Protein AF-D8QF28-F1 (afdb_monomer_lite)

Foldseek 3Di:
DDPVVVVVVVVVVVVVVPPPDDDDDDDDDDDDDDDDDDDDDDDDDDDDDDDDPPPPPPLVVVLVVCVVVLVVVVVVLVVVLVVLLVVVVVVVVVVLVQQLQAAPQPRDGADPPDHWDADLFQQAGTHNDPVSVVVCCVPPVVPCSQFVVDHHSAPQAWQDADPQFRGGPFDFFWKDDDQQKIKTKGFPPASPLDLWAAFLQAALLGDPDDFPLQHFPLLCQVLLNDPPRPSNDDDDLQSLLSGARFKGKMKMKMGRQHPPLWKKKWWQQPKWFKFWCVLVVFHDPVQSVVWDWDQDPPRTIITTFTQDLGSVRFGRKAWQDKPHRGDDAWDQDPVRSDIDGDDQDDDPPSLQQLDGRRRIGMHTRSIMTMMMGITRRGSNPLRTGNLSRVLRTFWMKIKMFIFPQGPPDVCSSVRNSVSVVVQVVVVVPDPDHRPRIDIDTITGPNVVSCVLCVCCVPVNDQSSSCNSVHPSSVVSLVCCLVCVVVSVVVVLVSDDPVRSVVLVVVLVVVVVVVCVVPPDDDDDDDDDDPDDDPPPDDDDPPHSRPPRVSRVVVVSVVVVVVVVVVCVVPVPDDDDDDDDDDDDDDDDDDDDDDDDDDDDDDDDDD

Secondary structure (DSSP, 8-state):
--HHHHHHHHHHHHHHHHTSS-------------------------------------HHHHHHHHHHHHHHHHHHHHHHHHHHHHHHHHHHHHHHHHHTTB-TTT-PBPPTTPPPEE-TTT---EESSHHHHHHHIIIIIHHHHHTT-S----SS---PBPSSSSSBSS-EEEEEEETTEEEEEEE---SS--SBPEETTS-TT--SSPPPTT--HHHHHHTT-STT-TTPPPTTHHHHHHHSEEEEEEEEEEEE--SS-EEEEEEGGG-EEEEEGGGGGGS-HHHHTT-EEEE-GGG-EEEEEPSPB-TTS-BSEEEEEETTEEPPPPEE-TTT--EEPPPPPPSTTGGGEEETTTTEEEE-TT-EEEEEEEEE---SSSS-BHHHHHTTEEEEEEEEEEEEEETTSTTHHHHHHHHHHHHHHHHTTSSS--TTEEEEEEEB-HHHHHHHHHHHHHH-HHHHHHHHHTHHHHHHHHHHHHHHHHHHHHHHHHS-HHHHHHHHHHHHHHHHHHHHTT--S--------S--S---S---SSGGGTHHHHHHHHHHHHHHHHHHHHHHHHTT--------------PPPP-PPPP----PPPP---

Structure (mmCIF, N/CA/C/O backbone):
data_AF-D8QF28-F1
#
_entry.id   AF-D8QF28-F1
#
loop_
_atom_site.group_PDB
_atom_site.id
_atom_site.type_symbol
_atom_site.label_atom_id
_atom_site.label_alt_id
_atom_site.label_comp_id
_atom_site.label_asym_id
_atom_site.label_entity_id
_atom_site.label_seq_id
_atom_site.pdbx_PDB_ins_code
_atom_site.Cartn_x
_atom_site.Cartn_y
_atom_site.Cartn_z
_atom_site.occupancy
_atom_site.B_iso_or_equiv
_atom_site.auth_seq_id
_atom_site.auth_comp_id
_atom_site.auth_asym_id
_atom_site.auth_atom_id
_atom_site.pdbx_PDB_model_num
ATOM 1 N N . MET A 1 1 ? 35.143 -23.846 16.495 1.00 52.50 1 MET A N 1
ATOM 2 C CA . MET A 1 1 ? 36.058 -22.943 15.762 1.00 52.50 1 MET A CA 1
ATOM 3 C C . MET A 1 1 ? 37.302 -22.762 16.609 1.00 52.50 1 MET A C 1
ATOM 5 O O . MET A 1 1 ? 37.164 -22.623 17.815 1.00 52.50 1 MET A O 1
ATOM 9 N N . ASN A 1 2 ? 38.485 -22.898 16.010 1.00 60.50 2 ASN A N 1
ATOM 10 C CA . ASN A 1 2 ? 39.747 -23.038 16.736 1.00 60.50 2 ASN A CA 1
ATOM 11 C C . ASN A 1 2 ? 40.262 -21.653 17.175 1.00 60.50 2 ASN A C 1
ATOM 13 O O . ASN A 1 2 ? 40.592 -20.828 16.327 1.00 60.50 2 ASN A O 1
ATOM 17 N N . GLU A 1 3 ? 40.338 -21.416 18.487 1.00 59.88 3 GLU A N 1
ATOM 18 C CA . GLU A 1 3 ? 40.829 -20.178 19.123 1.00 59.88 3 GLU A CA 1
ATOM 19 C C . GLU A 1 3 ? 42.201 -19.672 18.608 1.00 59.88 3 GLU A C 1
ATOM 21 O O . GLU A 1 3 ? 42.386 -18.455 18.527 1.00 59.88 3 GLU A O 1
ATOM 26 N N . PRO A 1 4 ? 43.148 -20.536 18.174 1.00 74.81 4 PRO A N 1
ATOM 27 C CA . PRO A 1 4 ? 44.423 -20.073 17.624 1.00 74.81 4 PRO A CA 1
ATOM 28 C C . PRO A 1 4 ? 44.281 -19.236 16.344 1.00 74.81 4 PRO A C 1
ATOM 30 O O . PRO A 1 4 ? 45.022 -18.275 16.166 1.00 74.81 4 PRO A O 1
ATOM 33 N N . LEU A 1 5 ? 43.299 -19.554 15.491 1.00 59.50 5 LEU A N 1
ATOM 34 C CA . LEU A 1 5 ? 43.084 -18.865 14.213 1.00 59.50 5 LEU A CA 1
ATOM 35 C C . LEU A 1 5 ? 42.552 -17.439 14.421 1.00 59.50 5 LEU A C 1
ATOM 37 O O . LEU A 1 5 ? 42.902 -16.524 13.681 1.00 59.50 5 LEU A O 1
ATOM 41 N N . LEU A 1 6 ? 41.731 -17.239 15.458 1.00 62.97 6 LEU A N 1
ATOM 42 C CA . LEU A 1 6 ? 41.187 -15.922 15.790 1.00 62.97 6 LEU A CA 1
ATOM 43 C C . LEU A 1 6 ? 42.301 -14.970 16.251 1.00 62.97 6 LEU A C 1
ATOM 45 O O . LEU A 1 6 ? 42.374 -13.834 15.792 1.00 62.97 6 LEU A O 1
ATOM 49 N N . ARG A 1 7 ? 43.225 -15.467 17.084 1.00 68.69 7 ARG A N 1
ATOM 50 C CA . ARG A 1 7 ? 44.361 -14.674 17.582 1.00 68.69 7 ARG A CA 1
ATOM 51 C C . ARG A 1 7 ? 45.387 -14.346 16.498 1.00 68.69 7 ARG A C 1
ATOM 53 O O . ARG A 1 7 ? 46.096 -13.348 16.610 1.00 68.69 7 ARG A O 1
ATOM 60 N N . GLU A 1 8 ? 45.500 -15.186 15.473 1.00 71.38 8 GLU A N 1
ATOM 61 C CA . GLU A 1 8 ? 46.384 -14.940 14.332 1.00 71.38 8 GLU A CA 1
ATOM 62 C C . GLU A 1 8 ? 45.822 -13.838 13.420 1.00 71.38 8 GLU A C 1
ATOM 64 O O . GLU A 1 8 ? 46.559 -12.939 13.011 1.00 71.38 8 GLU A O 1
ATOM 69 N N . LEU A 1 9 ? 44.502 -13.826 13.208 1.00 65.94 9 LEU A N 1
ATOM 70 C CA . LEU A 1 9 ? 43.810 -12.765 12.469 1.00 65.94 9 LEU A CA 1
ATOM 71 C C . LEU A 1 9 ? 43.848 -11.419 13.205 1.00 65.94 9 LEU A C 1
ATOM 73 O O . LEU A 1 9 ? 44.114 -10.391 12.582 1.00 65.94 9 LEU A O 1
ATOM 77 N N . GLU A 1 10 ? 43.658 -11.415 14.526 1.00 71.62 10 GLU A N 1
ATOM 78 C CA . GLU A 1 10 ? 43.774 -10.200 15.348 1.00 71.62 10 GLU A CA 1
ATOM 79 C C . GLU A 1 10 ? 45.193 -9.610 15.309 1.00 71.62 10 GLU A C 1
ATOM 81 O O . GLU A 1 10 ? 45.362 -8.391 15.242 1.00 71.62 10 GLU A O 1
ATOM 86 N N . ARG A 1 11 ? 46.225 -10.465 15.280 1.00 67.44 11 ARG A N 1
ATOM 87 C CA . ARG A 1 11 ? 47.624 -10.024 15.187 1.00 67.44 11 ARG A CA 1
ATOM 88 C C . ARG A 1 11 ? 47.952 -9.432 13.816 1.00 67.44 11 ARG A C 1
ATOM 90 O O . ARG A 1 11 ? 48.578 -8.376 13.756 1.00 67.44 11 ARG A O 1
ATOM 97 N N . GLY A 1 12 ? 47.475 -10.054 12.736 1.00 74.62 12 GLY A N 1
ATOM 98 C CA . GLY A 1 12 ? 47.652 -9.531 11.378 1.00 74.62 12 GLY A CA 1
ATOM 99 C C . GLY A 1 12 ? 46.966 -8.177 11.168 1.00 74.62 12 GLY A C 1
ATOM 100 O O . GLY A 1 12 ? 47.504 -7.302 10.490 1.00 74.62 12 GLY A O 1
ATOM 101 N N . PHE A 1 13 ? 45.813 -7.962 11.806 1.00 62.91 13 PHE A N 1
ATOM 102 C CA . PHE A 1 13 ? 45.095 -6.690 11.727 1.00 62.91 13 PHE A CA 1
ATOM 103 C C . PHE A 1 13 ? 45.802 -5.565 12.502 1.00 62.91 13 PHE A C 1
ATOM 105 O O . PHE A 1 13 ? 45.846 -4.424 12.042 1.00 62.91 13 PHE A O 1
ATOM 112 N N . ALA A 1 14 ? 46.420 -5.882 13.644 1.00 59.66 14 ALA A N 1
ATOM 113 C CA . ALA A 1 14 ? 47.187 -4.918 14.434 1.00 59.66 14 ALA A CA 1
ATOM 114 C C . ALA A 1 14 ? 48.493 -4.474 13.742 1.00 59.66 14 ALA A C 1
ATOM 116 O O . ALA A 1 14 ? 48.856 -3.299 13.809 1.00 59.66 14 ALA A O 1
ATOM 117 N N . GLU A 1 15 ? 49.179 -5.374 13.030 1.00 54.25 15 GLU A N 1
ATOM 118 C CA . GLU A 1 15 ? 50.399 -5.037 12.275 1.00 54.25 15 GLU A CA 1
ATOM 119 C C . GLU A 1 15 ? 50.124 -4.147 11.053 1.00 54.25 15 GLU A C 1
ATOM 121 O O . GLU A 1 15 ? 50.949 -3.298 10.702 1.00 54.25 15 GLU A O 1
ATOM 126 N N . LEU A 1 16 ? 48.946 -4.285 10.440 1.00 49.62 16 LEU A N 1
ATOM 127 C CA . LEU A 1 16 ? 48.499 -3.440 9.329 1.00 49.62 16 LEU A CA 1
ATOM 128 C C . LEU A 1 16 ? 48.240 -1.991 9.756 1.00 49.62 16 LEU A C 1
ATOM 130 O O . LEU A 1 16 ? 48.528 -1.071 8.997 1.00 49.62 16 LEU A O 1
ATOM 134 N N . LEU A 1 17 ? 47.753 -1.775 10.980 1.00 47.66 17 LEU A N 1
ATOM 135 C CA . LEU A 1 17 ? 47.470 -0.432 11.492 1.00 47.66 17 LEU A CA 1
ATOM 136 C C . LEU A 1 17 ? 48.745 0.328 11.890 1.00 47.66 17 LEU A C 1
ATOM 138 O O . LEU A 1 17 ? 48.811 1.547 11.727 1.00 47.66 17 LEU A O 1
ATOM 142 N N . LEU A 1 18 ? 49.776 -0.379 12.362 1.00 47.22 18 LEU A N 1
ATOM 143 C CA . LEU A 1 18 ? 50.983 0.234 12.928 1.00 47.22 18 LEU A CA 1
ATOM 144 C C . LEU A 1 18 ? 52.083 0.552 11.900 1.00 47.22 18 LEU A C 1
ATOM 146 O O . LEU A 1 18 ? 52.975 1.347 12.195 1.00 47.22 18 LEU A O 1
ATOM 150 N N . ASN A 1 19 ? 52.014 -0.006 10.688 1.00 41.72 19 ASN A N 1
ATOM 151 C CA . ASN A 1 19 ? 53.020 0.220 9.640 1.00 41.72 19 ASN A CA 1
ATOM 152 C C . ASN A 1 19 ? 52.696 1.380 8.677 1.00 41.72 19 ASN A C 1
ATOM 154 O O . ASN A 1 19 ? 53.509 1.710 7.816 1.00 41.72 19 ASN A O 1
ATOM 158 N N . SER A 1 20 ? 51.559 2.060 8.850 1.00 38.56 20 SER A N 1
ATOM 159 C CA . SER A 1 20 ? 51.092 3.136 7.956 1.00 38.56 20 SER A CA 1
ATOM 160 C C . SER A 1 20 ? 51.798 4.491 8.138 1.00 38.56 20 SER A C 1
ATOM 162 O O . SER A 1 20 ? 51.439 5.460 7.473 1.00 38.56 20 SER A O 1
ATOM 164 N N . SER A 1 21 ? 52.769 4.615 9.049 1.00 37.16 21 SER A N 1
ATOM 165 C CA . SER A 1 21 ? 53.266 5.927 9.502 1.00 37.16 21 SER A CA 1
ATOM 166 C C . SER A 1 21 ? 54.790 6.043 9.547 1.00 37.16 21 SER A C 1
ATOM 168 O O . SER A 1 21 ? 55.325 6.460 10.569 1.00 37.16 21 SER A O 1
ATOM 170 N N . ARG A 1 22 ? 55.522 5.703 8.474 1.00 34.47 22 ARG A N 1
ATOM 171 C CA . ARG A 1 22 ? 56.961 6.048 8.359 1.00 34.47 22 ARG A CA 1
ATOM 172 C C . ARG A 1 22 ? 57.476 6.190 6.920 1.00 34.47 22 ARG A C 1
ATOM 174 O O . ARG A 1 22 ? 58.110 5.267 6.436 1.00 34.47 22 ARG A O 1
ATOM 181 N N . VAL A 1 23 ? 57.309 7.360 6.298 1.00 32.75 23 VAL A N 1
ATOM 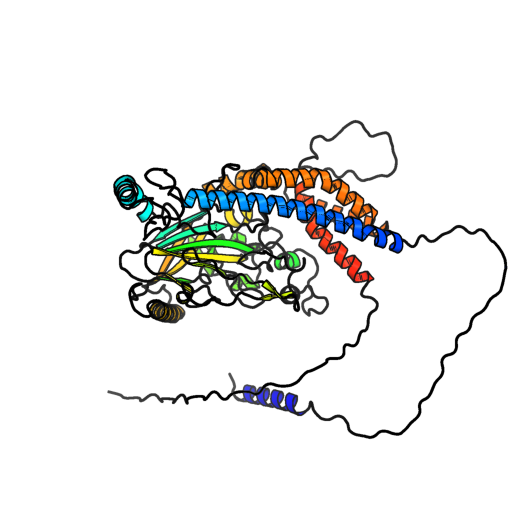182 C CA . VAL A 1 23 ? 58.153 7.940 5.214 1.00 32.75 23 VAL A CA 1
ATOM 183 C C . VAL A 1 23 ? 57.784 9.442 5.170 1.00 32.75 23 VAL A C 1
ATOM 185 O O . VAL A 1 23 ? 56.598 9.729 5.147 1.00 32.75 23 VAL A O 1
ATOM 188 N N . ALA A 1 24 ? 58.616 10.487 5.186 1.00 32.53 24 ALA A N 1
ATOM 189 C CA . ALA A 1 24 ? 60.056 10.716 5.256 1.00 32.53 24 ALA A CA 1
ATOM 190 C C . ALA A 1 24 ? 60.288 12.151 5.801 1.00 32.53 24 ALA A C 1
ATOM 192 O O . ALA A 1 24 ? 59.459 13.031 5.593 1.00 32.53 24 ALA A O 1
ATOM 193 N N . ASN A 1 25 ? 61.437 12.394 6.438 1.00 31.58 25 ASN A N 1
ATOM 194 C CA . ASN A 1 25 ? 61.978 13.728 6.726 1.00 31.58 25 ASN A CA 1
ATOM 195 C C . ASN A 1 25 ? 63.354 13.842 6.053 1.00 31.58 25 ASN A C 1
ATOM 197 O O . ASN A 1 25 ? 64.214 13.013 6.343 1.00 31.58 25 ASN A O 1
ATOM 201 N N . ALA A 1 26 ? 63.570 14.859 5.213 1.00 30.78 26 ALA A N 1
ATOM 202 C CA . ALA A 1 26 ? 64.879 15.440 4.866 1.00 30.78 26 ALA A CA 1
ATOM 203 C C . ALA A 1 26 ? 64.685 16.727 4.022 1.00 30.78 26 ALA A C 1
ATOM 205 O O . ALA A 1 26 ? 63.639 16.871 3.390 1.00 30.78 26 ALA A O 1
ATOM 206 N N . PRO A 1 27 ? 65.632 17.687 4.046 1.00 34.50 27 PRO A N 1
ATOM 207 C CA . PRO A 1 27 ? 65.306 19.110 4.083 1.00 34.50 27 PRO A CA 1
ATOM 208 C C . PRO A 1 27 ? 65.531 19.890 2.778 1.00 34.50 27 PRO A C 1
ATOM 210 O O . PRO A 1 27 ? 66.223 19.462 1.860 1.00 34.50 27 PRO A O 1
ATOM 213 N N . GLN A 1 28 ? 64.930 21.082 2.772 1.00 31.39 28 GLN A N 1
ATOM 214 C CA . GLN A 1 28 ? 64.909 22.103 1.727 1.00 31.39 28 GLN A CA 1
ATOM 215 C C . GLN A 1 28 ? 66.271 22.763 1.462 1.00 31.39 28 GLN A C 1
ATOM 217 O O . GLN A 1 28 ? 67.012 23.089 2.391 1.00 31.39 28 GLN A O 1
ATOM 222 N N . THR A 1 29 ? 66.498 23.123 0.197 1.00 28.27 29 THR A N 1
ATOM 223 C CA . THR A 1 29 ? 67.422 24.189 -0.217 1.00 28.27 29 THR A CA 1
ATOM 224 C C . THR A 1 29 ? 66.747 25.127 -1.220 1.00 28.27 29 THR A C 1
ATOM 226 O O . THR A 1 29 ? 66.421 24.723 -2.328 1.00 28.27 29 THR A O 1
ATOM 229 N N . ALA A 1 30 ? 66.573 26.373 -0.773 1.00 30.34 30 ALA A N 1
ATOM 230 C CA . ALA A 1 30 ? 66.884 27.636 -1.450 1.00 30.34 30 ALA A CA 1
ATOM 231 C C . ALA A 1 30 ? 66.365 27.940 -2.882 1.00 30.34 30 ALA A C 1
ATOM 233 O O . ALA A 1 30 ? 66.920 27.487 -3.873 1.00 30.34 30 ALA A O 1
ATOM 234 N N . ALA A 1 31 ? 65.462 28.933 -2.908 1.00 32.06 31 ALA A N 1
ATOM 235 C CA . ALA A 1 31 ? 65.647 30.257 -3.527 1.00 32.06 31 ALA A CA 1
ATOM 236 C C . ALA A 1 31 ? 65.266 30.515 -5.007 1.00 32.06 31 ALA A C 1
ATOM 238 O O . ALA A 1 31 ? 65.734 29.855 -5.928 1.00 32.06 31 ALA A O 1
ATOM 239 N N . ASN A 1 32 ? 64.556 31.649 -5.147 1.00 31.53 32 ASN A N 1
ATOM 240 C CA . ASN A 1 32 ? 64.500 32.625 -6.250 1.00 31.53 32 ASN A CA 1
ATOM 241 C C . ASN A 1 32 ? 63.292 32.600 -7.212 1.00 31.53 32 ASN A C 1
ATOM 243 O O . ASN A 1 32 ? 63.256 31.882 -8.205 1.00 31.53 32 ASN A O 1
ATOM 247 N N . ASP A 1 33 ? 62.359 33.512 -6.913 1.00 30.08 33 ASP A N 1
ATOM 248 C CA . ASP A 1 33 ? 61.699 34.460 -7.840 1.00 30.08 33 ASP A CA 1
ATOM 249 C C . ASP A 1 33 ? 62.771 35.362 -8.533 1.00 30.08 33 ASP A C 1
ATOM 251 O O . ASP A 1 33 ? 63.889 35.410 -8.001 1.00 30.08 33 ASP A O 1
ATOM 255 N N . PRO A 1 34 ? 62.516 36.151 -9.612 1.00 50.53 34 PRO A N 1
ATOM 256 C CA . PRO A 1 34 ? 61.208 36.589 -10.109 1.00 50.53 34 PRO A CA 1
ATOM 257 C C . PRO A 1 34 ? 61.013 36.664 -11.646 1.00 50.53 34 PRO A C 1
ATOM 259 O O . PRO A 1 34 ? 61.946 36.541 -12.433 1.00 50.53 34 PRO A O 1
ATOM 262 N N . ASP A 1 35 ? 59.760 36.962 -12.012 1.00 32.12 35 ASP A N 1
ATOM 263 C CA . ASP A 1 35 ? 59.292 37.762 -13.159 1.00 32.12 35 ASP A CA 1
ATOM 264 C C . ASP A 1 35 ? 59.661 37.347 -14.601 1.00 32.12 35 ASP A C 1
ATOM 266 O O . ASP A 1 35 ? 60.815 37.231 -14.997 1.00 32.12 35 ASP A O 1
ATOM 270 N N . THR A 1 36 ? 58.665 37.332 -15.497 1.00 32.66 36 THR A N 1
ATOM 271 C CA . THR A 1 36 ? 58.359 38.480 -16.389 1.00 32.66 36 THR A CA 1
ATOM 272 C C . THR A 1 36 ? 57.406 38.042 -17.513 1.00 32.66 36 THR A C 1
ATOM 274 O O . THR A 1 36 ? 57.669 37.113 -18.273 1.00 32.66 36 THR A O 1
ATOM 277 N N . ARG A 1 37 ? 56.294 38.773 -17.659 1.00 38.56 37 ARG A N 1
ATOM 278 C CA . ARG A 1 37 ? 55.381 38.733 -18.813 1.00 38.56 37 ARG A CA 1
ATOM 279 C C . ARG A 1 37 ? 56.064 39.272 -20.069 1.00 38.56 37 ARG A C 1
ATOM 281 O O . ARG A 1 37 ? 56.615 40.366 -20.028 1.00 38.56 37 ARG A O 1
ATOM 288 N N . THR A 1 38 ? 55.871 38.627 -21.215 1.00 32.53 38 THR A N 1
ATOM 289 C CA . THR A 1 38 ? 55.998 39.293 -22.521 1.00 32.53 38 THR A CA 1
ATOM 290 C C . THR A 1 38 ? 54.930 38.801 -23.498 1.00 32.53 38 THR A C 1
ATOM 292 O O . THR A 1 38 ? 54.749 37.608 -23.717 1.00 32.53 38 THR A O 1
ATOM 295 N N . PHE A 1 39 ? 54.204 39.770 -24.064 1.00 41.00 39 PHE A N 1
ATOM 296 C CA . PHE A 1 39 ? 53.464 39.659 -25.323 1.00 41.00 39 PHE A CA 1
ATOM 297 C C . PHE A 1 39 ? 54.446 39.455 -26.489 1.00 41.00 39 PHE A C 1
ATOM 299 O O . PHE A 1 39 ? 55.610 39.847 -26.380 1.00 41.00 39 PHE A O 1
ATOM 306 N N . PRO A 1 40 ? 53.954 39.001 -27.654 1.00 45.09 40 PRO A N 1
ATOM 307 C CA . PRO A 1 40 ? 53.978 39.953 -28.761 1.00 45.09 40 PRO A CA 1
ATOM 308 C C . PRO A 1 40 ? 52.753 39.924 -29.683 1.00 45.09 40 PRO A C 1
ATOM 310 O O . PRO A 1 40 ? 52.132 38.901 -29.960 1.00 45.09 40 PRO A O 1
ATOM 313 N N . SER A 1 41 ? 52.484 41.121 -30.193 1.00 35.09 41 SER A N 1
ATOM 314 C CA . SER A 1 41 ? 51.801 41.427 -31.446 1.00 35.09 41 SER A CA 1
ATOM 315 C C . SER A 1 41 ? 52.851 41.448 -32.568 1.00 35.09 41 SER A C 1
ATOM 317 O O . SER A 1 41 ? 53.931 41.996 -32.350 1.00 35.09 41 SER A O 1
ATOM 319 N N . ASN A 1 42 ? 52.578 40.882 -33.749 1.00 33.28 42 ASN A N 1
ATOM 320 C CA . ASN A 1 42 ? 52.148 41.632 -34.945 1.00 33.28 42 ASN A CA 1
ATOM 321 C C . ASN A 1 42 ? 52.446 40.897 -36.275 1.00 33.28 42 ASN A C 1
ATOM 323 O O . ASN A 1 42 ? 53.533 40.374 -36.487 1.00 33.28 42 ASN A O 1
ATOM 327 N N . CYS A 1 43 ? 51.441 40.964 -37.152 1.00 31.97 43 CYS A N 1
ATOM 328 C CA . CYS A 1 43 ? 51.395 41.070 -38.616 1.00 31.97 43 CYS A CA 1
ATOM 329 C C . CYS A 1 43 ? 52.398 40.423 -39.604 1.00 31.97 43 CYS A C 1
ATOM 331 O O . CYS A 1 43 ? 53.606 40.632 -39.565 1.00 31.97 43 CYS A O 1
ATOM 333 N N . ASN A 1 44 ? 51.737 39.929 -40.665 1.00 32.28 44 ASN A N 1
ATOM 334 C CA . ASN A 1 44 ? 52.059 39.904 -42.100 1.00 32.28 44 ASN A CA 1
ATOM 335 C C . ASN A 1 44 ? 52.644 38.613 -42.673 1.00 32.28 44 ASN A C 1
ATOM 337 O O . ASN A 1 44 ? 53.836 38.358 -42.557 1.00 32.28 44 ASN A O 1
ATOM 341 N N . GLN A 1 45 ? 51.813 37.915 -43.457 1.00 33.31 45 GLN A N 1
ATOM 342 C CA . GLN A 1 45 ? 52.151 37.557 -44.836 1.00 33.31 45 GLN A CA 1
ATOM 343 C C . GLN A 1 45 ? 50.892 37.184 -45.634 1.00 33.31 45 GLN A C 1
ATOM 345 O O . GLN A 1 45 ? 50.107 36.320 -45.247 1.00 33.31 45 GLN A O 1
ATOM 350 N N . GLU A 1 46 ? 50.713 37.891 -46.747 1.00 36.72 46 GLU A N 1
ATOM 351 C CA . GLU A 1 46 ? 49.861 37.531 -47.876 1.00 36.72 46 GLU A CA 1
ATOM 352 C C . GLU A 1 46 ? 50.388 36.247 -48.534 1.00 36.72 46 GLU A C 1
ATOM 354 O O . GLU A 1 46 ? 51.602 36.109 -48.687 1.00 36.72 46 GLU A O 1
ATOM 359 N N . SER A 1 47 ? 49.503 35.359 -49.003 1.00 36.44 47 SER A N 1
ATOM 360 C CA . SER A 1 47 ? 49.468 34.915 -50.411 1.00 36.44 47 SER A CA 1
ATOM 361 C C . SER A 1 47 ? 48.553 33.709 -50.647 1.00 36.44 47 SER A C 1
ATOM 363 O O . SER A 1 47 ? 48.512 32.750 -49.883 1.00 36.44 47 SER A O 1
ATOM 365 N N . THR A 1 48 ? 47.949 33.741 -51.838 1.00 32.22 48 THR A N 1
ATOM 366 C CA . THR A 1 48 ? 47.462 32.618 -52.659 1.00 32.22 48 THR A CA 1
ATOM 367 C C . THR A 1 48 ? 46.194 31.876 -52.236 1.00 32.22 48 THR A C 1
ATOM 369 O O . THR A 1 48 ? 46.195 30.807 -51.638 1.00 32.22 48 THR A O 1
ATOM 372 N N . THR A 1 49 ? 45.092 32.422 -52.745 1.00 44.53 49 THR A N 1
ATOM 373 C CA . THR A 1 49 ? 43.888 31.714 -53.182 1.00 44.53 49 THR A CA 1
ATOM 374 C C . THR A 1 49 ? 44.202 30.468 -54.017 1.00 44.53 49 THR A C 1
ATOM 376 O O . THR A 1 49 ? 44.669 30.577 -55.151 1.00 44.53 49 THR A O 1
ATOM 379 N N . THR A 1 50 ? 43.844 29.300 -53.491 1.00 36.31 50 THR A N 1
ATOM 380 C CA . THR A 1 50 ? 43.485 28.108 -54.271 1.00 36.31 50 THR A CA 1
ATOM 381 C C . THR A 1 50 ? 42.167 27.571 -53.713 1.00 36.31 50 THR A C 1
ATOM 383 O O . THR A 1 50 ? 42.013 27.361 -52.513 1.00 36.31 50 THR A O 1
ATOM 386 N N . LEU A 1 51 ? 41.173 27.479 -54.595 1.00 48.59 51 LEU A N 1
ATOM 387 C CA . LEU A 1 51 ? 39.848 26.929 -54.334 1.00 48.59 51 LEU A CA 1
ATOM 388 C C . LEU A 1 51 ? 39.962 25.404 -54.237 1.00 48.59 51 LEU A C 1
ATOM 390 O O . LEU A 1 51 ? 39.966 24.742 -55.267 1.00 48.59 51 LEU A O 1
ATOM 394 N N . ASP A 1 52 ? 40.001 24.874 -53.016 1.00 38.91 52 ASP A N 1
ATOM 395 C CA . ASP A 1 52 ? 39.653 23.481 -52.721 1.00 38.91 52 ASP A CA 1
ATOM 396 C C . ASP A 1 52 ? 38.548 23.471 -51.660 1.00 38.91 52 ASP A C 1
ATOM 398 O O . ASP A 1 52 ? 38.763 23.628 -50.456 1.00 38.91 52 ASP A O 1
ATOM 402 N N . ALA A 1 53 ? 37.312 23.352 -52.139 1.00 50.12 53 ALA A N 1
ATOM 403 C CA . ALA A 1 53 ? 36.112 23.299 -51.321 1.00 50.12 53 ALA A CA 1
ATOM 404 C C . ALA A 1 53 ? 35.819 21.853 -50.891 1.00 50.12 53 ALA A C 1
ATOM 406 O O . ALA A 1 53 ? 34.906 21.208 -51.395 1.00 50.12 53 ALA A O 1
ATOM 407 N N . THR A 1 54 ? 36.556 21.369 -49.897 1.00 51.06 54 THR A N 1
ATOM 408 C CA . THR A 1 54 ? 36.071 20.322 -48.983 1.00 51.06 54 THR A CA 1
ATOM 409 C C . THR A 1 54 ? 36.088 20.888 -47.576 1.00 51.06 54 THR A C 1
ATOM 411 O O . THR A 1 54 ? 36.971 20.604 -46.771 1.00 51.06 54 THR A O 1
ATOM 414 N N . ALA A 1 55 ? 35.099 21.737 -47.286 1.00 47.22 55 ALA A N 1
ATOM 415 C CA . ALA A 1 55 ? 34.791 22.124 -45.921 1.00 47.22 55 ALA A CA 1
ATOM 416 C C . ALA A 1 55 ? 34.358 20.855 -45.174 1.00 47.22 55 ALA A C 1
ATOM 418 O O . ALA A 1 55 ? 33.243 20.364 -45.356 1.00 47.22 55 ALA A O 1
ATOM 419 N N . GLN A 1 56 ? 35.261 20.291 -44.370 1.00 51.09 56 GLN A N 1
ATOM 420 C CA . GLN A 1 56 ? 34.913 19.294 -43.366 1.00 51.09 56 GLN A CA 1
ATOM 421 C C . GLN A 1 56 ? 33.942 19.961 -42.390 1.00 51.09 56 GLN A C 1
ATOM 423 O O . GLN A 1 56 ? 34.342 20.665 -41.464 1.00 51.09 56 GLN A O 1
ATOM 428 N N . ILE A 1 57 ? 32.644 19.793 -42.645 1.00 50.00 57 ILE A N 1
ATOM 429 C CA . ILE A 1 57 ? 31.586 20.173 -41.716 1.00 50.00 57 ILE A CA 1
ATOM 430 C C . ILE A 1 57 ? 31.837 19.348 -40.464 1.00 50.00 57 ILE A C 1
ATOM 432 O O . ILE A 1 57 ? 31.653 18.135 -40.491 1.00 50.00 57 ILE A O 1
ATOM 436 N N . ASN A 1 58 ? 32.305 19.996 -39.398 1.00 53.56 58 ASN A N 1
ATOM 437 C CA . ASN A 1 58 ? 32.561 19.348 -38.122 1.00 53.56 58 ASN A CA 1
ATOM 438 C C . ASN A 1 58 ? 31.197 18.940 -37.529 1.00 53.56 58 ASN A C 1
ATOM 440 O O . ASN A 1 58 ? 30.467 19.813 -37.042 1.00 53.56 58 ASN A O 1
ATOM 444 N N . PRO A 1 59 ? 30.782 17.659 -37.613 1.00 55.50 59 PRO A N 1
ATOM 445 C CA . PRO A 1 59 ? 29.395 17.263 -37.347 1.00 55.50 59 PRO A CA 1
ATOM 446 C C . PRO A 1 59 ? 29.001 17.509 -35.885 1.00 55.50 59 PRO A C 1
ATOM 448 O O . PRO A 1 59 ? 27.836 17.741 -35.574 1.00 55.50 59 PRO A O 1
ATOM 451 N N . THR A 1 60 ? 29.989 17.528 -34.992 1.00 56.00 60 THR A N 1
ATOM 452 C CA . THR A 1 60 ? 29.860 17.789 -33.554 1.00 56.00 60 THR A CA 1
ATOM 453 C C . THR A 1 60 ? 29.361 19.196 -33.227 1.00 56.00 60 THR A C 1
ATOM 455 O O . THR A 1 60 ? 28.644 19.360 -32.241 1.00 56.00 60 THR A O 1
ATOM 458 N N . ALA A 1 61 ? 29.658 20.208 -34.051 1.00 59.50 61 ALA A N 1
ATOM 459 C CA . ALA A 1 61 ? 29.186 21.574 -33.806 1.00 59.50 61 ALA A CA 1
ATOM 460 C C . ALA A 1 61 ? 27.662 21.699 -34.001 1.00 59.50 61 ALA A C 1
ATOM 462 O O . ALA A 1 61 ? 26.982 22.322 -33.188 1.00 59.50 61 ALA A O 1
ATOM 463 N N . CYS A 1 62 ? 27.107 21.028 -35.018 1.00 55.62 62 CYS A N 1
ATOM 464 C CA . CYS A 1 62 ? 25.672 21.072 -35.320 1.00 55.62 62 CYS A CA 1
ATOM 465 C C . CYS A 1 62 ? 24.822 20.331 -34.268 1.00 55.62 62 CYS A C 1
ATOM 467 O O . CYS A 1 62 ? 23.737 20.790 -33.905 1.00 55.62 62 CYS A O 1
ATOM 469 N N . VAL A 1 63 ? 25.328 19.215 -33.727 1.00 59.38 63 VAL A N 1
ATOM 470 C CA . VAL A 1 63 ? 24.650 18.465 -32.653 1.00 59.38 63 VAL A CA 1
ATOM 471 C C . VAL A 1 63 ? 24.586 19.290 -31.365 1.00 59.38 63 VAL A C 1
ATOM 473 O O . VAL A 1 63 ? 23.541 19.343 -30.711 1.00 59.38 63 VAL A O 1
ATOM 476 N N . ARG A 1 64 ? 25.668 20.006 -31.033 1.00 69.50 64 ARG A N 1
ATOM 477 C CA . ARG A 1 64 ? 25.761 20.817 -29.811 1.00 69.50 64 ARG A CA 1
ATOM 478 C C . ARG A 1 64 ? 24.758 21.976 -29.782 1.00 69.50 64 ARG A C 1
ATOM 480 O O . ARG A 1 64 ? 24.228 22.281 -28.719 1.00 69.50 64 ARG A O 1
ATOM 487 N N . GLU A 1 65 ? 24.444 22.573 -30.932 1.00 73.69 65 GLU A N 1
ATOM 488 C CA . GLU A 1 65 ? 23.458 23.664 -31.027 1.00 73.69 65 GLU A CA 1
ATOM 489 C C . GLU A 1 65 ? 21.998 23.193 -30.906 1.00 73.69 65 GLU A C 1
ATOM 491 O O . GLU A 1 65 ? 21.132 23.966 -30.491 1.00 73.69 65 GLU A O 1
ATOM 496 N N . ARG A 1 66 ? 21.698 21.928 -31.236 1.00 69.00 66 ARG A N 1
ATOM 497 C CA . ARG A 1 66 ? 20.318 21.401 -31.247 1.00 69.00 66 ARG A CA 1
ATOM 498 C C . ARG A 1 66 ? 19.902 20.680 -29.966 1.00 69.00 66 ARG A C 1
ATOM 500 O O . ARG A 1 66 ? 18.708 20.654 -29.664 1.00 69.00 66 ARG A O 1
ATOM 507 N N . LEU A 1 67 ? 20.847 20.153 -29.184 1.00 73.00 67 LEU A N 1
ATOM 508 C CA . LEU A 1 67 ? 20.563 19.505 -27.893 1.00 73.00 67 LEU A CA 1
ATOM 509 C C . LEU A 1 67 ? 19.707 20.368 -26.938 1.00 73.00 67 LEU A C 1
ATOM 511 O O . LEU A 1 67 ? 18.741 19.834 -26.386 1.00 73.00 67 LEU A O 1
ATOM 515 N N . PRO A 1 68 ? 19.939 21.692 -26.794 1.00 81.88 68 PRO A N 1
ATOM 516 C CA . PRO A 1 68 ? 19.090 22.542 -25.956 1.00 81.88 68 PRO A CA 1
ATOM 517 C C . PRO A 1 68 ? 17.636 22.629 -26.437 1.00 81.88 68 PRO A C 1
ATOM 519 O O . PRO A 1 68 ? 16.723 22.761 -25.627 1.00 81.88 68 PRO A O 1
ATOM 522 N N . GLN A 1 69 ? 17.390 22.547 -27.750 1.00 76.94 69 GLN A N 1
ATOM 523 C CA . GLN A 1 69 ? 16.032 22.608 -28.303 1.00 76.94 69 GLN A CA 1
ATOM 524 C C . GLN A 1 69 ? 15.248 21.326 -28.004 1.00 76.94 69 GLN A C 1
ATOM 526 O O . GLN A 1 69 ? 14.077 21.401 -27.632 1.00 76.94 69 GLN A O 1
ATOM 531 N N . ILE A 1 70 ? 15.901 20.163 -28.123 1.00 72.38 70 ILE A N 1
ATOM 532 C CA . ILE A 1 70 ? 15.308 18.868 -27.762 1.00 72.38 70 ILE A CA 1
ATOM 533 C C . ILE A 1 70 ? 15.031 18.819 -26.257 1.00 72.38 70 ILE A C 1
ATOM 535 O O . ILE A 1 70 ? 13.916 18.478 -25.866 1.00 72.38 70 ILE A O 1
ATOM 539 N N . ALA A 1 71 ? 15.990 19.237 -25.424 1.00 75.12 71 ALA A N 1
ATOM 540 C CA . ALA A 1 71 ? 15.817 19.300 -23.973 1.00 75.12 71 ALA A CA 1
ATOM 541 C C . ALA A 1 71 ? 14.636 20.205 -23.573 1.00 75.12 71 ALA A C 1
ATOM 543 O O . ALA A 1 71 ? 13.717 19.748 -22.899 1.00 75.12 71 ALA A O 1
ATOM 544 N N . ASN A 1 72 ? 14.579 21.438 -24.097 1.00 77.94 72 ASN A N 1
ATOM 545 C CA . ASN A 1 72 ? 13.470 22.367 -23.843 1.00 77.94 72 ASN A CA 1
ATOM 546 C C . ASN A 1 72 ? 12.106 21.792 -24.253 1.00 77.94 72 ASN A C 1
ATOM 548 O O . ASN A 1 72 ? 11.092 22.062 -23.608 1.00 77.94 72 ASN A O 1
ATOM 552 N N . TYR A 1 73 ? 12.048 21.028 -25.346 1.00 74.06 73 TYR A N 1
ATOM 553 C CA . TYR A 1 73 ? 10.810 20.393 -25.782 1.00 74.06 73 TYR A CA 1
ATOM 554 C C . TYR A 1 73 ? 10.395 19.254 -24.844 1.00 74.06 73 TYR A C 1
ATOM 556 O O . TYR A 1 73 ? 9.238 19.226 -24.422 1.00 74.06 73 TYR A O 1
ATOM 564 N N . ILE A 1 74 ? 11.324 18.366 -24.469 1.00 73.69 74 ILE A N 1
ATOM 565 C CA . ILE A 1 74 ? 11.087 17.285 -23.496 1.00 73.69 74 ILE A CA 1
ATOM 566 C C . ILE A 1 74 ? 10.583 17.870 -22.171 1.00 73.69 74 ILE A C 1
ATOM 568 O O . ILE A 1 74 ? 9.561 17.414 -21.654 1.00 73.69 74 ILE A O 1
ATOM 572 N N . ASP A 1 75 ? 11.199 18.950 -21.691 1.00 76.62 75 ASP A N 1
ATOM 573 C CA . ASP A 1 75 ? 10.769 19.656 -20.482 1.00 76.62 75 ASP A CA 1
ATOM 574 C C . ASP A 1 75 ? 9.343 20.212 -20.612 1.00 76.62 75 ASP A C 1
ATOM 576 O O . ASP A 1 75 ? 8.541 20.129 -19.680 1.00 76.62 75 ASP A O 1
ATOM 580 N N . GLN A 1 76 ? 8.958 20.727 -21.785 1.00 80.44 76 GLN A N 1
ATOM 581 C CA . GLN A 1 76 ? 7.575 21.148 -22.040 1.00 80.44 76 GLN A CA 1
ATOM 582 C C . GLN A 1 76 ? 6.591 19.968 -22.078 1.00 80.44 76 GLN A C 1
ATOM 584 O O . GLN A 1 76 ? 5.435 20.115 -21.652 1.00 80.44 76 GLN A O 1
ATOM 589 N N . LEU A 1 77 ? 6.995 18.809 -22.613 1.00 72.50 77 LEU A N 1
ATOM 590 C CA . LEU A 1 77 ? 6.170 17.598 -22.603 1.00 72.50 77 LEU A CA 1
ATOM 591 C C . LEU A 1 77 ? 5.902 17.150 -21.167 1.00 72.50 77 LEU A C 1
ATOM 593 O O . LEU A 1 77 ? 4.732 16.974 -20.797 1.00 72.50 77 LEU A O 1
ATOM 597 N N . ASP A 1 78 ? 6.974 17.035 -20.391 1.00 75.38 78 ASP A N 1
ATOM 598 C CA . ASP A 1 78 ? 6.982 16.614 -18.998 1.00 75.38 78 ASP A CA 1
ATOM 599 C C . ASP A 1 78 ? 6.197 17.593 -18.116 1.00 75.38 78 ASP A C 1
ATOM 601 O O . ASP A 1 78 ? 5.289 17.187 -17.388 1.00 75.38 78 ASP A O 1
ATOM 605 N N . HIS A 1 79 ? 6.409 18.904 -18.269 1.00 79.75 79 HIS A N 1
ATOM 606 C CA . HIS A 1 79 ? 5.676 19.912 -17.504 1.00 79.75 79 HIS A CA 1
ATOM 607 C C . HIS A 1 79 ? 4.156 19.835 -17.731 1.00 79.75 79 HIS A C 1
ATOM 609 O O . HIS A 1 79 ? 3.373 19.928 -16.778 1.00 79.75 79 HIS A O 1
ATOM 615 N N . ARG A 1 80 ? 3.713 19.606 -18.976 1.00 78.62 80 ARG A N 1
ATOM 616 C CA . ARG A 1 80 ? 2.284 19.415 -19.289 1.00 78.62 80 ARG A CA 1
ATOM 617 C C . ARG A 1 80 ? 1.728 18.119 -18.697 1.00 78.62 80 ARG A C 1
ATOM 619 O O . ARG A 1 80 ? 0.619 18.143 -18.165 1.00 78.62 80 ARG A O 1
ATOM 626 N N . GLY A 1 81 ? 2.480 17.018 -18.762 1.00 76.25 81 GLY A N 1
ATOM 627 C CA . GLY A 1 81 ? 2.106 15.751 -18.122 1.00 76.25 81 GLY A CA 1
ATOM 628 C C . GLY A 1 81 ? 1.947 15.912 -16.608 1.00 76.25 81 GLY A C 1
ATOM 629 O O . GLY A 1 81 ? 0.894 15.595 -16.053 1.00 76.25 81 GLY A O 1
ATOM 630 N N . LYS A 1 82 ? 2.938 16.539 -15.961 1.00 80.50 82 LYS A N 1
ATOM 631 C CA . LYS A 1 82 ? 2.922 16.891 -14.534 1.00 80.50 82 LYS A CA 1
ATOM 632 C C . LYS A 1 82 ? 1.734 17.781 -14.161 1.00 80.50 82 LYS A C 1
ATOM 634 O O . LYS A 1 82 ? 1.161 17.604 -13.086 1.00 80.50 82 LYS A O 1
ATOM 639 N N . LYS A 1 83 ? 1.329 18.718 -15.028 1.00 85.00 83 LYS A N 1
ATOM 640 C CA . LYS A 1 83 ? 0.141 19.560 -14.804 1.00 85.00 83 LYS A CA 1
ATOM 641 C C . LYS A 1 83 ? -1.150 18.736 -14.787 1.00 85.00 83 LYS A C 1
ATOM 643 O O . LYS A 1 83 ? -1.907 18.854 -13.832 1.00 85.00 83 LYS A O 1
ATOM 648 N N . LEU A 1 84 ? -1.377 17.879 -15.785 1.00 79.56 84 LEU A N 1
ATOM 649 C CA . LEU A 1 84 ? -2.577 17.030 -15.838 1.00 79.56 84 LEU A CA 1
ATOM 650 C C . LEU A 1 84 ? -2.658 16.081 -14.635 1.00 79.56 84 LEU A C 1
ATOM 652 O O . LEU A 1 84 ? -3.709 15.980 -14.006 1.00 79.56 84 LEU A O 1
ATOM 656 N N . ALA A 1 85 ? -1.539 15.452 -14.265 1.00 76.88 85 ALA A N 1
ATOM 657 C CA . ALA A 1 85 ? -1.464 14.595 -13.082 1.00 76.88 85 ALA A CA 1
ATOM 658 C C . ALA A 1 85 ? -1.744 15.370 -11.778 1.00 76.88 85 ALA A C 1
ATOM 660 O O . ALA A 1 85 ? -2.379 14.855 -10.856 1.00 76.88 85 ALA A O 1
ATOM 661 N N . ARG A 1 86 ? -1.296 16.631 -11.689 1.00 83.94 86 ARG A N 1
ATOM 662 C CA . ARG A 1 86 ? -1.593 17.520 -10.557 1.00 83.94 86 ARG A CA 1
ATOM 663 C C . ARG A 1 86 ? -3.074 17.901 -10.502 1.00 83.94 86 ARG A C 1
ATOM 665 O O . ARG A 1 86 ? -3.646 17.882 -9.414 1.00 83.94 86 ARG A O 1
ATOM 672 N N . ASP A 1 87 ? -3.687 18.237 -11.633 1.00 84.50 87 ASP A N 1
ATOM 673 C CA . ASP A 1 87 ? -5.101 18.628 -11.708 1.00 84.50 87 ASP A CA 1
ATOM 674 C C . ASP A 1 87 ? -6.029 17.456 -11.350 1.00 84.50 87 ASP A C 1
ATOM 676 O O . ASP A 1 87 ? -6.973 17.627 -10.572 1.00 84.50 87 ASP A O 1
ATOM 680 N N . ASP A 1 88 ? -5.714 16.249 -11.823 1.00 81.81 88 ASP A N 1
ATOM 681 C CA . ASP A 1 88 ? -6.405 15.017 -11.430 1.00 81.81 88 ASP A CA 1
ATOM 682 C C . ASP A 1 88 ? -6.265 14.758 -9.920 1.00 81.81 88 ASP A C 1
ATOM 684 O O . ASP A 1 88 ? -7.261 14.630 -9.207 1.00 81.81 88 ASP A O 1
ATOM 688 N N . ARG A 1 89 ? -5.043 14.832 -9.376 1.00 82.56 89 ARG A N 1
ATOM 689 C CA . ARG A 1 89 ? -4.799 14.703 -7.927 1.00 82.56 89 ARG A CA 1
ATOM 690 C C . ARG A 1 89 ? -5.577 15.730 -7.105 1.00 82.56 89 ARG A C 1
ATOM 692 O O . ARG A 1 89 ? -6.107 15.401 -6.045 1.00 82.56 89 ARG A O 1
ATOM 699 N N . ASN A 1 90 ? -5.648 16.975 -7.566 1.00 87.25 90 ASN A N 1
ATOM 700 C CA . ASN A 1 90 ? -6.412 18.028 -6.901 1.00 87.25 90 ASN A CA 1
ATOM 701 C C . ASN A 1 90 ? -7.918 17.745 -6.940 1.00 87.25 90 ASN A C 1
ATOM 703 O O . ASN A 1 90 ? -8.602 17.961 -5.939 1.00 87.25 90 ASN A O 1
ATOM 707 N N . THR A 1 91 ? -8.419 17.225 -8.061 1.00 86.56 91 THR A N 1
ATOM 708 C CA . THR A 1 91 ? -9.820 16.816 -8.220 1.00 86.56 91 THR A CA 1
ATOM 709 C C . THR A 1 91 ? -10.163 15.673 -7.267 1.00 86.56 91 THR A C 1
ATOM 711 O O . THR A 1 91 ? -11.138 15.782 -6.523 1.00 86.56 91 THR A O 1
ATOM 714 N N . ARG A 1 92 ? -9.307 14.648 -7.181 1.00 84.12 92 ARG A N 1
ATOM 715 C CA . ARG A 1 92 ? -9.451 13.533 -6.229 1.00 84.12 92 ARG A CA 1
ATOM 716 C C . ARG A 1 92 ? -9.448 14.014 -4.783 1.00 84.12 92 ARG A C 1
ATOM 718 O O . ARG A 1 92 ? -10.384 13.741 -4.045 1.00 84.12 92 ARG A O 1
ATOM 725 N N . ARG A 1 93 ? -8.470 14.840 -4.393 1.00 87.44 93 ARG A N 1
ATOM 726 C CA . ARG A 1 93 ? -8.410 15.438 -3.044 1.00 87.44 93 ARG A CA 1
ATOM 727 C C . ARG A 1 93 ? -9.651 16.264 -2.716 1.00 87.44 93 ARG A C 1
ATOM 729 O O . ARG A 1 93 ? -10.074 16.307 -1.563 1.00 87.44 93 ARG A O 1
ATOM 736 N N . LYS A 1 94 ? -10.220 16.963 -3.700 1.00 90.19 94 LYS A N 1
ATOM 737 C CA . LYS A 1 94 ? -11.473 17.702 -3.522 1.00 90.19 94 LYS A CA 1
ATOM 738 C C . LYS A 1 94 ? -12.635 16.735 -3.285 1.00 90.19 94 LYS A C 1
ATOM 740 O O . LYS A 1 94 ? -13.356 16.923 -2.312 1.00 90.19 94 LYS A O 1
ATOM 745 N N . GLN A 1 95 ? -12.773 15.693 -4.102 1.00 87.19 95 GLN A N 1
ATOM 746 C CA . GLN A 1 95 ? -13.808 14.669 -3.940 1.00 87.19 95 GLN A CA 1
ATOM 747 C C . GLN A 1 95 ? -13.680 13.927 -2.602 1.00 87.19 95 GLN A C 1
ATOM 749 O O . GLN A 1 95 ? -14.666 13.780 -1.891 1.00 87.19 95 GLN A O 1
ATOM 754 N N . GLU A 1 96 ? -12.470 13.548 -2.197 1.00 87.75 96 GLU A N 1
ATOM 755 C CA . GLU A 1 96 ? -12.175 12.925 -0.902 1.00 87.75 96 GLU A CA 1
ATOM 756 C C . GLU A 1 96 ? -12.600 13.833 0.264 1.00 87.75 96 GLU A C 1
ATOM 758 O O . GLU A 1 96 ? -13.251 13.388 1.211 1.00 87.75 96 GLU A O 1
ATOM 763 N N . ARG A 1 97 ? -12.291 15.137 0.188 1.00 89.19 97 ARG A N 1
ATOM 764 C CA . ARG A 1 97 ? -12.758 16.129 1.171 1.00 89.19 97 ARG A CA 1
ATOM 765 C C . ARG A 1 97 ? -14.279 16.226 1.189 1.00 89.19 97 ARG A C 1
ATOM 767 O O . ARG A 1 97 ? -14.854 16.291 2.269 1.00 89.19 97 ARG A O 1
ATOM 774 N N . GLU A 1 98 ? -14.926 16.224 0.028 1.00 89.00 98 GLU A N 1
ATOM 775 C CA . GLU A 1 98 ? -16.385 16.261 -0.059 1.00 89.00 98 GLU A CA 1
ATOM 776 C C . GLU A 1 98 ? -17.013 14.997 0.546 1.00 89.00 98 GLU A C 1
ATOM 778 O O . GLU A 1 98 ? -17.879 15.114 1.413 1.00 89.00 98 GLU A O 1
ATOM 783 N N . ASN A 1 99 ? -16.508 13.809 0.211 1.00 88.50 99 ASN A N 1
ATOM 784 C CA . ASN A 1 99 ? -16.965 12.529 0.758 1.00 88.50 99 ASN A CA 1
ATOM 785 C C . ASN A 1 99 ? -16.797 12.464 2.280 1.00 88.50 99 ASN A C 1
ATOM 787 O O . ASN A 1 99 ? -17.694 12.015 2.992 1.00 88.50 99 ASN A O 1
ATOM 791 N N . ARG A 1 100 ? -15.693 13.007 2.808 1.00 90.12 100 ARG A N 1
ATOM 792 C CA . ARG A 1 100 ? -15.458 13.129 4.255 1.00 90.12 100 ARG A CA 1
ATOM 793 C C . ARG A 1 100 ? -16.415 14.078 4.970 1.00 90.12 100 ARG A C 1
ATOM 795 O O . ARG A 1 100 ? -16.437 14.053 6.194 1.00 90.12 100 ARG A O 1
ATOM 802 N N . THR A 1 101 ? -17.176 14.903 4.248 1.00 93.50 101 THR A N 1
ATOM 803 C CA . THR A 1 101 ? -18.166 15.836 4.822 1.00 93.50 101 THR A CA 1
ATOM 804 C C . THR A 1 101 ? -19.614 15.362 4.691 1.00 93.50 101 THR A C 1
ATOM 806 O O . THR A 1 101 ? -20.516 16.029 5.211 1.00 93.50 101 THR A O 1
ATOM 809 N N . LEU A 1 102 ? -19.856 14.235 4.013 1.00 95.31 102 LEU A N 1
ATOM 810 C CA . LEU A 1 102 ? -21.188 13.675 3.800 1.00 95.31 102 LEU A CA 1
ATOM 811 C C . LEU A 1 102 ? -21.549 12.684 4.903 1.00 95.31 102 LEU A C 1
ATOM 813 O O . LEU A 1 102 ? -20.797 11.764 5.217 1.00 95.31 102 LEU A O 1
ATOM 817 N N . CYS A 1 103 ? -22.732 12.858 5.490 1.00 97.00 103 CYS A N 1
ATOM 818 C CA . CYS A 1 103 ? -23.266 11.886 6.433 1.00 97.00 103 CYS A CA 1
ATOM 819 C C . CYS A 1 103 ? -23.731 10.624 5.701 1.00 97.00 103 CYS A C 1
ATOM 821 O O . CYS A 1 103 ? -24.560 10.711 4.798 1.00 97.00 103 CYS A O 1
ATOM 823 N N . VAL A 1 104 ? -23.277 9.449 6.140 1.00 96.94 104 VAL A N 1
ATOM 824 C CA . VAL A 1 104 ? -23.692 8.170 5.536 1.00 96.94 104 VAL A CA 1
ATOM 825 C C . VAL A 1 104 ? -25.195 7.922 5.688 1.00 96.94 104 VAL A C 1
ATOM 827 O O . VAL A 1 104 ? -25.827 7.519 4.717 1.00 96.94 104 VAL A O 1
ATOM 830 N N . SER A 1 105 ? -25.774 8.268 6.841 1.00 97.62 105 SER A N 1
ATOM 831 C CA . SER A 1 105 ? -27.204 8.098 7.132 1.00 97.62 105 SER A CA 1
ATOM 832 C C . SER A 1 105 ? -28.104 9.073 6.353 1.00 97.62 105 SER A C 1
ATOM 834 O O . SER A 1 105 ? -28.893 8.657 5.513 1.00 97.62 105 SER A O 1
ATOM 836 N N . CYS A 1 106 ? -27.980 10.390 6.579 1.00 97.12 106 CYS A N 1
ATOM 837 C CA 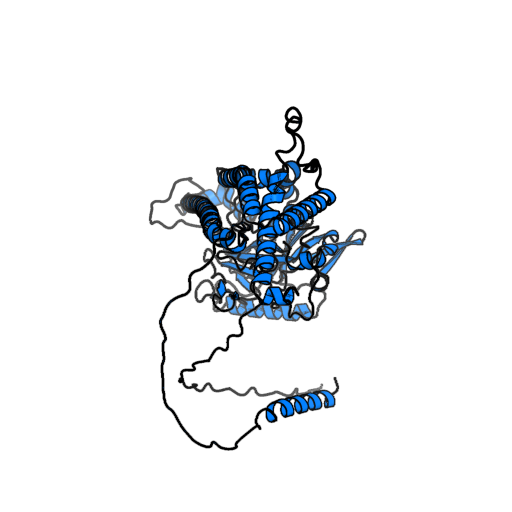. CYS A 1 106 ? -28.917 11.373 6.009 1.00 97.12 106 CYS A CA 1
ATOM 838 C C . CYS A 1 106 ? -28.466 12.001 4.680 1.00 97.12 106 CYS A C 1
ATOM 840 O O . CYS A 1 106 ? -29.178 12.841 4.133 1.00 97.12 106 CYS A O 1
ATOM 842 N N . LYS A 1 107 ? -27.267 11.653 4.189 1.00 96.56 107 LYS A N 1
ATOM 843 C CA . LYS A 1 107 ? -26.634 12.183 2.963 1.00 96.56 107 LYS A CA 1
ATOM 844 C C . LYS A 1 107 ? -26.431 13.706 2.927 1.00 96.56 107 LYS A C 1
ATOM 846 O O . LYS A 1 107 ? -26.011 14.246 1.908 1.00 96.56 107 LYS A O 1
ATOM 851 N N . GLN A 1 108 ? -26.665 14.406 4.038 1.00 96.25 108 GLN A N 1
ATOM 852 C CA . GLN A 1 108 ? -26.441 15.847 4.138 1.00 96.25 108 GLN A CA 1
ATOM 853 C C . GLN A 1 108 ? -24.966 16.174 4.381 1.00 96.25 108 GLN A C 1
ATOM 855 O O . GLN A 1 108 ? -24.260 15.454 5.099 1.00 96.25 108 GLN A O 1
ATOM 860 N N . ARG A 1 109 ? -24.520 17.300 3.810 1.00 95.56 109 ARG A N 1
ATOM 861 C CA . ARG A 1 109 ? -23.207 17.888 4.098 1.00 95.56 109 ARG A CA 1
ATOM 862 C C . ARG A 1 109 ? -23.211 18.503 5.488 1.00 95.56 109 ARG A C 1
ATOM 864 O O . ARG A 1 109 ? -24.175 19.148 5.903 1.00 95.56 109 ARG A O 1
ATOM 871 N N . LYS A 1 110 ? -22.109 18.331 6.206 1.00 91.81 110 LYS A N 1
ATOM 872 C CA . LYS A 1 110 ? -21.923 18.982 7.498 1.00 91.81 110 LYS A CA 1
ATOM 873 C C . LYS A 1 110 ? -21.675 20.493 7.336 1.00 91.81 110 LYS A C 1
ATOM 875 O O . LYS A 1 110 ? -20.963 20.874 6.405 1.00 91.81 110 LYS A O 1
ATOM 880 N N . PRO A 1 111 ? -22.189 21.354 8.241 1.00 91.44 111 PRO A N 1
ATOM 881 C CA . PRO A 1 111 ? -21.800 22.758 8.267 1.00 91.44 111 PRO A CA 1
ATOM 882 C C . PRO A 1 111 ? -20.275 22.920 8.398 1.00 91.44 111 PRO A C 1
ATOM 884 O O . PRO A 1 111 ? -19.653 22.176 9.171 1.00 91.44 111 PRO A O 1
ATOM 887 N N . PRO A 1 112 ? -19.661 23.879 7.680 1.00 92.44 112 PRO A N 1
ATOM 888 C CA . PRO A 1 112 ? -18.233 24.162 7.792 1.00 92.44 112 PRO A CA 1
ATOM 889 C C . PRO A 1 112 ? -17.797 24.366 9.251 1.00 92.44 112 PRO A C 1
ATOM 891 O O . PRO A 1 112 ? -18.529 24.939 10.054 1.00 92.44 112 PRO A O 1
ATOM 894 N N . GLY A 1 113 ? -16.606 23.879 9.604 1.00 91.94 113 GLY A N 1
ATOM 895 C CA . GLY A 1 113 ? -16.024 24.048 10.943 1.00 91.94 113 GLY A CA 1
ATOM 896 C C . GLY A 1 113 ? -16.516 23.068 12.013 1.00 91.94 113 GLY A C 1
ATOM 897 O O . GLY A 1 113 ? -15.975 23.056 13.113 1.00 91.94 113 GLY A O 1
ATOM 898 N N . THR A 1 114 ? -17.489 22.204 11.716 1.00 93.38 114 THR A N 1
ATOM 899 C CA . THR A 1 114 ? -17.966 21.220 12.697 1.00 93.38 114 THR A CA 1
ATOM 900 C C . THR A 1 114 ? -17.333 19.842 12.419 1.00 93.38 114 THR A C 1
ATOM 902 O O . THR A 1 114 ? -17.408 19.341 11.298 1.00 93.38 114 THR A O 1
ATOM 905 N N . ALA A 1 115 ? -16.781 19.163 13.432 1.00 94.00 115 ALA A N 1
ATOM 906 C CA . ALA A 1 115 ? -16.150 17.837 13.284 1.00 94.00 115 ALA A CA 1
ATOM 907 C C . ALA A 1 115 ? -17.177 16.695 13.162 1.00 94.00 115 ALA A C 1
ATOM 909 O O . ALA A 1 115 ? -18.075 16.598 13.998 1.00 94.00 115 ALA A O 1
ATOM 910 N N . MET A 1 116 ? -17.099 15.841 12.134 1.00 95.44 116 MET A N 1
ATOM 911 C CA . MET A 1 116 ? -18.000 14.682 11.975 1.00 95.44 116 MET A CA 1
ATOM 912 C C . MET A 1 116 ? -17.773 13.618 13.052 1.00 95.44 116 MET A C 1
ATOM 914 O O . MET A 1 116 ? -16.664 13.454 13.549 1.00 95.44 116 MET A O 1
ATOM 918 N N . PHE A 1 117 ? -18.833 12.892 13.406 1.00 96.12 117 PHE A N 1
ATOM 919 C CA . PHE A 1 117 ? -18.703 11.694 14.227 1.00 96.12 117 PHE A CA 1
ATOM 920 C C . PHE A 1 117 ? -18.273 10.549 13.323 1.00 96.12 117 PHE A C 1
ATOM 922 O O . PHE A 1 117 ? -18.954 10.258 12.346 1.00 96.12 117 PHE A O 1
ATOM 929 N N . THR A 1 118 ? -17.177 9.889 13.651 1.00 96.75 118 THR A N 1
ATOM 930 C CA . THR A 1 118 ? -16.720 8.700 12.933 1.00 96.75 118 THR A CA 1
ATOM 931 C C . THR A 1 118 ? -17.006 7.475 13.797 1.00 96.75 118 THR A C 1
ATOM 933 O O . THR A 1 118 ? -16.927 7.547 15.027 1.00 96.75 118 THR A O 1
ATOM 936 N N . CYS A 1 119 ? -17.362 6.342 13.186 1.00 97.50 119 CYS A N 1
ATOM 937 C CA . CYS A 1 119 ? -17.447 5.086 13.931 1.00 97.50 119 CYS A CA 1
ATOM 938 C C . CYS A 1 119 ? -16.080 4.760 14.559 1.00 97.50 119 CYS A C 1
ATOM 940 O O . CYS A 1 119 ? -15.077 4.679 13.852 1.00 97.50 119 CYS A O 1
ATOM 942 N N . SER A 1 120 ? -16.040 4.575 15.881 1.00 95.94 120 SER A N 1
ATOM 943 C CA . SER A 1 120 ? -14.794 4.380 16.633 1.00 95.94 120 SER A CA 1
ATOM 944 C C . SER A 1 120 ? -14.091 3.059 16.321 1.00 95.94 120 SER A C 1
ATOM 946 O O . SER A 1 120 ? -12.883 2.972 16.507 1.00 95.94 120 SER A O 1
ATOM 948 N N . LEU A 1 121 ? -14.832 2.053 15.841 1.00 96.19 121 LEU A N 1
ATOM 949 C CA . LEU A 1 121 ? -14.287 0.742 15.489 1.00 96.19 121 LEU A CA 1
ATOM 950 C C . LEU A 1 121 ? -13.754 0.711 14.055 1.00 96.19 121 LEU A C 1
ATOM 952 O O . LEU A 1 121 ? -12.568 0.492 13.852 1.00 96.19 121 LEU A O 1
ATOM 956 N N . CYS A 1 122 ? -14.610 0.922 13.051 1.00 97.50 122 CYS A N 1
ATOM 957 C CA . CYS A 1 122 ? -14.211 0.744 11.653 1.00 97.50 122 CYS A CA 1
ATOM 958 C C . CYS A 1 122 ? -13.550 1.974 11.034 1.00 97.50 122 CYS A C 1
ATOM 960 O O . CYS A 1 122 ? -12.805 1.829 10.071 1.00 97.50 122 CYS A O 1
ATOM 962 N N . LYS A 1 123 ? -13.822 3.180 11.545 1.00 97.19 123 LYS A N 1
ATOM 963 C CA . LYS A 1 123 ? -13.359 4.446 10.958 1.00 97.19 123 LYS A CA 1
ATOM 964 C C . LYS A 1 123 ? -13.666 4.605 9.451 1.00 97.19 123 LYS A C 1
ATOM 966 O O . LYS A 1 123 ? -13.034 5.421 8.788 1.00 97.19 123 LYS A O 1
ATOM 971 N N . SER A 1 124 ? -14.632 3.848 8.915 1.00 95.94 124 SER A N 1
ATOM 972 C CA . SER A 1 124 ? -14.983 3.819 7.484 1.00 95.94 124 SER A CA 1
ATOM 973 C C . SER A 1 124 ? -16.135 4.761 7.109 1.00 95.94 124 SER A C 1
ATOM 975 O O . SER A 1 124 ? -16.367 5.034 5.936 1.00 95.94 124 SER A O 1
ATOM 977 N N . VAL A 1 125 ? -16.867 5.279 8.100 1.00 96.69 125 VAL A N 1
ATOM 978 C CA . VAL A 1 125 ? -18.100 6.056 7.903 1.00 96.69 125 VAL A CA 1
ATOM 979 C C . VAL A 1 125 ? -18.142 7.285 8.804 1.00 96.69 125 VAL A C 1
ATOM 981 O O . VAL A 1 125 ? -17.667 7.254 9.944 1.00 96.69 125 VAL A O 1
ATOM 984 N N . ASN A 1 126 ? -18.757 8.355 8.295 1.00 97.00 126 ASN A N 1
ATOM 985 C CA . ASN A 1 126 ? -18.922 9.626 8.994 1.00 97.00 126 ASN A CA 1
ATOM 986 C C . ASN A 1 126 ? -20.403 10.001 9.150 1.00 97.00 126 ASN A C 1
ATOM 988 O O . ASN A 1 126 ? -21.223 9.823 8.247 1.00 97.00 126 ASN A O 1
ATOM 992 N N . TYR A 1 127 ? -20.733 10.601 10.291 1.00 97.44 127 TYR A N 1
ATOM 993 C CA . TYR A 1 127 ? -22.077 11.022 10.666 1.00 97.44 127 TYR A CA 1
ATOM 994 C C . TYR A 1 127 ? -22.107 12.492 11.080 1.00 97.44 127 TYR A C 1
ATOM 996 O O . TYR A 1 127 ? -21.195 13.007 11.736 1.00 97.44 127 TYR A O 1
ATOM 1004 N N . CYS A 1 128 ? -23.182 13.195 10.720 1.00 97.00 128 CYS A N 1
ATOM 1005 C CA . CYS A 1 128 ? -23.364 14.581 11.144 1.00 97.00 128 CYS A CA 1
ATOM 1006 C C . CYS A 1 128 ? -23.741 14.686 12.634 1.00 97.00 128 CYS A C 1
ATOM 1008 O O . CYS A 1 128 ? -23.378 15.677 13.272 1.00 97.00 128 CYS A O 1
ATOM 1010 N N . SER A 1 129 ? -24.395 13.656 13.192 1.00 96.56 129 SER A N 1
ATOM 1011 C CA . SER A 1 129 ? -24.899 13.597 14.568 1.00 96.56 129 SER A CA 1
ATOM 1012 C C . SER A 1 129 ? -24.844 12.178 15.159 1.00 96.56 129 SER A C 1
ATOM 1014 O O . SER A 1 129 ? -24.786 11.189 14.426 1.00 96.56 129 SER A O 1
ATOM 1016 N N . LYS A 1 130 ? -24.932 12.073 16.495 1.00 96.94 130 LYS A N 1
ATOM 1017 C CA . LYS A 1 130 ? -25.084 10.785 17.201 1.00 96.94 130 LYS A CA 1
ATOM 1018 C C . LYS A 1 130 ? -26.389 10.064 16.844 1.00 96.94 130 LYS A C 1
ATOM 1020 O O . LYS A 1 130 ? -26.425 8.843 16.909 1.00 96.94 130 LYS A O 1
ATOM 1025 N N . GLN A 1 131 ? -27.447 10.801 16.492 1.00 97.88 131 GLN A N 1
ATOM 1026 C CA . GLN A 1 131 ? -28.723 10.204 16.094 1.00 97.88 131 GLN A CA 1
ATOM 1027 C C . GLN A 1 131 ? -28.567 9.467 14.762 1.00 97.88 131 GLN A C 1
ATOM 1029 O O . GLN A 1 131 ? -28.795 8.267 14.715 1.00 97.88 131 GLN A O 1
ATOM 1034 N N . CYS A 1 132 ? -28.009 10.138 13.749 1.00 98.19 132 CYS A N 1
ATOM 1035 C CA . CYS A 1 132 ? -27.680 9.516 12.465 1.00 98.19 132 CYS A CA 1
ATOM 1036 C C . CYS A 1 132 ? -26.774 8.287 12.615 1.00 98.19 132 CYS A C 1
ATOM 1038 O O . CYS A 1 132 ? -26.960 7.307 11.906 1.00 98.19 132 CYS A O 1
ATOM 1040 N N . GLN A 1 133 ? -25.809 8.320 13.541 1.00 98.00 133 GLN A N 1
ATOM 1041 C CA . GLN A 1 133 ? -24.977 7.152 13.834 1.00 98.00 133 GLN A CA 1
ATOM 1042 C C . GLN A 1 133 ? -25.792 5.986 14.409 1.00 98.00 133 GLN A C 1
ATOM 1044 O O . GLN A 1 133 ? -25.561 4.845 14.027 1.00 98.00 133 GLN A O 1
ATOM 1049 N N . ARG A 1 134 ? -26.722 6.245 15.338 1.00 98.06 134 ARG A N 1
ATOM 1050 C CA . ARG A 1 134 ? -27.580 5.199 15.919 1.00 98.06 134 ARG A CA 1
ATOM 1051 C C . ARG A 1 134 ? -28.524 4.609 14.879 1.00 98.06 134 ARG A C 1
ATOM 1053 O O . ARG A 1 134 ? -28.648 3.392 14.839 1.00 98.06 134 ARG A O 1
ATOM 1060 N N . ASP A 1 135 ? -29.133 5.457 14.055 1.00 98.19 135 ASP A N 1
ATOM 1061 C CA . ASP A 1 135 ? -30.080 5.048 13.014 1.00 98.19 135 ASP A CA 1
ATOM 1062 C C . ASP A 1 135 ? -29.399 4.173 11.948 1.00 98.19 135 ASP A C 1
ATOM 1064 O O . ASP A 1 135 ? -29.933 3.146 11.532 1.00 98.19 135 ASP A O 1
ATOM 1068 N N . ASP A 1 136 ? -28.181 4.536 11.536 1.00 98.19 136 ASP A N 1
ATOM 1069 C CA . ASP A 1 136 ? -27.385 3.736 10.596 1.00 98.19 136 ASP A CA 1
ATOM 1070 C C . ASP A 1 136 ? -26.872 2.438 11.235 1.00 98.19 136 ASP A C 1
ATOM 1072 O O . ASP A 1 136 ? -26.892 1.373 10.620 1.00 98.19 136 ASP A O 1
ATOM 1076 N N . TRP A 1 137 ? -26.466 2.498 12.511 1.00 98.00 137 TRP A N 1
ATOM 1077 C CA . TRP A 1 137 ? -26.006 1.331 13.267 1.00 98.00 137 TRP A CA 1
ATOM 1078 C C . TRP A 1 137 ? -27.077 0.252 13.393 1.00 98.00 137 TRP A C 1
ATOM 1080 O O . TRP A 1 137 ? -26.768 -0.931 13.248 1.00 98.00 137 TRP A O 1
ATOM 1090 N N . THR A 1 138 ? -28.319 0.638 13.688 1.00 98.00 138 THR A N 1
ATOM 1091 C CA . THR A 1 138 ? -29.429 -0.310 13.836 1.00 98.00 138 THR A CA 1
ATOM 1092 C C . THR A 1 138 ? -29.928 -0.849 12.504 1.00 98.00 138 THR A C 1
ATOM 1094 O O . THR A 1 138 ? -30.412 -1.977 12.479 1.00 98.00 138 THR A O 1
ATOM 1097 N N . SER A 1 139 ? -29.811 -0.077 11.421 1.00 97.62 139 SER A N 1
ATOM 1098 C CA . SER A 1 139 ? -30.312 -0.472 10.104 1.00 97.62 139 SER A CA 1
ATOM 1099 C C . SER A 1 139 ? -29.345 -1.376 9.340 1.00 97.62 139 SER A C 1
ATOM 1101 O O . SER A 1 139 ? -29.744 -2.469 8.948 1.00 97.62 139 SER A O 1
ATOM 1103 N N . VAL A 1 140 ? -28.092 -0.954 9.133 1.00 98.00 140 VAL A N 1
ATOM 1104 C CA . VAL A 1 140 ? -27.152 -1.658 8.233 1.00 98.00 140 VAL A CA 1
ATOM 1105 C C . VAL A 1 140 ? -25.729 -1.714 8.791 1.00 98.00 140 VAL A C 1
ATOM 1107 O O . VAL A 1 140 ? -25.080 -2.764 8.761 1.00 98.00 140 VAL A O 1
ATOM 1110 N N . HIS A 1 141 ? -25.235 -0.620 9.376 1.00 97.94 141 HIS A N 1
ATOM 1111 C CA . HIS A 1 141 ? -23.805 -0.464 9.634 1.00 97.94 141 HIS A CA 1
ATOM 1112 C C . HIS A 1 141 ? -23.237 -1.473 10.641 1.00 97.94 141 HIS A C 1
ATOM 1114 O O . HIS A 1 141 ? -22.064 -1.836 10.560 1.00 97.94 141 HIS A O 1
ATOM 1120 N N . ARG A 1 142 ? -24.039 -1.982 11.588 1.00 97.69 142 ARG A N 1
ATOM 1121 C CA . ARG A 1 142 ? -23.572 -3.020 12.523 1.00 97.69 142 ARG A CA 1
ATOM 1122 C C . ARG A 1 142 ? -23.070 -4.267 11.791 1.00 97.69 142 ARG A C 1
ATOM 1124 O O . ARG A 1 142 ? -22.070 -4.847 12.225 1.00 97.69 142 ARG A O 1
ATOM 1131 N N . GLN A 1 143 ? -23.757 -4.676 10.726 1.00 97.94 143 GLN A N 1
ATOM 1132 C CA . GLN A 1 143 ? -23.371 -5.835 9.927 1.00 97.94 143 GLN A CA 1
ATOM 1133 C C . GLN A 1 143 ? -22.085 -5.527 9.159 1.00 97.94 143 GLN A C 1
ATOM 1135 O O . GLN A 1 143 ? -21.083 -6.192 9.399 1.00 97.94 143 GLN A O 1
ATOM 1140 N N . GLU A 1 144 ? -22.068 -4.449 8.373 1.00 97.81 144 GLU A N 1
ATOM 1141 C CA . GLU A 1 144 ? -20.902 -4.019 7.581 1.00 97.81 144 GLU A CA 1
ATOM 1142 C C . GLU A 1 144 ? -19.636 -3.796 8.423 1.00 97.81 144 GLU A C 1
ATOM 1144 O O . GLU A 1 144 ? -18.519 -4.136 8.025 1.00 97.81 144 GLU A O 1
ATOM 1149 N N . CYS A 1 145 ? -19.795 -3.221 9.617 1.00 97.50 145 CYS A N 1
ATOM 1150 C CA . CYS A 1 145 ? -18.702 -2.988 10.553 1.00 97.50 145 CYS A CA 1
ATOM 1151 C C . CYS A 1 145 ? -18.119 -4.309 11.074 1.00 97.50 145 CYS A C 1
ATOM 1153 O O . CYS A 1 145 ? -16.903 -4.415 11.244 1.00 97.50 145 CYS A O 1
ATOM 1155 N N . THR A 1 146 ? -18.967 -5.315 11.300 1.00 96.56 146 THR A N 1
ATOM 1156 C CA . THR A 1 146 ? -18.550 -6.628 11.813 1.00 96.56 146 THR A CA 1
ATOM 1157 C C . THR A 1 146 ? -17.946 -7.503 10.715 1.00 96.56 146 THR A C 1
ATOM 1159 O O . THR A 1 146 ? -16.996 -8.223 10.994 1.00 96.56 146 THR A O 1
ATOM 1162 N N . THR A 1 147 ? -18.444 -7.410 9.480 1.00 97.38 147 THR A N 1
ATOM 1163 C CA . THR A 1 147 ? -17.968 -8.193 8.324 1.00 97.38 147 THR A CA 1
ATOM 1164 C C . THR A 1 147 ? -16.842 -7.515 7.547 1.00 97.38 147 THR A C 1
ATOM 1166 O O . THR A 1 147 ? -16.518 -7.943 6.448 1.00 97.38 147 THR A O 1
ATOM 1169 N N . PHE A 1 148 ? -16.270 -6.424 8.071 1.00 97.75 148 PHE A N 1
ATOM 1170 C CA . PHE A 1 148 ? -15.168 -5.709 7.417 1.00 97.75 148 PHE A CA 1
ATOM 1171 C C . PHE A 1 148 ? -15.478 -5.279 5.970 1.00 97.75 148 PHE A C 1
ATOM 1173 O O . PHE A 1 148 ? -14.580 -5.185 5.139 1.00 97.75 148 PHE A O 1
ATOM 1180 N N . ALA A 1 149 ? -16.743 -4.936 5.690 1.00 97.50 149 ALA A N 1
ATOM 1181 C CA . ALA A 1 149 ? -17.209 -4.627 4.334 1.00 97.50 149 ALA A CA 1
ATOM 1182 C C . ALA A 1 149 ? -16.443 -3.464 3.679 1.00 97.50 149 ALA A C 1
ATOM 1184 O O . ALA A 1 149 ? -16.239 -3.441 2.469 1.00 97.50 149 ALA A O 1
ATOM 1185 N N . HIS A 1 150 ? -16.000 -2.498 4.489 1.00 97.12 150 HIS A N 1
ATOM 1186 C CA . HIS A 1 150 ? -15.231 -1.349 4.027 1.00 97.12 150 HIS A CA 1
ATOM 1187 C C . HIS A 1 150 ? -13.960 -1.163 4.862 1.00 97.12 150 HIS A C 1
ATOM 1189 O O . HIS A 1 150 ? -14.036 -1.276 6.100 1.00 97.12 150 HIS A O 1
ATOM 1195 N N . PRO A 1 151 ? -12.821 -0.824 4.225 1.00 97.50 151 PRO A N 1
ATOM 1196 C CA . PRO A 1 151 ? -11.620 -0.409 4.937 1.00 97.50 151 PRO A CA 1
ATOM 1197 C C . PRO A 1 151 ? -11.846 0.924 5.672 1.00 97.50 151 PRO A C 1
ATOM 1199 O O . PRO A 1 151 ? -12.792 1.660 5.368 1.00 97.50 151 PRO A O 1
ATOM 1202 N N . PRO A 1 152 ? -11.000 1.261 6.661 1.00 97.25 152 PRO A N 1
ATOM 1203 C CA . PRO A 1 152 ? -10.991 2.594 7.260 1.00 97.25 152 PRO A CA 1
ATOM 1204 C C . PRO A 1 152 ? -10.722 3.686 6.209 1.00 97.25 152 PRO A C 1
ATOM 1206 O O . PRO A 1 152 ? -10.082 3.433 5.192 1.00 97.25 152 PRO A O 1
ATOM 1209 N N . LEU A 1 153 ? -11.172 4.920 6.474 1.00 95.19 153 LEU A N 1
ATOM 1210 C CA . LEU A 1 153 ? -10.960 6.085 5.596 1.00 95.19 153 LEU A CA 1
ATOM 1211 C C . LEU A 1 153 ? -9.508 6.597 5.642 1.00 95.19 153 LEU A C 1
ATOM 1213 O O . LEU A 1 153 ? -9.244 7.710 6.117 1.00 95.19 153 LEU A O 1
ATOM 1217 N N . ALA A 1 154 ? -8.575 5.790 5.149 1.00 95.38 154 ALA A N 1
ATOM 1218 C CA . ALA A 1 154 ? -7.167 6.138 5.037 1.00 95.38 154 ALA A CA 1
ATOM 1219 C C . ALA A 1 154 ? -6.919 7.184 3.934 1.00 95.38 154 ALA A C 1
ATOM 1221 O O . ALA A 1 154 ? -7.685 7.308 2.981 1.00 95.38 154 ALA A O 1
ATOM 1222 N N . LYS A 1 155 ? -5.847 7.970 4.062 1.00 93.00 155 LYS A N 1
ATOM 1223 C CA . LYS A 1 155 ? -5.396 8.930 3.029 1.00 93.00 155 LYS A CA 1
ATOM 1224 C C . LYS A 1 155 ? -4.517 8.276 1.962 1.00 93.00 155 LYS A C 1
ATOM 1226 O O . LYS A 1 155 ? -4.403 8.798 0.858 1.00 93.00 155 LYS A O 1
ATOM 1231 N N . SER A 1 156 ? -3.845 7.190 2.326 1.00 92.62 156 SER A N 1
ATOM 1232 C CA . SER A 1 156 ? -2.913 6.425 1.487 1.00 92.62 156 SER A CA 1
ATOM 1233 C C . SER A 1 156 ? -3.536 5.163 0.867 1.00 92.62 156 SER A C 1
ATOM 1235 O O . SER A 1 156 ? -2.842 4.418 0.175 1.00 92.62 156 SER A O 1
ATOM 1237 N N . PHE A 1 157 ? -4.833 4.939 1.105 1.00 94.38 157 PHE A N 1
ATOM 1238 C CA . PHE A 1 157 ? -5.605 3.818 0.575 1.00 94.38 157 PHE A CA 1
ATOM 1239 C C . PHE A 1 157 ? -7.053 4.258 0.311 1.00 94.38 157 PHE A C 1
ATOM 1241 O O . PHE A 1 157 ? -7.875 4.317 1.228 1.00 94.38 157 PHE A O 1
ATOM 1248 N N . ASP A 1 158 ? -7.346 4.617 -0.934 1.00 92.44 158 ASP A N 1
ATOM 1249 C CA . ASP A 1 158 ? -8.615 5.186 -1.375 1.00 92.44 158 ASP A CA 1
ATOM 1250 C C . ASP A 1 158 ? -9.373 4.210 -2.284 1.00 92.44 158 ASP A C 1
ATOM 1252 O O . ASP A 1 158 ? -9.118 4.088 -3.481 1.00 92.44 158 ASP A O 1
ATOM 1256 N N . THR A 1 159 ? -10.363 3.533 -1.714 1.00 93.94 159 THR A N 1
ATOM 1257 C CA . THR A 1 159 ? -11.235 2.599 -2.441 1.00 93.94 159 THR A CA 1
ATOM 1258 C C . THR A 1 159 ? -12.414 3.286 -3.127 1.00 93.94 159 THR A C 1
ATOM 1260 O O . THR A 1 159 ? -13.304 2.614 -3.649 1.00 93.94 159 THR A O 1
ATOM 1263 N N . SER A 1 160 ? -12.471 4.620 -3.124 1.00 90.50 160 SER A N 1
ATOM 1264 C CA . SER A 1 160 ? -13.600 5.333 -3.708 1.00 90.50 160 SER A CA 1
ATOM 1265 C C . SER A 1 160 ? -13.643 5.200 -5.230 1.00 90.50 160 SER A C 1
ATOM 1267 O O . SER A 1 160 ? -12.624 5.212 -5.928 1.00 90.50 160 SER A O 1
ATOM 1269 N N . HIS A 1 161 ? -14.867 5.081 -5.750 1.00 88.94 161 HIS A N 1
ATOM 1270 C CA . HIS A 1 161 ? -15.117 5.067 -7.183 1.00 88.94 161 HIS A CA 1
ATOM 1271 C C . HIS A 1 161 ? -14.794 6.421 -7.806 1.00 88.94 161 HIS A C 1
ATOM 1273 O O . HIS A 1 161 ? -15.153 7.490 -7.294 1.00 88.94 161 HIS A O 1
ATOM 1279 N N . ARG A 1 162 ? -14.176 6.359 -8.980 1.00 86.50 162 ARG A N 1
ATOM 1280 C CA . ARG A 1 162 ? -13.986 7.521 -9.835 1.00 86.50 162 ARG A CA 1
ATOM 1281 C C . ARG A 1 162 ? -15.221 7.747 -10.697 1.00 86.50 162 ARG A C 1
ATOM 1283 O O . ARG A 1 162 ? -15.938 6.818 -11.045 1.00 86.50 162 ARG A O 1
ATOM 1290 N N . LEU A 1 163 ? -15.475 9.006 -11.043 1.00 86.38 163 LEU A N 1
ATOM 1291 C CA . LEU A 1 163 ? -16.596 9.363 -11.922 1.00 86.38 163 LEU A CA 1
ATOM 1292 C C . LEU A 1 163 ? -16.248 9.205 -13.407 1.00 86.38 163 LEU A C 1
ATOM 1294 O O . LEU A 1 163 ? -17.142 9.105 -14.242 1.00 86.38 163 LEU A O 1
ATOM 1298 N N . ASP A 1 164 ? -14.959 9.242 -13.751 1.00 87.06 164 ASP A N 1
ATOM 1299 C CA . ASP A 1 164 ? -14.475 9.220 -15.131 1.00 87.06 164 ASP A CA 1
ATOM 1300 C C . ASP A 1 164 ? -14.084 7.824 -15.631 1.00 87.06 164 ASP A C 1
ATOM 1302 O O . ASP A 1 164 ? -13.918 7.640 -16.837 1.00 87.06 164 ASP A O 1
ATOM 1306 N N . VAL A 1 165 ? -13.952 6.857 -14.722 1.00 90.00 165 VAL A N 1
ATOM 1307 C CA . VAL A 1 165 ? -13.623 5.456 -15.002 1.00 90.00 165 VAL A CA 1
ATOM 1308 C C . VAL A 1 165 ? -14.422 4.546 -14.066 1.00 90.00 165 VAL A C 1
ATOM 1310 O O . VAL A 1 165 ? -14.684 4.950 -12.936 1.00 90.00 165 VAL A O 1
ATOM 1313 N N . PRO A 1 166 ? -14.784 3.318 -14.472 1.00 90.69 166 PRO A N 1
ATOM 1314 C CA . PRO A 1 166 ? -15.637 2.446 -13.657 1.00 90.69 166 PRO A CA 1
ATOM 1315 C C . PRO A 1 166 ? -14.909 1.784 -12.473 1.00 90.69 166 PRO A C 1
ATOM 1317 O O . PRO A 1 166 ? -15.477 0.942 -11.787 1.00 90.69 166 PRO A O 1
ATOM 1320 N N . TRP A 1 167 ? -13.662 2.173 -12.207 1.00 90.44 167 TRP A N 1
ATOM 1321 C CA . TRP A 1 167 ? -12.773 1.493 -11.271 1.00 90.44 167 TRP A CA 1
ATOM 1322 C C . TRP A 1 167 ? -12.394 2.392 -10.091 1.00 90.44 167 TRP A C 1
ATOM 1324 O O . TRP A 1 167 ? -12.266 3.612 -10.264 1.00 90.44 167 TRP A O 1
ATOM 1334 N N . PRO A 1 168 ? -12.211 1.815 -8.891 1.00 91.88 168 PRO A N 1
ATOM 1335 C CA . PRO A 1 168 ? -11.713 2.555 -7.738 1.00 91.88 168 PRO A CA 1
ATOM 1336 C C . PRO A 1 168 ? -10.268 3.024 -7.953 1.00 91.88 168 PRO A C 1
ATOM 1338 O O . PRO A 1 168 ? -9.554 2.510 -8.819 1.00 91.88 168 PRO A O 1
ATOM 1341 N N . ILE A 1 169 ? -9.838 4.013 -7.163 1.00 87.81 169 ILE A N 1
ATOM 1342 C CA . ILE A 1 169 ? -8.453 4.513 -7.195 1.00 87.81 169 ILE A CA 1
ATOM 1343 C C . ILE A 1 169 ? -7.481 3.413 -6.761 1.00 87.81 169 ILE A C 1
ATOM 1345 O O . ILE A 1 169 ? -6.553 3.107 -7.506 1.00 87.81 169 ILE A O 1
ATOM 1349 N N . ASP A 1 170 ? -7.729 2.812 -5.599 1.00 92.31 170 ASP A N 1
ATOM 1350 C CA . ASP A 1 170 ? -6.995 1.668 -5.073 1.00 92.31 170 ASP A CA 1
ATOM 1351 C C . ASP A 1 170 ? -7.923 0.433 -5.089 1.00 92.31 170 ASP A C 1
ATOM 1353 O O . ASP A 1 170 ? -8.711 0.235 -4.158 1.00 92.31 170 ASP A O 1
ATOM 1357 N N . PRO A 1 171 ? -7.902 -0.381 -6.162 1.00 94.88 171 PRO A N 1
ATOM 1358 C CA . PRO A 1 171 ? -8.675 -1.621 -6.234 1.00 94.88 171 PRO A CA 1
ATOM 1359 C C . PRO A 1 171 ? -8.247 -2.614 -5.149 1.00 94.88 171 PRO A C 1
ATOM 1361 O O . PRO A 1 171 ? -7.066 -2.906 -4.990 1.00 94.88 171 PRO A O 1
ATOM 1364 N N . VAL A 1 172 ? -9.219 -3.166 -4.425 1.00 96.81 172 VAL A N 1
ATOM 1365 C CA . VAL A 1 172 ? -8.965 -4.215 -3.433 1.00 96.81 172 VAL A CA 1
ATOM 1366 C C . VAL A 1 172 ? -8.987 -5.563 -4.140 1.00 96.81 172 VAL A C 1
ATOM 1368 O O . VAL A 1 172 ? -10.044 -5.993 -4.584 1.00 96.81 172 VAL A O 1
ATOM 1371 N N . PHE A 1 173 ? -7.831 -6.213 -4.247 1.00 96.81 173 PHE A N 1
ATOM 1372 C CA . PHE A 1 173 ? -7.705 -7.528 -4.889 1.00 96.81 173 PHE A CA 1
ATOM 1373 C C . PHE A 1 173 ? -7.705 -8.681 -3.897 1.00 96.81 173 PHE A C 1
ATOM 1375 O O . PHE A 1 173 ? -7.898 -9.817 -4.295 1.00 96.81 173 PHE A O 1
ATOM 1382 N N . ALA A 1 174 ? -7.461 -8.409 -2.619 1.00 97.94 174 ALA A N 1
ATOM 1383 C CA . ALA A 1 174 ? -7.552 -9.414 -1.574 1.00 97.94 174 ALA A CA 1
ATOM 1384 C C . ALA A 1 174 ? -8.058 -8.756 -0.294 1.00 97.94 174 ALA A C 1
ATOM 1386 O O . ALA A 1 174 ? -7.650 -7.644 0.060 1.00 97.94 174 ALA A O 1
ATOM 1387 N N . SER A 1 175 ? -8.946 -9.438 0.416 1.00 98.19 175 SER A N 1
ATOM 1388 C CA . SER A 1 175 ? -9.352 -9.030 1.756 1.00 98.19 175 SER A CA 1
ATOM 1389 C C . SER A 1 175 ? -9.794 -10.233 2.570 1.00 98.19 175 SER A C 1
ATOM 1391 O O . SER A 1 175 ? -10.314 -11.202 2.027 1.00 98.19 175 SER A O 1
ATOM 1393 N N . THR A 1 176 ? -9.572 -10.177 3.876 1.00 98.19 176 THR A N 1
ATOM 1394 C CA . THR A 1 176 ? -10.117 -11.157 4.816 1.00 98.19 176 THR A CA 1
ATOM 1395 C C . THR A 1 176 ? -10.273 -10.518 6.186 1.00 98.19 176 THR A C 1
ATOM 1397 O O . THR A 1 176 ? -9.789 -9.407 6.440 1.00 98.19 176 THR A O 1
ATOM 1400 N N . HIS A 1 177 ? -10.922 -11.229 7.095 1.00 98.19 177 HIS A N 1
ATOM 1401 C CA . HIS A 1 177 ? -10.880 -10.897 8.503 1.00 98.19 177 HIS A CA 1
ATOM 1402 C C . HIS A 1 177 ? -10.887 -12.157 9.363 1.00 98.19 177 HIS A C 1
ATOM 1404 O O . HIS A 1 177 ? -11.589 -13.124 9.079 1.00 98.19 177 HIS A O 1
ATOM 1410 N N . GLU A 1 178 ? -10.179 -12.108 10.481 1.00 97.88 178 GLU A N 1
ATOM 1411 C CA . GLU A 1 178 ? -10.147 -13.183 11.463 1.00 97.88 178 GLU A CA 1
ATOM 1412 C C . GLU A 1 178 ? -10.103 -12.583 12.862 1.00 97.88 178 GLU A C 1
ATOM 1414 O O . GLU A 1 178 ? -9.392 -11.610 13.113 1.00 97.88 178 GLU A O 1
ATOM 1419 N N . ASP A 1 179 ? -10.922 -13.120 13.766 1.00 97.00 179 ASP A N 1
ATOM 1420 C CA . ASP A 1 179 ? -10.938 -12.738 15.177 1.00 97.00 179 ASP A CA 1
ATOM 1421 C C . ASP A 1 179 ? -10.956 -11.221 15.433 1.00 97.00 179 ASP A C 1
ATOM 1423 O O . ASP A 1 179 ? -10.262 -10.689 16.303 1.00 97.00 179 ASP A O 1
ATOM 1427 N N . GLY A 1 180 ? -11.772 -10.496 14.663 1.00 97.75 180 GLY A N 1
ATOM 1428 C CA . GLY A 1 180 ? -11.913 -9.047 14.789 1.00 97.75 180 GLY A CA 1
ATOM 1429 C C . GLY A 1 180 ? -10.710 -8.251 14.282 1.00 97.75 180 GLY A C 1
ATOM 1430 O O . GLY A 1 180 ? -10.607 -7.071 14.612 1.00 97.75 180 GLY A O 1
ATOM 1431 N N . VAL A 1 181 ? -9.834 -8.843 13.477 1.00 98.50 181 VAL A N 1
ATOM 1432 C CA . VAL A 1 181 ? -8.768 -8.159 12.738 1.00 98.50 181 VAL A CA 1
ATOM 1433 C C . VAL A 1 181 ? -9.040 -8.312 11.246 1.00 98.50 181 VAL A C 1
ATOM 1435 O O . VAL A 1 181 ? -9.339 -9.408 10.789 1.00 98.50 181 VAL A O 1
ATOM 1438 N N . GLY A 1 182 ? -8.967 -7.220 10.491 1.00 98.31 182 GLY A N 1
ATOM 1439 C CA . GLY A 1 182 ? -9.200 -7.232 9.046 1.00 98.31 182 GLY A CA 1
ATOM 1440 C C . GLY A 1 182 ? -7.993 -6.756 8.266 1.00 98.31 182 GLY A C 1
ATOM 1441 O O . GLY A 1 182 ? -7.233 -5.917 8.757 1.00 98.31 182 GLY A O 1
ATOM 1442 N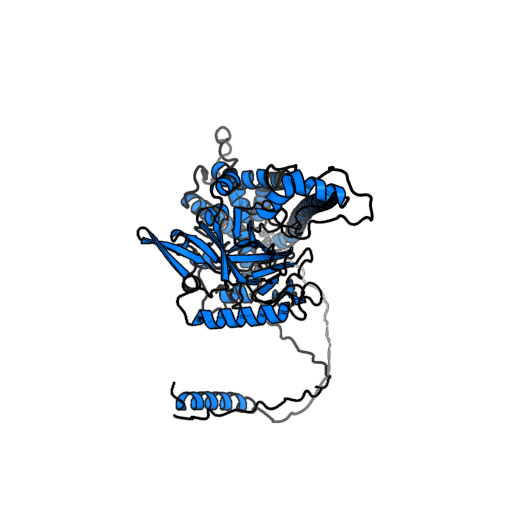 N . ILE A 1 183 ? -7.866 -7.274 7.050 1.00 98.56 183 ILE A N 1
ATOM 1443 C CA . ILE A 1 183 ? -6.848 -6.912 6.068 1.00 98.56 183 ILE A CA 1
ATOM 1444 C C . ILE A 1 183 ? -7.514 -6.605 4.723 1.00 98.56 183 ILE A C 1
ATOM 1446 O O . ILE A 1 183 ? -8.420 -7.318 4.293 1.00 98.56 183 ILE A O 1
ATOM 1450 N N . TRP A 1 184 ? -7.038 -5.562 4.047 1.00 98.50 184 TRP A N 1
ATOM 1451 C CA . TRP A 1 184 ? -7.349 -5.269 2.647 1.00 98.50 184 TRP A CA 1
ATOM 1452 C C . TRP A 1 184 ? -6.054 -4.980 1.910 1.00 98.50 184 TRP A C 1
ATOM 1454 O O . TRP A 1 184 ? -5.177 -4.297 2.448 1.00 98.50 184 TRP A O 1
ATOM 1464 N N . VAL A 1 185 ? -5.947 -5.482 0.686 1.00 97.81 185 VAL A N 1
ATOM 1465 C CA . VAL A 1 185 ? -4.733 -5.372 -0.116 1.00 97.81 185 VAL A CA 1
ATOM 1466 C C . VAL A 1 185 ? -5.054 -4.825 -1.494 1.00 97.81 185 VAL A C 1
ATOM 1468 O O . VAL A 1 185 ? -5.976 -5.283 -2.169 1.00 97.81 185 VAL A O 1
ATOM 1471 N N . SER A 1 186 ? -4.276 -3.825 -1.890 1.00 96.31 186 SER A N 1
ATOM 1472 C CA . SER A 1 186 ? -4.326 -3.188 -3.203 1.00 96.31 186 SER A CA 1
ATOM 1473 C C . SER A 1 186 ? -2.944 -3.227 -3.840 1.00 96.31 186 SER A C 1
ATOM 1475 O O . SER A 1 186 ? -1.922 -3.255 -3.147 1.00 96.31 186 SER A O 1
ATOM 1477 N N . VAL A 1 187 ? -2.900 -3.182 -5.167 1.00 93.00 187 VAL A N 1
ATOM 1478 C CA . VAL A 1 187 ? -1.654 -2.935 -5.889 1.00 93.00 187 VAL A CA 1
ATOM 1479 C C . VAL A 1 187 ? -1.300 -1.458 -5.744 1.00 93.00 187 VAL A C 1
ATOM 1481 O O . VAL A 1 187 ? -2.078 -0.570 -6.092 1.00 93.00 187 VAL A O 1
ATOM 1484 N N . SER A 1 188 ? -0.094 -1.181 -5.254 1.00 84.50 188 SER A N 1
ATOM 1485 C CA . SER A 1 188 ? 0.455 0.168 -5.224 1.00 84.50 188 SER A CA 1
ATOM 1486 C C . SER A 1 188 ? 0.829 0.569 -6.646 1.00 84.50 188 SER A C 1
ATOM 1488 O O . SER A 1 188 ? 1.979 0.437 -7.069 1.00 84.50 188 SER A O 1
ATOM 1490 N N . THR A 1 189 ? -0.129 1.090 -7.410 1.00 68.38 189 THR A N 1
ATOM 1491 C CA . THR A 1 189 ? 0.246 1.839 -8.605 1.00 68.38 189 THR A CA 1
ATOM 1492 C C . THR A 1 189 ? 0.915 3.108 -8.097 1.00 68.38 189 THR A C 1
ATOM 1494 O O . THR A 1 189 ? 0.268 3.961 -7.477 1.00 68.38 189 THR A O 1
ATOM 1497 N N . SER A 1 190 ? 2.230 3.212 -8.290 1.00 64.50 190 SER A N 1
ATOM 1498 C CA . SER A 1 190 ? 2.925 4.494 -8.206 1.00 64.50 190 SER A CA 1
ATOM 1499 C C . SER A 1 190 ? 2.175 5.533 -9.044 1.00 64.50 190 SER A C 1
ATOM 1501 O O . SER A 1 190 ? 1.374 5.189 -9.911 1.00 64.50 190 SER A O 1
ATOM 1503 N N . GLU A 1 191 ? 2.436 6.820 -8.815 1.00 61.16 191 GLU A N 1
ATOM 1504 C CA . GLU A 1 191 ? 1.843 7.897 -9.627 1.00 61.16 191 GLU A CA 1
ATOM 1505 C C . GLU A 1 191 ? 2.054 7.678 -11.143 1.00 61.16 191 GLU A C 1
ATOM 1507 O O . GLU A 1 191 ? 1.276 8.163 -11.966 1.00 61.16 191 GLU A O 1
ATOM 1512 N N . ASP A 1 192 ? 3.060 6.879 -11.498 1.00 62.31 192 ASP A N 1
ATOM 1513 C CA . ASP A 1 192 ? 3.238 6.315 -12.822 1.00 62.31 192 ASP A CA 1
ATOM 1514 C C . ASP A 1 192 ? 2.208 5.219 -13.096 1.00 62.31 192 ASP A C 1
ATOM 1516 O O . ASP A 1 192 ? 2.272 4.116 -12.558 1.00 62.31 192 ASP A O 1
ATOM 1520 N N . MET A 1 193 ? 1.279 5.570 -13.985 1.00 56.56 193 MET A N 1
ATOM 1521 C CA . MET A 1 193 ? 0.150 4.810 -14.539 1.00 56.56 193 MET A CA 1
ATOM 1522 C C . MET A 1 193 ? 0.553 3.544 -15.322 1.00 56.56 193 MET A C 1
ATOM 1524 O O . MET A 1 193 ? 0.051 3.274 -16.417 1.00 56.56 193 MET A O 1
ATOM 1528 N N . SER A 1 194 ? 1.538 2.820 -14.806 1.00 68.69 194 SER A N 1
ATOM 1529 C CA . SER A 1 194 ? 2.214 1.707 -15.441 1.00 68.69 194 SER A CA 1
ATOM 1530 C C . SER A 1 194 ? 1.611 0.393 -14.966 1.00 68.69 194 SER A C 1
ATOM 1532 O O . SER A 1 194 ? 1.486 0.157 -13.768 1.00 68.69 194 SER A O 1
ATOM 1534 N N . ALA A 1 195 ? 1.283 -0.485 -15.914 1.00 76.56 195 ALA A N 1
ATOM 1535 C CA . ALA A 1 195 ? 1.007 -1.887 -15.609 1.00 76.56 195 ALA A CA 1
ATOM 1536 C C . ALA A 1 195 ? 2.297 -2.683 -15.341 1.00 76.56 195 ALA A C 1
ATOM 1538 O O . ALA A 1 195 ? 2.215 -3.860 -15.013 1.00 76.56 195 ALA A O 1
ATOM 1539 N N . LEU A 1 196 ? 3.476 -2.073 -15.505 1.00 82.81 196 LEU A N 1
ATOM 1540 C CA . LEU A 1 196 ? 4.761 -2.721 -15.250 1.00 82.81 196 LEU A CA 1
ATOM 1541 C C . LEU A 1 196 ? 5.020 -2.842 -13.750 1.00 82.81 196 LEU A C 1
ATOM 1543 O O . LEU A 1 196 ? 4.647 -1.951 -12.982 1.00 82.81 196 LEU A O 1
ATOM 1547 N N . LEU A 1 197 ? 5.732 -3.898 -13.365 1.00 90.56 197 LEU A N 1
ATOM 1548 C CA . LEU A 1 197 ? 6.331 -4.005 -12.037 1.00 90.56 197 LEU A CA 1
ATOM 1549 C C . LEU A 1 197 ? 7.298 -2.831 -11.787 1.00 90.56 197 LEU A C 1
ATOM 1551 O O . LEU A 1 197 ? 7.729 -2.124 -12.701 1.00 90.56 197 LEU A O 1
ATOM 1555 N N . GLN A 1 198 ? 7.653 -2.597 -10.529 1.00 91.50 198 GLN A N 1
ATOM 1556 C CA . GLN A 1 198 ? 8.643 -1.582 -10.176 1.00 91.50 198 GLN A CA 1
ATOM 1557 C C . GLN A 1 198 ? 10.064 -2.120 -10.347 1.00 91.50 198 GLN A C 1
ATOM 1559 O O . GLN A 1 198 ? 10.322 -3.320 -10.233 1.00 91.50 198 GLN A O 1
ATOM 1564 N N . THR A 1 199 ? 11.011 -1.229 -10.629 1.00 91.69 199 THR A N 1
ATOM 1565 C CA . THR A 1 199 ? 12.427 -1.601 -10.682 1.00 91.69 199 THR A CA 1
ATOM 1566 C C . THR A 1 199 ? 12.968 -1.840 -9.278 1.00 91.69 199 THR A C 1
ATOM 1568 O O . THR A 1 199 ? 12.516 -1.229 -8.308 1.00 91.69 199 THR A O 1
ATOM 1571 N N . ALA A 1 200 ? 14.005 -2.668 -9.178 1.00 91.69 200 ALA A N 1
ATOM 1572 C CA . ALA A 1 200 ? 14.652 -3.015 -7.917 1.00 91.69 200 ALA A CA 1
ATOM 1573 C C . ALA A 1 200 ? 15.297 -1.826 -7.169 1.00 91.69 200 ALA A C 1
ATOM 1575 O O . ALA A 1 200 ? 15.691 -1.974 -6.017 1.00 91.69 200 ALA A O 1
ATOM 1576 N N . CYS A 1 201 ? 15.405 -0.636 -7.765 1.00 91.44 201 CYS A N 1
ATOM 1577 C CA . CYS A 1 201 ? 15.862 0.579 -7.081 1.00 91.44 201 CYS A CA 1
ATOM 1578 C C . CYS A 1 201 ? 14.716 1.477 -6.579 1.00 91.44 201 CYS A C 1
ATOM 1580 O O . CYS A 1 201 ? 14.974 2.443 -5.861 1.00 91.44 201 CYS A O 1
ATOM 1582 N N . THR A 1 202 ? 13.464 1.171 -6.929 1.00 91.44 202 THR A N 1
ATOM 1583 C CA . THR A 1 202 ? 12.299 1.972 -6.536 1.00 91.44 202 THR A CA 1
ATOM 1584 C C . THR A 1 202 ? 12.007 1.782 -5.042 1.00 91.44 202 THR A C 1
ATOM 1586 O O . THR A 1 202 ? 11.849 0.640 -4.612 1.00 91.44 202 THR A O 1
ATOM 1589 N N . PRO A 1 203 ? 11.905 2.854 -4.236 1.00 92.06 203 PRO A N 1
ATOM 1590 C CA . PRO A 1 203 ? 11.597 2.744 -2.815 1.00 92.06 203 PRO A CA 1
ATOM 1591 C C . PRO A 1 203 ? 10.149 2.285 -2.560 1.00 92.06 203 PRO A C 1
ATOM 1593 O O . PRO A 1 203 ? 9.266 2.569 -3.379 1.00 92.06 203 PRO A O 1
ATOM 1596 N N . PRO A 1 204 ? 9.877 1.612 -1.425 1.00 90.62 204 PRO A N 1
ATOM 1597 C CA . PRO A 1 204 ? 8.566 1.032 -1.126 1.00 90.62 204 PRO A CA 1
ATOM 1598 C C . PRO A 1 204 ? 7.444 2.070 -1.017 1.00 90.62 204 PRO A C 1
ATOM 1600 O O . PRO A 1 204 ? 6.337 1.812 -1.488 1.00 90.62 204 PRO A O 1
ATOM 1603 N N . GLU A 1 205 ? 7.713 3.267 -0.495 1.00 89.25 205 GLU A N 1
ATOM 1604 C CA . GLU A 1 205 ? 6.747 4.376 -0.447 1.00 89.25 205 GLU A CA 1
ATOM 1605 C C . GLU A 1 205 ? 6.443 5.021 -1.814 1.00 89.25 205 GLU A C 1
ATOM 1607 O O . GLU A 1 205 ? 5.588 5.908 -1.905 1.00 89.25 205 GLU A O 1
ATOM 1612 N N . GLY A 1 206 ? 7.125 4.579 -2.874 1.00 82.38 206 GLY A N 1
ATOM 1613 C CA . GLY A 1 206 ? 7.045 5.147 -4.214 1.00 82.38 206 GLY A CA 1
ATOM 1614 C C . GLY A 1 206 ? 7.888 6.414 -4.395 1.00 82.38 206 GLY A C 1
ATOM 1615 O O . GLY A 1 206 ? 8.392 7.020 -3.452 1.00 82.38 206 GLY A O 1
ATOM 1616 N N . LEU A 1 207 ? 8.060 6.822 -5.653 1.00 65.69 207 LEU A N 1
ATOM 1617 C CA . LEU A 1 207 ? 8.882 7.973 -6.029 1.00 65.69 207 LEU A CA 1
ATOM 1618 C C . LEU A 1 207 ? 8.052 9.260 -6.094 1.00 65.69 207 LEU A C 1
ATOM 1620 O O . LEU A 1 207 ? 7.018 9.304 -6.755 1.00 65.69 207 LEU A O 1
ATOM 1624 N N . LYS A 1 208 ? 8.544 10.338 -5.469 1.00 60.31 208 LYS A N 1
ATOM 1625 C CA . LYS A 1 208 ? 8.110 11.726 -5.758 1.00 60.31 208 LYS A CA 1
ATOM 1626 C C . LYS A 1 208 ? 9.169 12.527 -6.519 1.00 60.31 208 LYS A C 1
ATOM 1628 O O . LYS A 1 208 ? 8.837 13.476 -7.223 1.00 60.31 208 LYS A O 1
ATOM 1633 N N . THR A 1 209 ? 10.431 12.127 -6.396 1.00 62.00 209 THR A N 1
ATOM 1634 C CA . THR A 1 209 ? 11.593 12.693 -7.084 1.00 62.00 209 THR A CA 1
ATOM 1635 C C . THR A 1 209 ? 12.401 11.514 -7.602 1.00 62.00 209 THR A C 1
ATOM 1637 O O . THR A 1 209 ? 12.867 10.701 -6.804 1.00 62.00 209 THR A O 1
ATOM 1640 N N . GLY A 1 210 ? 12.446 11.349 -8.925 1.00 57.12 210 GLY A N 1
ATOM 1641 C CA . GLY A 1 210 ? 13.057 10.174 -9.535 1.00 57.12 210 GLY A CA 1
ATOM 1642 C C . GLY A 1 210 ? 14.548 10.086 -9.196 1.00 57.12 210 GLY A C 1
ATOM 1643 O O . GLY A 1 210 ? 15.202 11.131 -9.161 1.00 57.12 210 GLY A O 1
ATOM 1644 N N . PRO A 1 211 ? 15.085 8.877 -8.954 1.00 60.09 211 PRO A N 1
ATOM 1645 C CA . PRO A 1 211 ? 16.525 8.672 -8.960 1.00 60.09 211 PRO A CA 1
ATOM 1646 C C . PRO A 1 211 ? 17.078 9.035 -10.337 1.00 60.09 211 PRO A C 1
ATOM 1648 O O . PRO A 1 211 ? 16.327 9.226 -11.305 1.00 60.09 211 PRO A O 1
ATOM 1651 N N . GLN A 1 212 ? 18.401 9.032 -10.464 1.00 68.62 212 GLN A N 1
ATOM 1652 C CA . GLN A 1 212 ? 18.984 8.925 -11.792 1.00 68.62 212 GLN A CA 1
ATOM 1653 C C . GLN A 1 212 ? 18.355 7.760 -12.579 1.00 68.62 212 GLN A C 1
ATOM 1655 O O . GLN A 1 212 ? 17.937 6.766 -11.974 1.00 68.62 212 GLN A O 1
ATOM 1660 N N . PRO A 1 213 ? 18.305 7.836 -13.924 1.00 73.69 213 PRO A N 1
ATOM 1661 C CA . PRO A 1 213 ? 17.678 6.812 -14.771 1.00 73.69 213 PRO A CA 1
ATOM 1662 C C . PRO A 1 213 ? 18.185 5.385 -14.507 1.00 73.69 213 PRO A C 1
ATOM 1664 O O . PRO A 1 213 ? 17.527 4.408 -14.851 1.00 73.69 213 PRO A O 1
ATOM 1667 N N . TYR A 1 214 ? 19.366 5.287 -13.898 1.00 77.62 214 TYR A N 1
ATOM 1668 C CA . TYR A 1 214 ? 20.128 4.076 -13.639 1.00 77.62 214 TYR A CA 1
ATOM 1669 C C . TYR A 1 214 ? 19.971 3.548 -12.201 1.00 77.62 214 TYR A C 1
ATOM 1671 O O . TYR A 1 214 ? 20.426 2.447 -11.903 1.00 77.62 214 TYR A O 1
ATOM 1679 N N . GLY A 1 215 ? 19.306 4.294 -11.315 1.00 88.06 215 GLY A N 1
ATOM 1680 C CA . GLY A 1 215 ? 19.289 4.028 -9.878 1.00 88.06 215 GLY A CA 1
ATOM 1681 C C . GLY A 1 215 ? 20.547 4.539 -9.154 1.00 88.06 215 GLY A C 1
ATOM 1682 O O . GLY A 1 215 ? 21.469 5.045 -9.794 1.00 88.06 215 GLY A O 1
ATOM 1683 N N . PRO A 1 216 ? 20.582 4.417 -7.816 1.00 91.31 216 PRO A N 1
ATOM 1684 C CA . PRO A 1 216 ? 21.662 4.953 -6.992 1.00 91.31 216 PRO A CA 1
ATOM 1685 C C . PRO A 1 216 ? 22.985 4.178 -7.175 1.00 91.31 216 PRO A C 1
ATOM 1687 O O . PRO A 1 216 ? 22.975 3.012 -7.593 1.00 91.31 216 PRO A O 1
ATOM 1690 N N . PRO A 1 217 ? 24.145 4.756 -6.809 1.00 90.62 217 PRO A N 1
ATOM 1691 C CA . PRO A 1 217 ? 25.445 4.096 -6.967 1.00 90.62 217 PRO A CA 1
ATOM 1692 C C . PRO A 1 217 ? 25.551 2.721 -6.286 1.00 90.62 217 PRO A C 1
ATOM 1694 O O . PRO A 1 217 ? 26.142 1.797 -6.854 1.00 90.62 217 PRO A O 1
ATOM 1697 N N . SER A 1 218 ? 24.978 2.553 -5.091 1.00 90.81 218 SER A N 1
ATOM 1698 C CA . SER A 1 218 ? 24.897 1.265 -4.384 1.00 90.81 218 SER A CA 1
ATOM 1699 C C . SER A 1 218 ? 24.178 0.184 -5.189 1.00 90.81 218 SER A C 1
ATOM 1701 O O . SER A 1 218 ? 24.687 -0.934 -5.311 1.00 90.81 218 SER A O 1
ATOM 1703 N N . PHE A 1 219 ? 23.049 0.532 -5.806 1.00 92.44 219 PHE A N 1
ATOM 1704 C CA . PHE A 1 219 ? 22.292 -0.358 -6.677 1.00 92.44 219 PHE A CA 1
ATOM 1705 C C . PHE A 1 219 ? 23.118 -0.779 -7.895 1.00 92.44 219 PHE A C 1
ATOM 1707 O O . PHE A 1 219 ? 23.189 -1.965 -8.207 1.00 92.44 219 PHE A O 1
ATOM 1714 N N . LEU A 1 220 ? 23.809 0.163 -8.542 1.00 91.19 220 LEU A N 1
ATOM 1715 C CA . LEU A 1 220 ? 24.657 -0.128 -9.702 1.00 91.19 220 LEU A CA 1
ATOM 1716 C C . LEU A 1 220 ? 25.825 -1.062 -9.372 1.00 91.19 220 LEU A C 1
ATOM 1718 O O . LEU A 1 220 ? 26.175 -1.920 -10.189 1.00 91.19 220 LEU A O 1
ATOM 1722 N N . ARG A 1 221 ? 26.423 -0.920 -8.179 1.00 90.81 221 ARG A N 1
ATOM 1723 C CA . ARG A 1 221 ? 27.456 -1.849 -7.691 1.00 90.81 221 ARG A CA 1
ATOM 1724 C C . ARG A 1 221 ? 26.890 -3.254 -7.512 1.00 90.81 221 ARG A C 1
ATOM 1726 O O . ARG A 1 221 ? 27.465 -4.196 -8.051 1.00 90.81 221 ARG A O 1
ATOM 1733 N N . TRP A 1 222 ? 25.758 -3.387 -6.819 1.00 91.12 222 TRP A N 1
ATOM 1734 C CA . TRP A 1 222 ? 25.091 -4.678 -6.599 1.00 91.12 222 TRP A CA 1
ATOM 1735 C C . TRP A 1 222 ? 24.645 -5.343 -7.912 1.00 91.12 222 TRP A C 1
ATOM 1737 O O . TRP A 1 222 ? 24.873 -6.535 -8.134 1.00 91.12 222 TRP A O 1
ATOM 1747 N N . ALA A 1 223 ? 24.096 -4.556 -8.837 1.00 90.38 223 ALA A N 1
ATOM 1748 C CA . ALA A 1 223 ? 23.693 -5.017 -10.160 1.00 90.38 223 ALA A CA 1
ATOM 1749 C C . ALA A 1 223 ? 24.890 -5.364 -11.068 1.00 90.38 223 ALA A C 1
ATOM 1751 O O . ALA A 1 223 ? 24.689 -5.932 -12.142 1.00 90.38 223 ALA A O 1
ATOM 1752 N N . GLY A 1 224 ? 26.137 -5.125 -10.640 1.00 89.75 224 GLY A N 1
ATOM 1753 C CA . GLY A 1 224 ? 27.330 -5.472 -11.418 1.00 89.75 224 GLY A CA 1
ATOM 1754 C C . GLY A 1 224 ? 27.463 -4.639 -12.694 1.00 89.75 224 GLY A C 1
ATOM 1755 O O . GLY A 1 224 ? 28.026 -5.105 -13.681 1.00 89.75 224 GLY A O 1
ATOM 1756 N N . LEU A 1 225 ? 26.901 -3.427 -12.693 1.00 86.62 225 LEU A N 1
ATOM 1757 C CA . LEU A 1 225 ? 26.844 -2.560 -13.871 1.00 86.62 225 LEU A CA 1
ATOM 1758 C C . LEU A 1 225 ? 27.968 -1.538 -13.938 1.00 86.62 225 LEU A C 1
ATOM 1760 O O . LEU A 1 225 ? 28.189 -0.939 -14.990 1.00 86.62 225 LEU A O 1
ATOM 1764 N N . ARG A 1 226 ? 28.686 -1.314 -12.836 1.00 82.38 226 ARG A N 1
ATOM 1765 C CA . ARG A 1 226 ? 29.819 -0.398 -12.885 1.00 82.38 226 ARG A CA 1
ATOM 1766 C C . ARG A 1 226 ? 31.019 -1.053 -13.581 1.00 82.38 226 ARG A C 1
ATOM 1768 O O . ARG A 1 226 ? 31.271 -2.238 -13.352 1.00 82.38 226 ARG A O 1
ATOM 1775 N N . PRO A 1 227 ? 31.790 -0.295 -14.384 1.00 71.69 227 PRO A N 1
ATOM 1776 C CA . PRO A 1 227 ? 32.996 -0.808 -15.032 1.00 71.69 227 PRO A CA 1
ATOM 1777 C C . PRO A 1 227 ? 34.044 -1.334 -14.047 1.00 71.69 227 PRO A C 1
ATOM 1779 O O . PRO A 1 227 ? 34.790 -2.243 -14.394 1.00 71.69 227 PRO A O 1
ATOM 1782 N N . ASP A 1 228 ? 34.079 -0.773 -12.835 1.00 81.25 228 ASP A N 1
ATOM 1783 C CA . ASP A 1 228 ? 34.967 -1.160 -11.735 1.00 81.25 228 ASP A CA 1
ATOM 1784 C C . ASP A 1 228 ? 34.426 -2.335 -10.903 1.00 81.25 228 ASP A C 1
ATOM 1786 O O . ASP A 1 228 ? 35.084 -2.774 -9.961 1.00 81.25 228 ASP A O 1
ATOM 1790 N N . SER A 1 229 ? 33.237 -2.860 -11.221 1.00 76.31 229 SER A N 1
ATOM 1791 C CA . SER A 1 229 ? 32.679 -3.983 -10.476 1.00 76.31 229 SER A CA 1
ATOM 1792 C C . SER A 1 229 ? 33.442 -5.274 -10.792 1.00 76.31 229 SER A C 1
ATOM 1794 O O . SER A 1 229 ? 33.552 -5.647 -11.964 1.00 76.31 229 SER A O 1
ATOM 1796 N N . PRO A 1 230 ? 33.890 -6.032 -9.772 1.00 70.50 230 PRO A N 1
ATOM 1797 C CA . PRO A 1 230 ? 34.509 -7.342 -9.975 1.00 70.50 230 PRO A CA 1
ATOM 1798 C C . PRO A 1 230 ? 33.537 -8.368 -10.583 1.00 70.50 230 PRO A C 1
ATOM 1800 O O . PRO A 1 230 ? 33.962 -9.411 -11.067 1.00 70.50 230 PRO A O 1
ATOM 1803 N N . GLN A 1 231 ? 32.234 -8.075 -10.568 1.00 78.19 231 GLN A N 1
ATOM 1804 C CA . GLN A 1 231 ? 31.157 -8.920 -11.085 1.00 78.19 231 GLN A CA 1
ATOM 1805 C C . GLN A 1 231 ? 30.475 -8.251 -12.282 1.00 78.19 231 GLN A C 1
ATOM 1807 O O . GLN A 1 231 ? 29.246 -8.195 -12.349 1.00 78.19 231 GLN A O 1
ATOM 1812 N N . LYS A 1 232 ? 31.259 -7.678 -13.203 1.00 81.62 232 LYS A N 1
ATOM 1813 C CA . LYS A 1 232 ? 30.717 -7.030 -14.399 1.00 81.62 232 LYS A CA 1
ATOM 1814 C C . LYS A 1 232 ? 29.838 -8.014 -15.173 1.00 81.62 232 LYS A C 1
ATOM 1816 O O . LYS A 1 232 ? 30.322 -9.035 -15.657 1.00 81.62 232 LYS A O 1
ATOM 1821 N N . ARG A 1 233 ? 28.549 -7.699 -15.287 1.00 81.62 233 ARG A N 1
ATOM 1822 C CA . ARG A 1 233 ? 27.587 -8.530 -16.019 1.00 81.62 233 ARG A CA 1
ATOM 1823 C C . ARG A 1 233 ? 27.494 -8.071 -17.471 1.00 81.62 233 ARG A C 1
ATOM 1825 O O . ARG A 1 233 ? 27.483 -6.873 -17.753 1.00 81.62 233 ARG A O 1
ATOM 1832 N N . GLU A 1 234 ? 27.424 -9.027 -18.391 1.00 79.25 234 GLU A N 1
ATOM 1833 C CA . GLU A 1 234 ? 27.142 -8.735 -19.794 1.00 79.25 234 GLU A CA 1
ATOM 1834 C C . GLU A 1 234 ? 25.669 -8.382 -19.984 1.00 79.25 234 GLU A C 1
ATOM 1836 O O . GLU A 1 234 ? 24.778 -8.941 -19.342 1.00 79.25 234 GLU A O 1
ATOM 1841 N N . TRP A 1 235 ? 25.415 -7.441 -20.887 1.00 76.50 235 TRP A N 1
ATOM 1842 C CA . TRP A 1 235 ? 24.065 -7.045 -21.254 1.00 76.50 235 TRP A CA 1
ATOM 1843 C C . TRP A 1 235 ? 23.287 -8.234 -21.815 1.00 76.50 235 TRP A C 1
ATOM 1845 O O . TRP A 1 235 ? 23.721 -8.884 -22.758 1.00 76.50 235 TRP A O 1
ATOM 1855 N N . GLY A 1 236 ? 22.117 -8.505 -21.242 1.00 83.25 236 GLY A N 1
ATOM 1856 C CA . GLY A 1 236 ? 21.291 -9.635 -21.646 1.00 83.25 236 GLY A CA 1
ATOM 1857 C C . GLY A 1 236 ? 20.154 -9.900 -20.670 1.00 83.25 236 GLY A C 1
ATOM 1858 O O . GLY A 1 236 ? 19.802 -9.045 -19.852 1.00 83.25 236 GLY A O 1
ATOM 1859 N N . ILE A 1 237 ? 19.583 -11.102 -20.757 1.00 80.94 237 ILE A N 1
ATOM 1860 C CA . ILE A 1 237 ? 18.502 -11.558 -19.873 1.00 80.94 237 ILE A CA 1
ATOM 1861 C C . ILE A 1 237 ? 18.949 -11.503 -18.411 1.00 80.94 237 ILE A C 1
ATOM 1863 O O . ILE A 1 237 ? 18.212 -10.992 -17.577 1.00 80.94 237 ILE A O 1
ATOM 1867 N N . GLU A 1 238 ? 20.179 -11.926 -18.107 1.00 82.00 238 GLU A N 1
ATOM 1868 C CA . GLU A 1 238 ? 20.693 -11.917 -16.734 1.00 82.00 238 GLU A CA 1
ATOM 1869 C C . GLU A 1 238 ? 20.711 -10.513 -16.126 1.00 82.00 238 GLU A C 1
ATOM 1871 O O . GLU A 1 238 ? 20.212 -10.332 -15.023 1.00 82.00 238 GLU A O 1
ATOM 1876 N N . VAL A 1 239 ? 21.178 -9.491 -16.851 1.00 85.88 239 VAL A N 1
ATOM 1877 C CA . VAL A 1 239 ? 21.134 -8.100 -16.363 1.00 85.88 239 VAL A CA 1
ATOM 1878 C C . VAL A 1 239 ? 19.698 -7.609 -16.174 1.00 85.88 239 VAL A C 1
ATOM 1880 O O . VAL A 1 239 ? 19.422 -6.938 -15.177 1.00 85.88 239 VAL A O 1
ATOM 1883 N N . LYS A 1 240 ? 18.763 -7.966 -17.069 1.00 85.00 240 LYS A N 1
ATOM 1884 C CA . LYS A 1 240 ? 17.341 -7.590 -16.933 1.00 85.00 240 LYS A CA 1
ATOM 1885 C C . LYS A 1 240 ? 16.732 -8.099 -15.627 1.00 85.00 240 LYS A C 1
ATOM 1887 O O . LYS A 1 240 ? 15.948 -7.367 -15.031 1.00 85.00 240 LYS A O 1
ATOM 1892 N N . LYS A 1 241 ? 17.173 -9.249 -15.112 1.00 86.44 241 LYS A N 1
ATOM 1893 C CA . LYS A 1 241 ? 16.729 -9.739 -13.799 1.00 86.44 241 LYS A CA 1
ATOM 1894 C C . LYS A 1 241 ? 17.092 -8.806 -12.648 1.00 86.44 241 LYS A C 1
ATOM 1896 O O . LYS A 1 241 ? 16.405 -8.804 -11.632 1.00 86.44 241 LYS A O 1
ATOM 1901 N N . TYR A 1 242 ? 18.149 -8.005 -12.786 1.00 88.00 242 TYR A N 1
ATOM 1902 C CA . TYR A 1 242 ? 18.596 -7.058 -11.760 1.00 88.00 242 TYR A CA 1
ATOM 1903 C C . TYR A 1 242 ? 18.008 -5.659 -11.941 1.00 88.00 242 TYR A C 1
ATOM 1905 O O . TYR A 1 242 ? 17.657 -5.021 -10.9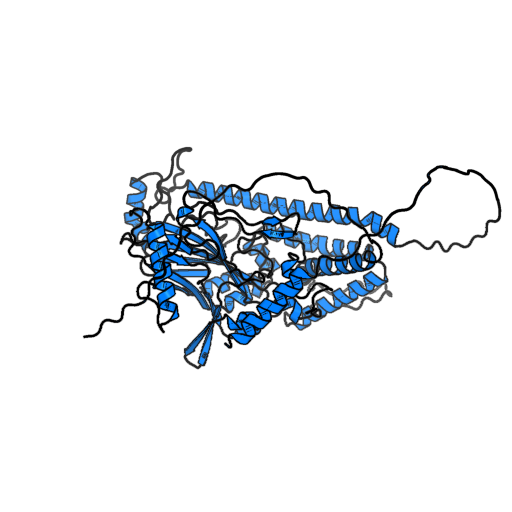51 1.00 88.00 242 TYR A O 1
ATOM 1913 N N . ILE A 1 243 ? 17.903 -5.174 -13.181 1.00 89.00 243 ILE A N 1
ATOM 1914 C CA . ILE A 1 243 ? 17.488 -3.785 -13.451 1.00 89.00 243 ILE A CA 1
ATOM 1915 C C . ILE A 1 243 ? 16.073 -3.623 -13.983 1.00 89.00 243 ILE A C 1
ATOM 1917 O O . ILE A 1 243 ? 15.551 -2.509 -14.016 1.00 89.00 243 ILE A O 1
ATOM 1921 N N . GLY A 1 244 ? 15.470 -4.713 -14.437 1.00 88.94 244 GLY A N 1
ATOM 1922 C CA . GLY A 1 244 ? 14.137 -4.708 -14.996 1.00 88.94 244 GLY A CA 1
ATOM 1923 C C . GLY A 1 244 ? 13.056 -4.474 -13.940 1.00 88.94 244 GLY A C 1
ATOM 1924 O O . GLY A 1 244 ? 13.323 -4.446 -12.729 1.00 88.94 244 GLY A O 1
ATOM 1925 N N . PRO A 1 245 ? 11.812 -4.302 -14.403 1.00 91.88 245 PRO A N 1
ATOM 1926 C CA . PRO A 1 245 ? 10.660 -4.242 -13.526 1.00 91.88 245 PRO A CA 1
ATOM 1927 C C . PRO A 1 245 ? 10.425 -5.640 -12.937 1.00 91.88 245 PRO A C 1
ATOM 1929 O O . PRO A 1 245 ? 10.045 -6.573 -13.635 1.00 91.88 245 PRO A O 1
ATOM 1932 N N . THR A 1 246 ? 10.725 -5.792 -11.649 1.00 94.38 246 THR A N 1
ATOM 1933 C CA . THR A 1 246 ? 10.775 -7.087 -10.940 1.00 94.38 246 THR A CA 1
ATOM 1934 C C . THR A 1 246 ? 10.010 -7.081 -9.620 1.00 94.38 246 THR A C 1
ATOM 1936 O O . THR A 1 246 ? 9.748 -8.143 -9.051 1.00 94.38 246 THR A O 1
ATOM 1939 N N . LEU A 1 247 ? 9.643 -5.895 -9.124 1.00 95.25 247 LEU A N 1
ATOM 1940 C CA . LEU A 1 247 ? 9.002 -5.711 -7.830 1.00 95.25 247 LEU A CA 1
ATOM 1941 C C . LEU A 1 247 ? 7.492 -5.505 -7.969 1.00 95.25 247 LEU A C 1
ATOM 1943 O O . LEU A 1 247 ? 7.042 -4.511 -8.543 1.00 95.25 247 LEU A O 1
ATOM 1947 N N . ALA A 1 248 ? 6.710 -6.399 -7.372 1.00 95.44 248 ALA A N 1
ATOM 1948 C CA . ALA A 1 248 ? 5.298 -6.174 -7.107 1.00 95.44 248 ALA A CA 1
ATOM 1949 C C . ALA A 1 248 ? 5.163 -5.364 -5.817 1.00 95.44 248 ALA A C 1
ATOM 1951 O O . ALA A 1 248 ? 5.575 -5.812 -4.750 1.00 95.44 248 ALA A O 1
ATOM 1952 N N . ASN A 1 249 ? 4.603 -4.163 -5.910 1.00 95.06 249 ASN A N 1
ATOM 1953 C CA . ASN A 1 249 ? 4.381 -3.292 -4.768 1.00 95.06 249 ASN A CA 1
ATOM 1954 C C . ASN A 1 249 ? 2.921 -3.389 -4.313 1.00 95.06 249 ASN A C 1
ATOM 1956 O O . ASN A 1 249 ? 2.011 -3.037 -5.066 1.00 95.06 249 ASN A O 1
ATOM 1960 N N . LEU A 1 250 ? 2.692 -3.855 -3.087 1.00 96.38 250 LEU A N 1
ATOM 1961 C CA . LEU A 1 250 ? 1.361 -4.033 -2.511 1.00 96.38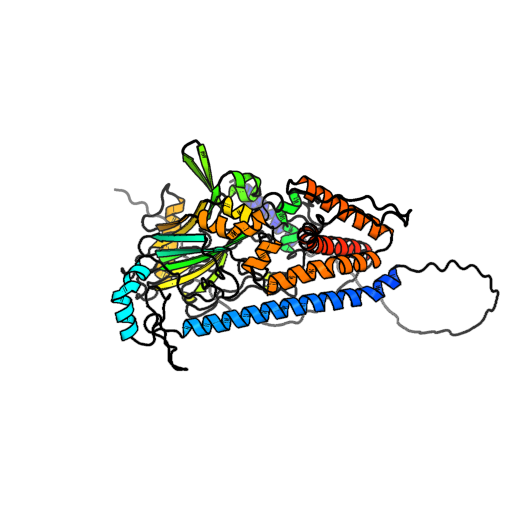 250 LEU A CA 1
ATOM 1962 C C . LEU A 1 250 ? 1.177 -3.110 -1.305 1.00 96.38 250 LEU A C 1
ATOM 1964 O O . LEU A 1 250 ? 2.072 -2.966 -0.470 1.00 96.38 250 LEU A O 1
ATOM 1968 N N . ARG A 1 251 ? -0.002 -2.491 -1.206 1.00 97.00 251 ARG A N 1
ATOM 1969 C CA . ARG A 1 251 ? -0.436 -1.739 -0.024 1.00 97.00 251 ARG A CA 1
ATOM 1970 C C . ARG A 1 251 ? -1.367 -2.591 0.808 1.00 97.00 251 ARG A C 1
ATOM 1972 O O . ARG A 1 251 ? -2.340 -3.131 0.290 1.00 97.00 251 ARG A O 1
ATOM 1979 N N . PHE A 1 252 ? -1.100 -2.611 2.101 1.00 98.00 252 PHE A N 1
ATOM 1980 C CA . PHE A 1 252 ? -1.862 -3.329 3.103 1.00 98.00 252 PHE A CA 1
ATOM 1981 C C . PHE A 1 252 ? -2.541 -2.326 4.014 1.00 98.00 252 PHE A C 1
ATOM 1983 O O . PHE A 1 252 ? -1.879 -1.435 4.544 1.00 98.00 252 PHE A O 1
ATOM 1990 N N . VAL A 1 253 ? -3.836 -2.501 4.241 1.00 98.56 253 VAL A N 1
ATOM 1991 C CA . VAL A 1 253 ? -4.543 -1.877 5.358 1.00 98.56 253 VAL A CA 1
ATOM 1992 C C . VAL A 1 253 ? -4.857 -2.966 6.356 1.00 98.56 253 VAL A C 1
ATOM 1994 O O . VAL A 1 253 ? -5.563 -3.908 6.011 1.00 98.56 253 VAL A O 1
ATOM 1997 N N . ILE A 1 254 ? -4.362 -2.835 7.584 1.00 98.69 254 ILE A N 1
ATOM 1998 C CA . ILE A 1 254 ? -4.678 -3.765 8.671 1.00 98.69 254 ILE A CA 1
ATOM 1999 C C . ILE A 1 254 ? -5.336 -2.991 9.802 1.00 98.69 254 ILE A C 1
ATOM 2001 O O . ILE A 1 254 ? -4.842 -1.940 10.217 1.00 98.69 254 ILE A O 1
ATOM 2005 N N . GLN A 1 255 ? -6.468 -3.499 10.287 1.00 98.62 255 GLN A N 1
ATOM 2006 C CA . GLN A 1 255 ? -7.264 -2.848 11.321 1.00 98.62 255 GLN A CA 1
ATOM 2007 C C . GLN A 1 255 ? -7.656 -3.815 12.432 1.00 98.62 255 GLN A C 1
ATOM 2009 O O . GLN A 1 255 ? -8.250 -4.864 12.182 1.00 98.62 255 GLN A O 1
ATOM 2014 N N . ASN A 1 256 ? -7.424 -3.398 13.673 1.00 98.56 256 ASN A N 1
ATOM 2015 C CA . ASN A 1 256 ? -7.901 -4.093 14.861 1.00 98.56 256 ASN A CA 1
ATOM 2016 C C . ASN A 1 256 ? -9.310 -3.579 15.219 1.00 98.56 256 ASN A C 1
ATOM 2018 O O . ASN A 1 256 ? -9.450 -2.458 15.696 1.00 98.56 256 ASN A O 1
ATOM 2022 N N . ARG A 1 257 ? -10.372 -4.368 15.011 1.00 97.88 257 ARG A N 1
ATOM 2023 C CA . ARG A 1 257 ? -11.756 -4.077 15.467 1.00 97.88 257 ARG A CA 1
ATOM 2024 C C . ARG A 1 257 ? -12.188 -4.963 16.643 1.00 97.88 257 ARG A C 1
ATOM 2026 O O . ARG A 1 257 ? -13.390 -5.095 16.905 1.00 97.88 257 ARG A O 1
ATOM 2033 N N . ARG A 1 258 ? -11.241 -5.586 17.350 1.00 97.31 258 ARG A N 1
ATOM 2034 C CA . ARG A 1 258 ? -11.540 -6.468 18.483 1.00 97.31 258 ARG A CA 1
ATOM 2035 C C . ARG A 1 258 ? -12.283 -5.729 19.590 1.00 97.31 258 ARG A C 1
ATOM 2037 O O . ARG A 1 258 ? -12.095 -4.537 19.814 1.00 97.31 258 ARG A O 1
ATOM 2044 N N . ARG A 1 259 ? -13.140 -6.459 20.306 1.00 96.31 259 ARG A N 1
ATOM 2045 C CA . ARG A 1 259 ? -13.958 -5.917 21.409 1.00 96.31 259 ARG A CA 1
ATOM 2046 C C . ARG A 1 259 ? -13.437 -6.278 22.796 1.00 96.31 259 ARG A C 1
ATOM 2048 O O . ARG A 1 259 ? -13.962 -5.778 23.782 1.00 96.31 259 ARG A O 1
ATOM 2055 N N . ASP A 1 260 ? -12.419 -7.126 22.875 1.00 96.88 260 ASP A N 1
ATOM 2056 C CA . ASP A 1 260 ? -11.806 -7.570 24.131 1.00 96.88 260 ASP A CA 1
ATOM 2057 C C . ASP A 1 260 ? -10.817 -6.550 24.725 1.00 96.88 260 ASP A C 1
ATOM 2059 O O . ASP A 1 260 ? -10.272 -6.767 25.807 1.00 96.88 260 ASP A O 1
ATOM 2063 N N . GLY A 1 261 ? -10.593 -5.425 24.040 1.00 96.75 261 GLY A N 1
ATOM 2064 C CA . GLY A 1 261 ? -9.696 -4.367 24.499 1.00 96.75 261 GLY A CA 1
ATOM 2065 C C . GLY A 1 261 ? -8.222 -4.613 24.170 1.00 96.75 261 GLY A C 1
ATOM 2066 O O . GLY A 1 261 ? -7.414 -3.705 24.377 1.00 96.75 261 GLY A O 1
ATOM 2067 N N . ARG A 1 262 ? -7.867 -5.807 23.673 1.00 97.94 262 ARG A N 1
ATOM 2068 C CA . ARG A 1 262 ? -6.476 -6.240 23.497 1.00 97.94 262 ARG A CA 1
ATOM 2069 C C . ARG A 1 262 ? -5.811 -5.544 22.313 1.00 97.94 262 ARG A C 1
ATOM 2071 O O . ARG A 1 262 ? -6.413 -5.344 21.252 1.00 97.94 262 ARG A O 1
ATOM 2078 N N . ALA A 1 263 ? -4.554 -5.180 22.518 1.00 98.19 263 ALA A N 1
ATOM 2079 C CA . ALA A 1 263 ? -3.677 -4.664 21.489 1.00 98.19 263 ALA A CA 1
ATOM 2080 C C . ALA A 1 263 ? -3.109 -5.803 20.636 1.00 98.19 263 ALA A C 1
ATOM 2082 O O . ALA A 1 263 ? -2.904 -6.930 21.098 1.00 98.19 263 ALA A O 1
ATOM 2083 N N . LEU A 1 264 ? -2.829 -5.466 19.387 1.00 97.94 264 LEU A N 1
ATOM 2084 C CA . LEU A 1 264 ? -2.260 -6.344 18.375 1.00 97.94 264 LEU A CA 1
ATOM 2085 C C . LEU A 1 264 ? -0.951 -5.730 17.885 1.00 97.94 264 LEU A C 1
ATOM 2087 O O . LEU A 1 264 ? -0.914 -4.518 17.697 1.00 97.94 264 LEU A O 1
ATOM 2091 N N . VAL A 1 265 ? 0.090 -6.516 17.634 1.00 98.50 265 VAL A N 1
ATOM 2092 C CA . VAL A 1 265 ? 1.269 -6.042 16.897 1.00 98.50 265 VAL A CA 1
ATOM 2093 C C . VAL A 1 265 ? 1.273 -6.652 15.504 1.00 98.50 265 VAL A C 1
ATOM 2095 O O . VAL A 1 265 ? 1.169 -7.865 15.355 1.00 98.50 265 VAL A O 1
ATOM 2098 N N . VAL A 1 266 ? 1.360 -5.805 14.488 1.00 98.19 266 VAL A N 1
ATOM 2099 C CA . VAL A 1 266 ? 1.437 -6.188 13.075 1.00 98.19 266 VAL A CA 1
ATOM 2100 C C . VAL A 1 266 ? 2.882 -6.049 12.619 1.00 98.19 266 VAL A C 1
ATOM 2102 O O . VAL A 1 266 ? 3.485 -5.018 12.914 1.00 98.19 266 VAL A O 1
ATOM 2105 N N . THR A 1 267 ? 3.402 -7.027 11.875 1.00 97.94 267 THR A N 1
ATOM 2106 C CA . THR A 1 267 ? 4.760 -6.975 11.315 1.00 97.94 267 THR A CA 1
ATOM 2107 C C . THR A 1 267 ? 4.726 -6.956 9.795 1.00 97.94 267 THR A C 1
ATOM 2109 O O . THR A 1 267 ? 4.433 -7.960 9.147 1.00 97.94 267 THR A O 1
ATOM 2112 N N . GLY A 1 268 ? 5.063 -5.808 9.208 1.00 97.75 268 GLY A N 1
ATOM 2113 C CA . GLY A 1 268 ? 5.079 -5.644 7.757 1.00 97.75 268 GLY A CA 1
ATOM 2114 C C . GLY A 1 268 ? 6.135 -6.513 7.061 1.00 97.75 268 GLY A C 1
ATOM 2115 O O . GLY A 1 268 ? 5.849 -7.100 6.018 1.00 97.75 268 GLY A O 1
ATOM 2116 N N . ALA A 1 269 ? 7.326 -6.657 7.650 1.00 97.81 269 ALA A N 1
ATOM 2117 C CA . ALA A 1 269 ? 8.421 -7.473 7.105 1.00 97.81 269 ALA A CA 1
ATOM 2118 C C . ALA A 1 269 ? 8.155 -8.996 7.106 1.00 97.81 269 ALA A C 1
ATOM 2120 O O . ALA A 1 269 ? 8.863 -9.734 6.430 1.00 97.81 269 ALA A O 1
ATOM 2121 N N . GLU A 1 270 ? 7.142 -9.462 7.841 1.00 97.06 270 GLU A N 1
ATOM 2122 C CA . GLU A 1 270 ? 6.721 -10.874 7.932 1.00 97.06 270 GLU A CA 1
ATOM 2123 C C . GLU A 1 270 ? 5.428 -11.136 7.148 1.00 97.06 270 GLU A C 1
ATOM 2125 O O . GLU A 1 270 ? 4.832 -12.211 7.246 1.00 97.06 270 GLU A O 1
ATOM 2130 N N . THR A 1 271 ? 4.973 -10.158 6.361 1.00 98.12 271 THR A N 1
ATOM 2131 C CA . THR A 1 271 ? 3.968 -10.440 5.337 1.00 98.12 271 THR A CA 1
ATOM 2132 C C . THR A 1 271 ? 4.541 -11.386 4.287 1.00 98.12 271 THR A C 1
ATOM 2134 O O . THR A 1 271 ? 5.752 -11.471 4.108 1.00 98.12 271 THR A O 1
ATOM 2137 N N . ALA A 1 272 ? 3.685 -12.106 3.574 1.00 98.19 272 ALA A N 1
ATOM 2138 C CA . ALA A 1 272 ? 4.112 -12.945 2.465 1.00 98.19 272 ALA A CA 1
ATOM 2139 C C . ALA A 1 272 ? 3.133 -12.824 1.303 1.00 98.19 272 ALA A C 1
ATOM 2141 O O . ALA A 1 272 ? 1.918 -12.802 1.503 1.00 98.19 272 ALA A O 1
ATOM 2142 N N . LEU A 1 273 ? 3.668 -12.776 0.090 1.00 98.12 273 LEU A N 1
ATOM 2143 C CA . LEU A 1 273 ? 2.915 -12.988 -1.133 1.00 98.12 273 LEU A CA 1
ATOM 2144 C C . LEU A 1 273 ? 2.946 -14.483 -1.450 1.00 98.12 273 LEU A C 1
ATOM 2146 O O . LEU A 1 273 ? 4.019 -15.070 -1.597 1.00 98.12 273 LEU A O 1
ATOM 2150 N N . VAL A 1 274 ? 1.770 -15.099 -1.523 1.00 98.12 274 VAL A N 1
ATOM 2151 C CA . VAL A 1 274 ? 1.621 -16.518 -1.842 1.00 98.12 274 VAL A CA 1
ATOM 2152 C C . VAL A 1 274 ? 1.540 -16.651 -3.355 1.00 98.12 274 VAL A C 1
ATOM 2154 O O . VAL A 1 274 ? 0.549 -16.267 -3.975 1.00 98.12 274 VAL A O 1
ATOM 2157 N N . ALA A 1 275 ? 2.594 -17.195 -3.943 1.00 97.25 275 ALA A N 1
ATOM 2158 C CA . ALA A 1 275 ? 2.742 -17.438 -5.367 1.00 97.25 275 ALA A CA 1
ATOM 2159 C C . ALA A 1 275 ? 2.696 -18.936 -5.674 1.00 97.25 275 ALA A C 1
ATOM 2161 O O . ALA A 1 275 ? 3.071 -19.772 -4.852 1.00 97.25 275 ALA A O 1
ATOM 2162 N N . PHE A 1 276 ? 2.264 -19.288 -6.877 1.00 95.75 276 PHE A N 1
ATOM 2163 C CA . PHE A 1 276 ? 2.416 -20.650 -7.376 1.00 95.75 276 PHE A CA 1
ATOM 2164 C C . PHE A 1 276 ? 3.852 -20.882 -7.883 1.00 95.75 276 PHE A C 1
ATOM 2166 O O . PHE A 1 276 ? 4.543 -19.954 -8.312 1.00 95.75 276 PHE A O 1
ATOM 2173 N N . ASP A 1 277 ? 4.299 -22.137 -7.864 1.00 91.62 277 ASP A N 1
ATOM 2174 C CA . ASP A 1 277 ? 5.670 -22.548 -8.199 1.00 91.62 277 ASP A CA 1
ATOM 2175 C C . ASP A 1 277 ? 6.158 -22.184 -9.610 1.00 91.62 277 ASP A C 1
ATOM 2177 O O . ASP A 1 277 ? 7.365 -22.116 -9.845 1.00 91.62 277 ASP A O 1
ATOM 2181 N N . HIS A 1 278 ? 5.269 -21.875 -10.550 1.00 90.62 278 HIS A N 1
ATOM 2182 C CA . HIS A 1 278 ? 5.662 -21.411 -11.880 1.00 90.62 278 HIS A CA 1
ATOM 2183 C C . HIS A 1 278 ? 6.392 -20.055 -11.855 1.00 90.62 278 HIS A C 1
ATOM 2185 O O . HIS A 1 278 ? 7.153 -19.759 -12.777 1.00 90.62 278 HIS A O 1
ATOM 2191 N N . LEU A 1 279 ? 6.237 -19.252 -10.792 1.00 93.00 279 LEU A N 1
ATOM 2192 C CA . LEU A 1 279 ? 7.033 -18.034 -10.596 1.00 93.00 279 LEU A CA 1
ATOM 2193 C C . LEU A 1 279 ? 8.461 -18.317 -10.115 1.00 93.00 279 LEU A C 1
ATOM 2195 O O . LEU A 1 279 ? 9.293 -17.414 -10.132 1.00 93.00 279 LEU A O 1
ATOM 2199 N N . LYS A 1 280 ? 8.806 -19.563 -9.768 1.00 94.31 280 LYS A N 1
ATOM 2200 C CA . LYS A 1 280 ? 10.158 -19.949 -9.333 1.00 94.31 280 LYS A CA 1
ATOM 2201 C C . LYS A 1 280 ? 11.245 -19.545 -10.326 1.00 94.31 280 LYS A C 1
ATOM 2203 O O . LYS A 1 280 ? 12.306 -19.098 -9.908 1.00 94.31 280 LYS A O 1
ATOM 2208 N N . GLY A 1 281 ? 10.979 -19.678 -11.628 1.00 91.69 281 GLY A N 1
ATOM 2209 C CA . GLY A 1 281 ? 11.918 -19.279 -12.684 1.00 91.69 281 GLY A CA 1
ATOM 2210 C C . GLY A 1 281 ? 12.077 -17.764 -12.843 1.00 91.69 281 GLY A C 1
ATOM 2211 O O . GLY A 1 281 ? 13.049 -17.322 -13.450 1.00 91.69 281 GLY A O 1
ATOM 2212 N N . CYS A 1 282 ? 11.147 -16.981 -12.286 1.00 92.06 282 CYS A N 1
ATOM 2213 C CA . CYS A 1 282 ? 11.156 -15.522 -12.345 1.00 92.06 282 CYS A CA 1
ATOM 2214 C C . CYS A 1 282 ? 11.919 -14.883 -11.169 1.00 92.06 282 CYS A C 1
ATOM 2216 O O . CYS A 1 282 ? 12.240 -13.700 -11.215 1.00 92.06 282 CYS A O 1
ATOM 2218 N N . ILE A 1 283 ? 12.212 -15.641 -10.109 1.00 92.62 283 ILE A N 1
ATOM 2219 C CA . ILE A 1 283 ? 12.922 -15.143 -8.925 1.00 92.62 283 ILE A CA 1
ATOM 2220 C C . ILE A 1 283 ? 14.426 -15.384 -9.088 1.00 92.62 283 ILE A C 1
ATOM 2222 O O . ILE A 1 283 ? 14.853 -16.414 -9.615 1.00 92.62 283 ILE A O 1
ATOM 2226 N N . LEU A 1 284 ? 15.255 -14.441 -8.630 1.00 90.19 284 LEU A N 1
ATOM 2227 C CA . LEU A 1 284 ? 16.699 -14.662 -8.603 1.00 90.19 284 LEU A CA 1
ATOM 2228 C C . LEU A 1 284 ? 17.061 -15.841 -7.705 1.00 90.19 284 LEU A C 1
ATOM 2230 O O . LEU A 1 284 ? 16.482 -16.027 -6.641 1.00 90.19 284 LEU A O 1
ATOM 2234 N N . LEU A 1 285 ? 18.117 -16.564 -8.072 1.00 90.62 285 LEU A N 1
ATOM 2235 C CA . LEU A 1 285 ? 18.613 -17.679 -7.268 1.00 90.62 285 LEU A CA 1
ATOM 2236 C C . LEU A 1 285 ? 18.976 -17.261 -5.829 1.00 90.62 285 LEU A C 1
ATOM 2238 O O . LEU A 1 285 ? 18.720 -18.018 -4.900 1.00 90.62 285 LEU A O 1
ATOM 2242 N N . GLU A 1 286 ? 19.534 -16.057 -5.652 1.00 90.31 286 GLU A N 1
ATOM 2243 C CA . GLU A 1 286 ? 19.881 -15.493 -4.337 1.00 90.31 286 GLU A CA 1
ATOM 2244 C C . GLU A 1 286 ? 18.656 -15.125 -3.486 1.00 90.31 286 GLU A C 1
ATOM 2246 O O . GLU A 1 286 ? 18.719 -15.208 -2.266 1.00 90.31 286 GLU A O 1
ATOM 2251 N N . ASP A 1 287 ? 17.538 -14.758 -4.116 1.00 92.69 287 ASP A N 1
ATOM 2252 C CA . ASP A 1 287 ? 16.291 -14.455 -3.408 1.00 92.69 287 ASP A CA 1
ATOM 2253 C C . ASP A 1 287 ? 15.472 -15.733 -3.165 1.00 92.69 287 ASP A C 1
ATOM 2255 O O . ASP A 1 287 ? 14.720 -15.830 -2.198 1.00 92.69 287 ASP A O 1
ATOM 2259 N N . LEU A 1 288 ? 15.648 -16.755 -4.008 1.00 94.12 288 LEU A N 1
ATOM 2260 C CA . LEU A 1 288 ? 14.938 -18.026 -3.907 1.00 94.12 288 LEU A CA 1
ATOM 2261 C C . LEU A 1 288 ? 15.266 -18.788 -2.616 1.00 94.12 288 LEU A C 1
ATOM 2263 O O . LEU A 1 288 ? 14.426 -19.545 -2.136 1.00 94.12 288 LEU A O 1
ATOM 2267 N N . SER A 1 289 ? 16.454 -18.583 -2.035 1.00 94.38 289 SER A N 1
ATOM 2268 C CA . SER A 1 289 ? 16.817 -19.167 -0.735 1.00 94.38 289 SER A CA 1
ATOM 2269 C C . SER A 1 289 ? 16.040 -18.583 0.446 1.00 94.38 289 SER A C 1
ATOM 2271 O O . SER A 1 289 ? 16.003 -19.208 1.501 1.00 94.38 289 SER A O 1
ATOM 2273 N N . GLU A 1 290 ? 15.429 -17.408 0.278 1.00 94.50 290 GLU A N 1
ATOM 2274 C CA . GLU A 1 290 ? 14.594 -16.751 1.294 1.00 94.50 290 GLU A CA 1
ATOM 2275 C C . GLU A 1 290 ? 13.101 -17.099 1.124 1.00 94.50 290 GLU A C 1
ATOM 2277 O O . GLU A 1 290 ? 12.280 -16.782 1.985 1.00 94.50 290 GLU A O 1
ATOM 2282 N N . VAL A 1 291 ? 12.725 -17.753 0.018 1.00 96.31 291 VAL A N 1
ATOM 2283 C CA . VAL A 1 291 ? 11.346 -18.180 -0.246 1.00 96.31 291 VAL A CA 1
ATOM 2284 C C . VAL A 1 291 ? 11.045 -19.453 0.538 1.00 96.31 291 VAL A C 1
ATOM 2286 O O . VAL A 1 291 ? 11.759 -20.452 0.427 1.00 96.31 291 VAL A O 1
ATOM 2289 N N . MET A 1 292 ? 9.944 -19.452 1.290 1.00 95.94 292 MET A N 1
ATOM 2290 C CA . MET A 1 292 ? 9.464 -20.672 1.945 1.00 95.94 292 MET A CA 1
ATOM 2291 C C . MET A 1 292 ? 8.548 -21.444 0.997 1.00 95.94 292 MET A C 1
ATOM 2293 O O . MET A 1 292 ? 7.726 -20.854 0.298 1.00 95.94 292 MET A O 1
ATOM 2297 N N . PHE A 1 293 ? 8.666 -22.769 0.990 1.00 96.06 293 PHE A N 1
ATOM 2298 C CA . PHE A 1 293 ? 7.846 -23.638 0.151 1.00 96.06 293 PHE A CA 1
ATOM 2299 C C . PHE A 1 293 ? 6.870 -24.434 1.008 1.00 96.06 293 PHE A C 1
ATOM 2301 O O . PHE A 1 293 ? 7.262 -25.084 1.977 1.00 96.06 293 PHE A O 1
ATOM 2308 N N . GLU A 1 294 ? 5.605 -24.424 0.615 1.00 95.56 294 GLU A N 1
ATOM 2309 C CA . GLU A 1 294 ? 4.553 -25.246 1.198 1.00 95.56 294 GLU A CA 1
ATOM 2310 C C . GLU A 1 294 ? 4.091 -26.248 0.144 1.00 95.56 294 GLU A C 1
ATOM 2312 O O . GLU A 1 294 ? 3.675 -25.871 -0.950 1.00 95.56 294 GLU A O 1
ATOM 2317 N N . THR A 1 295 ? 4.183 -27.542 0.449 1.00 95.06 295 THR A N 1
ATOM 2318 C CA . THR A 1 295 ? 3.632 -28.569 -0.440 1.00 95.06 295 THR A CA 1
ATOM 2319 C C . THR A 1 295 ? 2.139 -28.677 -0.180 1.00 95.06 295 THR A C 1
ATOM 2321 O O . THR A 1 295 ? 1.721 -29.087 0.903 1.00 95.06 295 THR A O 1
ATOM 2324 N N . ILE A 1 296 ? 1.347 -28.321 -1.181 1.00 92.69 296 ILE A N 1
ATOM 2325 C CA . ILE A 1 296 ? -0.090 -28.575 -1.203 1.00 92.69 296 ILE A CA 1
ATOM 2326 C C . ILE A 1 296 ? -0.345 -29.933 -1.884 1.00 92.69 296 ILE A C 1
ATOM 2328 O O . ILE A 1 296 ? 0.578 -30.579 -2.387 1.00 92.69 296 ILE A O 1
ATOM 2332 N N . GLY A 1 297 ? -1.588 -30.422 -1.852 1.00 92.12 297 GLY A N 1
ATOM 2333 C CA . GLY A 1 297 ? -1.947 -31.731 -2.414 1.00 92.12 297 GLY A CA 1
ATOM 2334 C C . GLY A 1 297 ? -1.430 -31.965 -3.846 1.00 92.12 297 GLY A C 1
ATOM 2335 O O . GLY A 1 297 ? -1.178 -31.025 -4.596 1.00 92.12 297 GLY A O 1
ATOM 2336 N N . GLU A 1 298 ? -1.274 -33.239 -4.226 1.00 91.81 298 GLU A N 1
ATOM 2337 C CA . GLU A 1 298 ? -0.805 -33.663 -5.564 1.00 91.81 298 GLU A CA 1
ATOM 2338 C C . GLU A 1 298 ? 0.632 -33.230 -5.920 1.00 91.81 298 GLU A C 1
ATOM 2340 O O . GLU A 1 298 ? 1.008 -33.223 -7.089 1.00 91.81 298 GLU A O 1
ATOM 2345 N N . GLY A 1 299 ? 1.455 -32.876 -4.926 1.00 90.06 299 GLY A N 1
ATOM 2346 C CA . GLY A 1 299 ? 2.853 -32.488 -5.143 1.00 90.06 299 GLY A CA 1
ATOM 2347 C C . GLY A 1 299 ? 3.036 -31.077 -5.708 1.00 90.06 299 GLY A C 1
ATOM 2348 O O . GLY A 1 299 ? 4.155 -30.712 -6.067 1.00 90.06 299 GLY A O 1
ATOM 2349 N N . LYS A 1 300 ? 1.966 -30.278 -5.772 1.00 92.69 300 LYS A N 1
ATOM 2350 C CA . LYS A 1 300 ? 2.038 -28.858 -6.132 1.00 92.69 300 LYS A CA 1
ATOM 2351 C C . LYS A 1 300 ? 2.689 -28.074 -4.989 1.00 92.69 300 LYS A C 1
ATOM 2353 O O . LYS A 1 300 ? 2.492 -28.396 -3.816 1.00 92.69 300 LYS A O 1
ATOM 2358 N N . GLN A 1 301 ? 3.459 -27.040 -5.318 1.00 95.69 301 GLN A N 1
ATOM 2359 C CA . GLN A 1 301 ? 4.124 -26.198 -4.323 1.00 95.69 301 GLN A CA 1
ATOM 2360 C C . GLN A 1 301 ? 3.594 -24.764 -4.371 1.00 95.69 301 GLN A C 1
ATOM 2362 O O . GLN A 1 301 ? 3.419 -24.181 -5.440 1.00 95.69 301 GLN A O 1
ATOM 2367 N N . LEU A 1 302 ? 3.358 -24.197 -3.191 1.00 96.81 302 LEU A N 1
ATOM 2368 C CA . LEU A 1 302 ? 3.169 -22.768 -2.992 1.00 96.81 302 LEU A CA 1
ATOM 2369 C C . LEU A 1 302 ? 4.474 -22.154 -2.499 1.00 96.81 302 LEU A C 1
ATOM 2371 O O . LEU A 1 302 ? 5.184 -22.729 -1.674 1.00 96.81 302 LEU A O 1
ATOM 2375 N N . MET A 1 303 ? 4.769 -20.972 -3.014 1.00 97.75 303 MET A N 1
ATOM 2376 C CA . MET A 1 303 ? 5.897 -20.136 -2.648 1.00 97.75 303 MET A CA 1
ATOM 2377 C C . MET A 1 303 ? 5.398 -19.000 -1.766 1.00 97.75 303 MET A C 1
ATOM 2379 O O . MET A 1 303 ? 4.538 -18.226 -2.171 1.00 97.75 303 MET A O 1
ATOM 2383 N N . HIS A 1 304 ? 5.967 -18.871 -0.578 1.00 97.69 304 HIS A N 1
ATOM 2384 C CA . HIS A 1 304 ? 5.738 -17.746 0.319 1.00 97.69 304 HIS A CA 1
ATOM 2385 C C . HIS A 1 304 ? 6.891 -16.766 0.134 1.00 97.69 304 HIS A C 1
ATOM 2387 O O . HIS A 1 304 ? 7.986 -16.962 0.668 1.00 97.69 304 HIS A O 1
ATOM 2393 N N . VAL A 1 305 ? 6.657 -15.741 -0.680 1.00 97.81 305 VAL A N 1
ATOM 2394 C CA . VAL A 1 305 ? 7.645 -14.711 -1.004 1.00 97.81 305 VAL A CA 1
ATOM 2395 C C . VAL A 1 305 ? 7.527 -13.594 0.029 1.00 97.81 305 VAL A C 1
ATOM 2397 O O . VAL A 1 305 ? 6.510 -12.906 0.088 1.00 97.81 305 VAL A O 1
ATOM 2400 N N . LEU A 1 306 ? 8.553 -13.414 0.858 1.00 97.88 306 LEU A N 1
ATOM 2401 C CA . LEU A 1 306 ? 8.622 -12.317 1.829 1.00 97.88 306 LEU A CA 1
ATOM 2402 C C . LEU A 1 306 ? 8.933 -10.977 1.130 1.00 97.88 306 LEU A C 1
ATOM 2404 O O . LEU A 1 306 ? 9.427 -10.982 -0.006 1.00 97.88 306 LEU A O 1
ATOM 2408 N N . PRO A 1 307 ? 8.680 -9.818 1.777 1.00 97.94 307 PRO A N 1
ATOM 2409 C CA . PRO A 1 307 ? 9.166 -8.534 1.304 1.00 97.94 307 PRO A CA 1
ATOM 2410 C C . PRO A 1 307 ? 10.652 -8.629 0.985 1.00 97.94 307 PRO A C 1
ATOM 2412 O O . PRO A 1 307 ? 11.442 -9.150 1.775 1.00 97.94 307 PRO A O 1
ATOM 2415 N N . TRP A 1 308 ? 11.031 -8.145 -0.190 1.00 97.12 308 TRP A N 1
ATOM 2416 C CA . TRP A 1 308 ? 12.379 -8.332 -0.694 1.00 97.12 308 TRP A CA 1
ATOM 2417 C C . TRP A 1 308 ? 13.393 -7.677 0.245 1.00 97.12 308 TRP A C 1
ATOM 2419 O O . TRP A 1 308 ? 13.219 -6.530 0.665 1.00 97.12 308 TRP A O 1
ATOM 2429 N N . ARG A 1 309 ? 14.459 -8.408 0.575 1.00 96.56 309 ARG A N 1
ATOM 2430 C CA . ARG A 1 309 ? 15.601 -7.851 1.289 1.00 96.56 309 ARG A CA 1
ATOM 2431 C C . ARG A 1 309 ? 16.551 -7.247 0.260 1.00 96.56 309 ARG A C 1
ATOM 2433 O O . ARG A 1 309 ? 17.225 -7.969 -0.467 1.00 96.56 309 ARG A O 1
ATOM 2440 N N . ASP A 1 310 ? 16.582 -5.925 0.197 1.00 93.56 310 ASP A N 1
ATOM 2441 C CA . ASP A 1 310 ? 17.287 -5.202 -0.852 1.00 93.56 310 ASP A CA 1
ATOM 2442 C C . ASP A 1 310 ? 18.818 -5.344 -0.780 1.00 93.56 310 ASP A C 1
ATOM 2444 O O . ASP A 1 310 ? 19.403 -5.992 0.096 1.00 93.56 310 ASP A O 1
ATOM 2448 N N . TYR A 1 311 ? 19.494 -4.691 -1.721 1.00 90.69 311 TYR A N 1
ATOM 2449 C CA . TYR A 1 311 ? 20.952 -4.665 -1.811 1.00 90.69 311 TYR A CA 1
ATOM 2450 C C . TYR A 1 311 ? 21.647 -4.021 -0.595 1.00 90.69 311 TYR A C 1
ATOM 2452 O O . TYR A 1 311 ? 22.844 -4.231 -0.407 1.00 90.69 3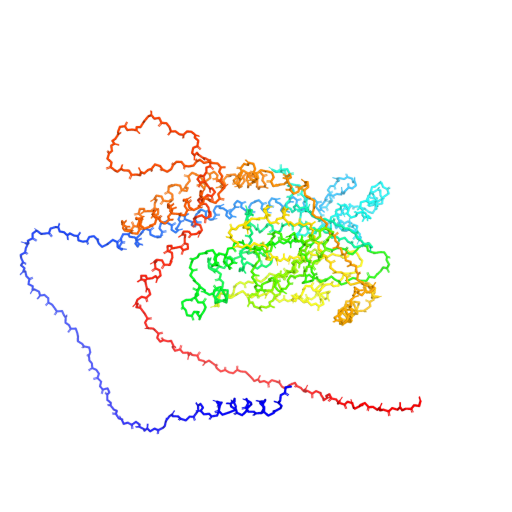11 TYR A O 1
ATOM 2460 N N . ASN A 1 312 ? 20.913 -3.305 0.262 1.00 91.06 312 ASN A N 1
ATOM 2461 C CA . ASN A 1 312 ? 21.383 -2.778 1.547 1.00 91.06 312 ASN A CA 1
ATOM 2462 C C . ASN A 1 312 ? 20.981 -3.673 2.732 1.00 91.06 312 ASN A C 1
ATOM 2464 O O . ASN A 1 312 ? 21.111 -3.274 3.890 1.00 91.06 312 ASN A O 1
ATOM 2468 N N . LYS A 1 313 ? 20.502 -4.890 2.454 1.00 93.94 313 LYS A N 1
ATOM 2469 C CA . LYS A 1 313 ? 20.041 -5.889 3.425 1.00 93.94 313 LYS A CA 1
ATOM 2470 C C . LYS A 1 313 ? 18.825 -5.455 4.250 1.00 93.94 313 LYS A C 1
ATOM 2472 O O . LYS A 1 313 ? 18.566 -6.055 5.299 1.00 93.94 313 LYS A O 1
ATOM 2477 N N . ARG A 1 314 ? 18.051 -4.479 3.767 1.00 94.56 314 ARG A N 1
ATOM 2478 C CA . ARG A 1 314 ? 16.832 -3.975 4.417 1.00 94.56 314 ARG A CA 1
ATOM 2479 C C . ARG A 1 314 ? 15.596 -4.598 3.791 1.00 94.56 314 ARG A C 1
ATOM 2481 O O . ARG A 1 314 ? 15.557 -4.812 2.584 1.00 94.56 314 ARG A O 1
ATOM 2488 N N . PHE A 1 315 ? 14.577 -4.868 4.598 1.00 96.81 315 PHE A N 1
ATOM 2489 C CA . PHE A 1 315 ? 13.284 -5.267 4.056 1.00 96.81 315 PHE A CA 1
ATOM 2490 C C . PHE A 1 315 ? 12.657 -4.091 3.313 1.00 96.81 315 PHE A C 1
ATOM 2492 O O . PHE A 1 315 ? 12.621 -2.967 3.815 1.00 96.81 315 PHE A O 1
ATOM 2499 N N . ARG A 1 316 ? 12.138 -4.347 2.114 1.00 96.25 316 ARG A N 1
ATOM 2500 C CA . ARG A 1 316 ? 11.395 -3.368 1.320 1.00 96.25 316 ARG A CA 1
ATOM 2501 C C . ARG A 1 316 ? 9.967 -3.228 1.835 1.00 96.25 316 ARG A C 1
ATOM 2503 O O . ARG A 1 316 ? 9.003 -3.576 1.154 1.00 96.25 316 ARG A O 1
ATOM 2510 N N . VAL A 1 317 ? 9.846 -2.716 3.052 1.00 97.12 317 VAL A N 1
ATOM 2511 C CA . VAL A 1 317 ? 8.578 -2.389 3.697 1.00 97.12 317 VAL A CA 1
ATOM 2512 C C . VAL A 1 317 ? 8.627 -0.963 4.237 1.00 97.12 317 VAL A C 1
ATOM 2514 O O . VAL A 1 317 ? 9.672 -0.499 4.682 1.00 97.12 317 VAL A O 1
ATOM 2517 N N . SER A 1 318 ? 7.514 -0.237 4.162 1.00 96.88 318 SER A N 1
ATOM 2518 C CA . SER A 1 318 ? 7.418 1.130 4.678 1.00 96.88 318 SER A CA 1
ATOM 2519 C C . SER A 1 318 ? 6.030 1.416 5.232 1.00 96.88 318 SER A C 1
ATOM 2521 O O . SER A 1 318 ? 5.018 1.101 4.603 1.00 96.88 318 SER A O 1
ATOM 2523 N N . ILE A 1 319 ? 5.976 2.022 6.419 1.00 97.75 319 ILE A N 1
ATOM 2524 C CA . ILE A 1 319 ? 4.732 2.504 7.021 1.00 97.75 319 ILE A CA 1
ATOM 2525 C C . ILE A 1 319 ? 4.318 3.766 6.268 1.00 97.75 319 ILE A C 1
ATOM 2527 O O . ILE A 1 319 ? 5.067 4.734 6.230 1.00 97.75 319 ILE A O 1
ATOM 2531 N N . LEU A 1 320 ? 3.118 3.780 5.693 1.00 96.62 320 LEU A N 1
ATOM 2532 C CA . LEU A 1 320 ? 2.590 4.937 4.965 1.00 96.62 320 LEU A CA 1
ATOM 2533 C C . LEU A 1 320 ? 1.720 5.817 5.858 1.00 96.62 320 LEU A C 1
ATOM 2535 O O . LEU A 1 320 ? 1.733 7.045 5.739 1.00 96.62 320 LEU A O 1
ATOM 2539 N N . GLU A 1 321 ? 0.939 5.199 6.743 1.00 97.62 321 GLU A N 1
ATOM 2540 C CA . GLU A 1 321 ? -0.060 5.899 7.540 1.00 97.62 321 GLU A CA 1
ATOM 2541 C C . GLU A 1 321 ? -0.437 5.126 8.802 1.00 97.62 321 GLU A C 1
ATOM 2543 O O . GLU A 1 321 ? -0.638 3.917 8.761 1.00 97.62 321 GLU A O 1
ATOM 2548 N N . ILE A 1 322 ? -0.630 5.837 9.911 1.00 98.19 322 ILE A N 1
ATOM 2549 C CA . ILE A 1 322 ? -1.264 5.297 11.117 1.00 98.19 322 ILE A CA 1
ATOM 2550 C C . ILE A 1 322 ? -2.439 6.207 11.461 1.00 98.19 322 ILE A C 1
ATOM 2552 O O . ILE A 1 322 ? -2.252 7.395 11.730 1.00 98.19 322 ILE A O 1
ATOM 2556 N N . ASN A 1 323 ? -3.658 5.664 11.468 1.00 97.38 323 ASN A N 1
ATOM 2557 C CA . ASN A 1 323 ? -4.867 6.392 11.871 1.00 97.38 323 ASN A CA 1
ATOM 2558 C C . ASN A 1 323 ? -5.087 7.762 11.194 1.00 97.38 323 ASN A C 1
ATOM 2560 O O . ASN A 1 323 ? -5.510 8.718 11.848 1.00 97.38 323 ASN A O 1
ATOM 2564 N N . GLY A 1 324 ? -4.816 7.897 9.896 1.00 95.69 324 GLY A N 1
ATOM 2565 C CA . GLY A 1 324 ? -4.959 9.185 9.207 1.00 95.69 324 GLY A CA 1
ATOM 2566 C C . GLY A 1 324 ? -3.715 10.076 9.238 1.00 95.69 324 GLY A C 1
ATOM 2567 O O . GLY A 1 324 ? -3.708 11.111 8.556 1.00 95.69 324 GLY A O 1
ATOM 2568 N N . THR A 1 325 ? -2.674 9.722 9.996 1.00 96.88 325 THR A N 1
ATOM 2569 C CA . THR A 1 325 ? -1.407 10.466 10.060 1.00 96.88 325 THR A CA 1
ATOM 2570 C C . THR A 1 325 ? -0.387 9.828 9.122 1.00 96.88 325 THR A C 1
ATOM 2572 O O . THR A 1 325 ? -0.029 8.668 9.296 1.00 96.88 325 THR A O 1
ATOM 2575 N N . LEU A 1 326 ? 0.056 10.590 8.117 1.00 95.94 326 LEU A N 1
ATOM 2576 C CA . LEU A 1 326 ? 0.992 10.135 7.084 1.00 95.94 326 LEU A CA 1
ATOM 2577 C C . LEU A 1 326 ? 2.427 10.108 7.607 1.00 95.94 326 LEU A C 1
ATOM 2579 O O . LEU A 1 326 ? 2.844 11.049 8.284 1.00 95.94 326 LEU A O 1
ATOM 2583 N N . ALA A 1 327 ? 3.171 9.073 7.236 1.00 95.88 327 ALA A N 1
ATOM 2584 C CA . ALA A 1 327 ? 4.592 8.956 7.528 1.00 95.88 327 ALA A CA 1
ATOM 2585 C C . ALA A 1 327 ? 5.436 9.946 6.717 1.00 95.88 327 ALA A C 1
ATOM 2587 O O . ALA A 1 327 ? 5.028 10.446 5.663 1.00 95.88 327 ALA A O 1
ATOM 2588 N N . SER A 1 328 ? 6.638 10.216 7.221 1.00 93.81 328 SER A N 1
ATOM 2589 C CA . SER A 1 328 ? 7.717 10.813 6.439 1.00 93.81 328 SER A CA 1
ATOM 2590 C C . SER A 1 328 ? 8.097 9.882 5.282 1.00 93.81 328 SER A C 1
ATOM 2592 O O . SER A 1 328 ? 8.021 8.662 5.393 1.00 93.81 328 SER A O 1
ATOM 2594 N N . HIS A 1 329 ? 8.503 10.471 4.158 1.00 92.44 329 HIS A N 1
ATOM 2595 C CA . HIS A 1 329 ? 9.026 9.729 3.011 1.00 92.44 329 HIS A CA 1
ATOM 2596 C C . HIS A 1 329 ? 10.545 9.837 2.978 1.00 92.44 329 HIS A C 1
ATOM 2598 O O . HIS A 1 329 ? 11.090 10.888 3.336 1.00 92.44 329 HIS A O 1
ATOM 2604 N N . GLY A 1 330 ? 11.215 8.777 2.532 1.00 92.44 330 GLY A N 1
ATOM 2605 C CA . GLY A 1 330 ? 12.630 8.849 2.211 1.00 92.44 330 GLY A CA 1
ATOM 2606 C C . GLY A 1 330 ? 12.895 9.767 1.019 1.00 92.44 330 GLY A C 1
ATOM 2607 O O . GLY A 1 330 ? 11.985 10.260 0.342 1.00 92.44 330 GLY A O 1
ATOM 2608 N N . HIS A 1 331 ? 14.171 10.026 0.775 1.00 92.88 331 HIS A N 1
ATOM 2609 C CA . HIS A 1 331 ? 14.622 10.884 -0.313 1.00 92.88 331 HIS A CA 1
ATOM 2610 C C . HIS A 1 331 ? 15.958 10.393 -0.863 1.00 92.88 331 HIS A C 1
ATOM 2612 O O . HIS A 1 331 ? 16.711 9.708 -0.178 1.00 92.88 331 HIS A O 1
ATOM 2618 N N . PHE A 1 332 ? 16.264 10.755 -2.106 1.00 90.75 332 PHE A N 1
ATOM 2619 C CA . PHE A 1 332 ? 17.610 10.579 -2.642 1.00 90.75 332 PHE A CA 1
ATOM 2620 C C . PHE A 1 332 ? 18.479 11.749 -2.190 1.00 90.75 332 PHE A C 1
ATOM 2622 O O . PHE A 1 332 ? 18.087 12.912 -2.319 1.00 90.75 332 PHE A O 1
ATOM 2629 N N . SER A 1 333 ? 19.638 11.436 -1.619 1.00 92.44 333 SER A N 1
ATOM 2630 C CA . SER A 1 333 ? 20.608 12.431 -1.179 1.00 92.44 333 SER A CA 1
ATOM 2631 C C . SER A 1 333 ? 21.142 13.209 -2.387 1.00 92.44 333 SER A C 1
ATOM 2633 O O . SER A 1 333 ? 21.638 12.590 -3.325 1.00 92.44 333 SER A O 1
ATOM 2635 N N . PRO A 1 334 ? 21.122 14.553 -2.384 1.00 90.31 334 PRO A N 1
ATOM 2636 C CA . PRO A 1 334 ? 21.635 15.335 -3.507 1.00 90.31 334 PRO A CA 1
ATOM 2637 C C . PRO A 1 334 ? 23.159 15.229 -3.668 1.00 90.31 334 PRO A C 1
ATOM 2639 O O . PRO A 1 334 ? 23.680 15.550 -4.731 1.00 90.31 334 PRO A O 1
ATOM 2642 N N . THR A 1 335 ? 23.884 14.818 -2.621 1.00 92.44 335 THR A N 1
ATOM 2643 C CA . THR A 1 335 ? 25.353 14.733 -2.633 1.00 92.44 335 THR A CA 1
ATOM 2644 C C . THR A 1 335 ? 25.854 13.357 -3.038 1.00 92.44 335 THR A C 1
ATOM 2646 O O . THR A 1 335 ? 26.831 13.254 -3.774 1.00 92.44 335 THR A O 1
ATOM 2649 N N . THR A 1 336 ? 25.202 12.300 -2.556 1.00 91.81 336 THR A N 1
ATOM 2650 C CA . THR A 1 336 ? 25.633 10.916 -2.795 1.00 91.81 336 THR A CA 1
ATOM 2651 C C . THR A 1 336 ? 24.787 10.201 -3.838 1.00 91.81 336 THR A C 1
ATOM 2653 O O . THR A 1 336 ? 25.184 9.129 -4.285 1.00 91.81 336 THR A O 1
ATOM 2656 N N . ASP A 1 337 ? 23.626 10.760 -4.199 1.00 89.69 337 ASP A N 1
ATOM 2657 C CA . ASP A 1 337 ? 22.584 10.110 -5.006 1.00 89.69 337 ASP A CA 1
ATOM 2658 C C . ASP A 1 337 ? 22.113 8.770 -4.411 1.00 89.69 337 ASP A C 1
ATOM 2660 O O . ASP A 1 337 ? 21.466 7.961 -5.066 1.00 89.69 337 ASP A O 1
ATOM 2664 N N . GLU A 1 338 ? 22.439 8.514 -3.141 1.00 92.19 338 GLU A N 1
ATOM 2665 C CA . GLU A 1 338 ? 22.005 7.325 -2.422 1.00 92.19 338 GLU A CA 1
ATOM 2666 C C . GLU A 1 338 ? 20.613 7.545 -1.839 1.00 92.19 338 GLU A C 1
ATOM 2668 O O . GLU A 1 338 ? 20.249 8.651 -1.428 1.00 92.19 338 GLU A O 1
ATOM 2673 N N . TYR A 1 339 ? 19.837 6.466 -1.770 1.00 91.88 339 TYR A N 1
ATOM 2674 C CA . TYR A 1 339 ? 18.538 6.504 -1.119 1.00 91.88 339 TYR A CA 1
ATOM 2675 C C . TYR A 1 339 ? 18.692 6.574 0.403 1.00 91.88 339 TYR A C 1
ATOM 2677 O O . TYR A 1 339 ? 19.299 5.694 1.018 1.00 91.88 339 TYR A O 1
ATOM 2685 N N . VAL A 1 340 ? 18.096 7.594 1.012 1.00 93.12 340 VAL A N 1
ATOM 2686 C CA . VAL A 1 340 ? 18.039 7.796 2.458 1.00 93.12 340 VAL A CA 1
ATOM 2687 C C . VAL A 1 340 ? 16.618 7.494 2.921 1.00 93.12 340 VAL A C 1
ATOM 2689 O O . VAL A 1 340 ? 15.672 8.208 2.579 1.00 93.12 340 VAL A O 1
ATOM 2692 N N . CYS A 1 341 ? 16.466 6.417 3.696 1.00 92.31 341 CYS A N 1
ATOM 2693 C CA . CYS A 1 341 ? 15.194 6.090 4.337 1.00 92.31 341 CYS A CA 1
ATOM 2694 C C . CYS A 1 341 ? 14.766 7.224 5.273 1.00 92.31 341 CYS A C 1
ATOM 2696 O O . CYS A 1 341 ? 15.605 7.881 5.884 1.00 92.31 341 CYS A O 1
ATOM 2698 N N . ALA A 1 342 ? 13.459 7.431 5.406 1.00 94.00 342 ALA A N 1
ATOM 2699 C CA . ALA A 1 342 ? 12.947 8.368 6.391 1.00 94.00 342 ALA A CA 1
ATOM 2700 C C . ALA A 1 342 ? 13.254 7.899 7.815 1.00 94.00 342 ALA A C 1
ATOM 2702 O O . ALA A 1 342 ? 13.098 6.716 8.126 1.00 94.00 342 ALA A O 1
ATOM 2703 N N . ASP A 1 343 ? 13.594 8.844 8.686 1.00 95.38 343 ASP A N 1
ATOM 2704 C CA . ASP A 1 343 ? 13.634 8.594 10.120 1.00 95.38 343 ASP A CA 1
ATOM 2705 C C . ASP A 1 343 ? 12.219 8.414 10.674 1.00 95.38 343 ASP A C 1
ATOM 2707 O O . ASP A 1 343 ? 11.256 9.042 10.206 1.00 95.38 343 ASP A O 1
ATOM 2711 N N . ARG A 1 344 ? 12.111 7.581 11.717 1.00 96.31 344 ARG A N 1
ATOM 2712 C CA . ARG A 1 344 ? 10.879 7.403 12.487 1.00 96.31 344 ARG A CA 1
ATOM 2713 C C . ARG A 1 344 ? 10.413 8.766 13.022 1.00 96.31 344 ARG A C 1
ATOM 2715 O O . ARG A 1 344 ? 11.141 9.381 13.805 1.00 96.31 344 ARG A O 1
ATOM 2722 N N . PRO A 1 345 ? 9.192 9.220 12.691 1.00 96.56 345 PRO A N 1
ATOM 2723 C CA . PRO A 1 345 ? 8.675 10.462 13.247 1.00 96.56 345 PRO A CA 1
ATOM 2724 C C . PRO A 1 345 ? 8.473 10.378 14.768 1.00 96.56 345 PRO A C 1
ATOM 2726 O O . PRO A 1 345 ? 8.273 9.302 15.336 1.00 96.56 345 PRO A O 1
ATOM 2729 N N . THR A 1 346 ? 8.489 11.530 15.436 1.00 96.25 346 THR A N 1
ATOM 2730 C CA . THR A 1 346 ? 8.265 11.638 16.883 1.00 96.25 346 THR A CA 1
ATOM 2731 C C . THR A 1 346 ? 6.817 12.026 17.211 1.00 96.25 346 THR A C 1
ATOM 2733 O O . THR A 1 346 ? 6.122 12.655 16.412 1.00 96.25 346 THR A O 1
ATOM 2736 N N . GLY A 1 347 ? 6.358 11.658 18.414 1.00 96.12 347 GLY A N 1
ATOM 2737 C CA . GLY A 1 347 ? 5.028 11.996 18.942 1.00 96.12 347 GLY A CA 1
ATOM 2738 C C . GLY A 1 347 ? 3.862 11.172 18.367 1.00 96.12 347 GLY A C 1
ATOM 2739 O O . GLY A 1 347 ? 4.084 10.311 17.523 1.00 96.12 347 GLY A O 1
ATOM 2740 N N . PRO A 1 348 ? 2.611 11.429 18.797 1.00 96.00 348 PRO A N 1
ATOM 2741 C CA . PRO A 1 348 ? 1.436 10.667 18.364 1.00 96.00 348 PRO A CA 1
ATOM 2742 C C . PRO A 1 348 ? 1.141 10.723 16.866 1.00 96.00 348 PRO A C 1
ATOM 2744 O O . PRO A 1 348 ? 1.149 11.811 16.287 1.00 96.00 348 PRO A O 1
ATOM 2747 N N . PRO A 1 349 ? 0.807 9.584 16.221 1.00 96.94 349 PRO A N 1
ATOM 2748 C CA . PRO A 1 349 ? 0.641 8.225 16.770 1.00 96.94 349 PRO A CA 1
ATOM 2749 C C . PRO A 1 349 ? 1.919 7.356 16.709 1.00 96.94 349 PRO A C 1
ATOM 2751 O O . PRO A 1 349 ? 1.844 6.128 16.781 1.00 96.94 349 PRO A O 1
ATOM 2754 N N . TRP A 1 350 ? 3.089 7.953 16.497 1.00 97.75 350 TRP A N 1
ATOM 2755 C CA . TRP A 1 350 ? 4.329 7.252 16.165 1.00 97.75 350 TRP A CA 1
ATOM 2756 C C . TRP A 1 350 ? 4.964 6.519 17.342 1.00 97.75 350 TRP A C 1
ATOM 2758 O O . TRP A 1 350 ? 5.788 5.636 17.109 1.00 97.75 350 TRP A O 1
ATOM 2768 N N . GLU A 1 351 ? 4.556 6.771 18.590 1.00 96.75 351 GLU A N 1
ATOM 2769 C CA . GLU A 1 351 ? 4.912 5.941 19.756 1.00 96.75 351 GLU A CA 1
ATOM 2770 C C . GLU A 1 351 ? 4.480 4.476 19.606 1.00 96.75 351 GLU A C 1
ATOM 2772 O O . GLU A 1 351 ? 5.010 3.601 20.284 1.00 96.75 351 GLU A O 1
ATOM 2777 N N . ARG A 1 352 ? 3.544 4.194 18.696 1.00 97.69 352 ARG A N 1
ATOM 2778 C CA . ARG A 1 352 ? 3.015 2.851 18.424 1.00 97.69 352 ARG A CA 1
ATOM 2779 C C . ARG A 1 352 ? 3.920 1.997 17.552 1.00 97.69 352 ARG A C 1
ATOM 2781 O O . ARG A 1 352 ? 3.727 0.788 17.477 1.00 97.69 352 ARG A O 1
ATOM 2788 N N . VAL A 1 353 ? 4.885 2.615 16.877 1.00 98.12 353 VAL A N 1
ATOM 2789 C CA . VAL A 1 353 ? 5.895 1.886 16.114 1.00 98.12 353 VAL A CA 1
ATOM 2790 C C . VAL A 1 353 ? 6.824 1.186 17.106 1.00 98.12 353 VAL A C 1
ATOM 2792 O O . VAL A 1 353 ? 7.499 1.833 17.909 1.00 98.12 353 VAL A O 1
ATOM 2795 N N . VAL A 1 354 ? 6.866 -0.138 17.054 1.00 97.69 354 VAL A N 1
ATOM 2796 C CA . VAL A 1 354 ? 7.774 -0.961 17.861 1.00 97.69 354 VAL A CA 1
ATOM 2797 C C . VAL A 1 354 ? 9.140 -1.036 17.178 1.00 97.69 354 VAL A C 1
ATOM 2799 O O . VAL A 1 354 ? 10.161 -0.800 17.819 1.00 97.69 354 VAL A O 1
ATOM 2802 N N . ASN A 1 355 ? 9.154 -1.283 15.868 1.00 97.62 355 ASN A N 1
ATOM 2803 C CA . ASN A 1 355 ? 10.356 -1.343 15.038 1.00 97.62 355 ASN A CA 1
ATOM 2804 C C . ASN A 1 355 ? 10.066 -0.684 13.686 1.00 97.62 355 ASN A C 1
ATOM 2806 O O . ASN A 1 355 ? 9.176 -1.117 12.959 1.00 97.62 355 ASN A O 1
ATOM 2810 N N . TRP A 1 356 ? 10.801 0.379 13.365 1.00 97.12 356 TRP A N 1
ATOM 2811 C CA . TRP A 1 356 ? 10.592 1.145 12.137 1.00 97.12 356 TRP A CA 1
ATOM 2812 C C . TRP A 1 356 ? 11.034 0.371 10.890 1.00 97.12 356 TRP A C 1
ATOM 2814 O O . TRP A 1 356 ? 10.263 0.270 9.941 1.00 97.12 356 TRP A O 1
ATOM 2824 N N . ASP A 1 357 ? 12.215 -0.250 10.929 1.00 96.12 357 ASP A N 1
ATOM 2825 C CA . ASP A 1 357 ? 12.819 -0.930 9.774 1.00 96.12 357 ASP A CA 1
ATOM 2826 C C . ASP A 1 357 ? 12.071 -2.209 9.369 1.00 96.12 357 ASP A C 1
ATOM 2828 O O . ASP A 1 357 ? 12.089 -2.608 8.207 1.00 96.12 357 ASP A O 1
ATOM 2832 N N . MET A 1 358 ? 11.403 -2.854 10.329 1.00 97.12 358 MET A N 1
ATOM 2833 C CA . MET A 1 358 ? 10.573 -4.045 10.096 1.00 97.12 358 MET A CA 1
ATOM 2834 C C . MET A 1 358 ? 9.096 -3.707 9.858 1.00 97.12 358 MET A C 1
ATOM 2836 O O . MET A 1 358 ? 8.299 -4.603 9.570 1.00 97.12 358 MET A O 1
ATOM 2840 N N . ALA A 1 359 ? 8.724 -2.432 10.013 1.00 97.75 359 ALA A N 1
ATOM 2841 C CA . ALA A 1 359 ? 7.341 -1.995 10.128 1.00 97.75 359 ALA A CA 1
ATOM 2842 C C . ALA A 1 359 ? 6.557 -2.840 11.158 1.00 97.75 359 ALA A C 1
ATOM 2844 O O . ALA A 1 359 ? 5.523 -3.420 10.828 1.00 97.75 359 ALA A O 1
ATOM 2845 N N . ASP A 1 360 ? 7.057 -2.917 12.398 1.00 98.31 360 ASP A N 1
ATOM 2846 C CA . ASP A 1 360 ? 6.330 -3.485 13.543 1.00 98.31 360 ASP A CA 1
ATOM 2847 C C . ASP A 1 360 ? 5.486 -2.379 14.202 1.00 98.31 360 ASP A C 1
ATOM 2849 O O . ASP A 1 360 ? 6.039 -1.392 14.703 1.00 98.31 360 ASP A O 1
ATOM 2853 N N . ILE A 1 361 ? 4.156 -2.523 14.234 1.00 98.44 361 ILE A N 1
ATOM 2854 C CA . ILE A 1 361 ? 3.223 -1.499 14.743 1.00 98.44 361 ILE A CA 1
ATOM 2855 C C . ILE A 1 361 ? 2.215 -2.105 15.714 1.00 98.44 361 ILE A C 1
ATOM 2857 O O . ILE A 1 361 ? 1.517 -3.061 15.381 1.00 98.44 361 ILE A O 1
ATOM 2861 N N . ALA A 1 362 ? 2.081 -1.496 16.892 1.00 98.50 362 ALA A N 1
ATOM 2862 C CA . ALA A 1 362 ? 1.054 -1.831 17.867 1.00 98.50 362 ALA A CA 1
ATOM 2863 C C . ALA A 1 362 ? -0.271 -1.095 17.564 1.00 98.50 362 ALA A C 1
ATOM 2865 O O . ALA A 1 362 ? -0.313 0.129 17.427 1.00 98.50 362 ALA A O 1
ATOM 2866 N N . LEU A 1 363 ? -1.375 -1.834 17.484 1.00 98.62 363 LEU A N 1
ATOM 2867 C CA . LEU A 1 363 ? -2.721 -1.348 17.186 1.00 98.62 363 LEU A CA 1
ATOM 2868 C C . LEU A 1 363 ? -3.659 -1.634 18.360 1.00 98.62 363 LEU A C 1
ATOM 2870 O O . LEU A 1 363 ? -3.945 -2.797 18.666 1.00 98.62 363 LEU A O 1
ATOM 2874 N N . ALA A 1 364 ? -4.193 -0.583 18.982 1.00 98.25 364 ALA A N 1
ATOM 2875 C CA . ALA A 1 364 ? -5.301 -0.724 19.917 1.00 98.25 364 ALA A CA 1
ATOM 2876 C C . ALA A 1 364 ? -6.618 -0.967 19.152 1.00 98.25 364 ALA A C 1
ATOM 2878 O O . ALA A 1 364 ? -6.694 -0.742 17.939 1.00 98.25 364 ALA A O 1
ATOM 2879 N N . PRO A 1 365 ? -7.691 -1.403 19.830 1.00 98.00 365 PRO A N 1
ATOM 2880 C CA . PRO A 1 365 ? -9.007 -1.495 19.211 1.00 98.00 365 PRO A CA 1
ATOM 2881 C C . PRO A 1 365 ? -9.455 -0.189 18.542 1.00 98.00 365 PRO A C 1
ATOM 2883 O O . PRO A 1 365 ? -9.423 0.889 19.133 1.00 98.00 365 PRO A O 1
ATOM 2886 N N . GLY A 1 366 ? -9.905 -0.306 17.298 1.00 97.50 366 GLY A N 1
ATOM 2887 C CA . GLY A 1 366 ? -10.272 0.787 16.404 1.00 97.50 366 GLY A CA 1
ATOM 2888 C C . GLY A 1 366 ? -9.112 1.330 15.568 1.00 97.50 366 GLY A C 1
ATOM 2889 O O . GLY A 1 366 ? -9.345 2.090 14.624 1.00 97.50 366 GLY A O 1
ATOM 2890 N N . ASP A 1 367 ? -7.864 0.985 15.880 1.00 98.38 367 ASP A N 1
ATOM 2891 C CA . ASP A 1 367 ? -6.698 1.469 15.146 1.00 98.38 367 ASP A CA 1
ATOM 2892 C C . ASP A 1 367 ? -6.446 0.712 13.854 1.00 98.38 367 ASP A C 1
ATOM 2894 O O . ASP A 1 367 ? -6.729 -0.482 13.741 1.00 98.38 367 ASP A O 1
ATOM 2898 N N . PHE A 1 368 ? -5.872 1.428 12.892 1.00 98.62 368 PHE A N 1
ATOM 2899 C CA . PHE A 1 368 ? -5.393 0.855 11.648 1.00 98.62 368 PHE A CA 1
ATOM 2900 C C . PHE A 1 368 ? -4.027 1.413 11.262 1.00 98.62 368 PHE A C 1
ATOM 2902 O O . PHE A 1 368 ? -3.654 2.530 11.644 1.00 98.62 368 PHE A O 1
ATOM 2909 N N . VAL A 1 369 ? -3.324 0.635 10.450 1.00 98.56 369 VAL A N 1
ATOM 2910 C CA . VAL A 1 369 ? -2.092 1.025 9.770 1.00 98.56 369 VAL A CA 1
ATOM 2911 C C . VAL A 1 369 ? -2.231 0.753 8.280 1.00 98.56 369 VAL A C 1
ATOM 2913 O O . VAL A 1 369 ? -2.886 -0.211 7.878 1.00 98.56 369 VAL A O 1
ATOM 2916 N N . VAL A 1 370 ? -1.611 1.612 7.477 1.00 98.25 370 VAL A N 1
ATOM 2917 C CA . VAL A 1 370 ? -1.336 1.359 6.068 1.00 98.25 370 VAL A CA 1
ATOM 2918 C C . VAL A 1 370 ? 0.168 1.232 5.900 1.00 98.25 370 VAL A C 1
ATOM 2920 O O . VAL A 1 370 ? 0.909 2.139 6.286 1.00 98.25 370 VAL A O 1
ATOM 2923 N N . PHE A 1 371 ? 0.627 0.131 5.321 1.00 96.94 371 PHE A N 1
ATOM 2924 C CA . PHE A 1 371 ? 2.025 -0.033 4.929 1.00 96.94 371 PHE A CA 1
ATOM 2925 C C . PHE A 1 371 ? 2.126 -0.564 3.502 1.00 96.94 371 PHE A C 1
ATOM 2927 O O . PHE A 1 371 ? 1.181 -1.128 2.951 1.00 96.94 371 PHE A O 1
ATOM 2934 N N . CYS A 1 372 ? 3.280 -0.333 2.896 1.00 97.06 372 CYS A N 1
ATOM 2935 C CA . CYS A 1 372 ? 3.639 -0.780 1.562 1.00 97.06 372 CYS A CA 1
ATOM 2936 C C . CYS A 1 372 ? 4.717 -1.848 1.690 1.00 97.06 372 CYS A C 1
ATOM 2938 O O . CYS A 1 372 ? 5.688 -1.615 2.410 1.00 97.06 372 CYS A O 1
ATOM 2940 N N . ALA A 1 373 ? 4.584 -2.968 0.990 1.00 97.62 373 ALA A N 1
ATOM 2941 C CA . ALA A 1 373 ? 5.636 -3.972 0.886 1.00 97.62 373 ALA A CA 1
ATOM 2942 C C . ALA A 1 373 ? 5.910 -4.302 -0.584 1.00 97.62 373 ALA A C 1
ATOM 2944 O O . ALA A 1 373 ? 4.981 -4.405 -1.388 1.00 97.62 373 ALA A O 1
ATOM 2945 N N . GLN A 1 374 ? 7.187 -4.456 -0.935 1.00 97.25 374 GLN A N 1
ATOM 2946 C CA . GLN A 1 374 ? 7.606 -4.841 -2.280 1.00 97.25 374 GLN A CA 1
ATOM 2947 C C . GLN A 1 374 ? 8.125 -6.276 -2.289 1.00 97.25 374 GLN A C 1
ATOM 2949 O O . GLN A 1 374 ? 9.036 -6.624 -1.539 1.00 97.25 374 GLN A O 1
ATOM 2954 N N . TYR A 1 375 ? 7.583 -7.081 -3.192 1.00 97.38 375 TYR A N 1
ATOM 2955 C CA . TYR A 1 375 ? 7.935 -8.482 -3.386 1.00 97.38 375 TYR A CA 1
ATOM 2956 C C . TYR A 1 375 ? 8.647 -8.637 -4.715 1.00 97.38 375 TYR A C 1
ATOM 2958 O O . TYR A 1 375 ? 8.178 -8.127 -5.733 1.00 97.38 375 TYR A O 1
ATOM 2966 N N . ARG A 1 376 ? 9.763 -9.361 -4.734 1.00 95.50 376 ARG A N 1
ATOM 2967 C CA . ARG A 1 376 ? 10.452 -9.655 -5.985 1.00 95.50 376 ARG A CA 1
ATOM 2968 C C . ARG A 1 376 ? 9.878 -10.924 -6.601 1.00 95.50 376 ARG A C 1
ATOM 2970 O O . ARG A 1 376 ? 10.172 -12.024 -6.150 1.00 95.50 376 ARG A O 1
ATOM 2977 N N . VAL A 1 377 ? 9.043 -10.746 -7.617 1.00 95.19 377 VAL A N 1
ATOM 2978 C CA . VAL A 1 377 ? 8.307 -11.835 -8.289 1.00 95.19 377 VAL A CA 1
ATOM 2979 C C . VAL A 1 377 ? 8.497 -11.847 -9.803 1.00 95.19 377 VAL A C 1
ATOM 2981 O O . VAL A 1 377 ? 8.051 -12.776 -10.473 1.00 95.19 377 VAL A O 1
ATOM 2984 N N . GLY A 1 378 ? 9.156 -10.822 -10.344 1.00 89.44 378 GLY A N 1
ATOM 2985 C CA . GLY A 1 378 ? 9.501 -10.726 -11.753 1.00 89.44 378 GLY A CA 1
ATOM 2986 C C . GLY A 1 378 ? 10.990 -10.921 -12.013 1.00 89.44 378 GLY A C 1
ATOM 2987 O O . GLY A 1 378 ? 11.828 -10.684 -11.141 1.00 89.44 378 GLY A O 1
ATOM 2988 N N . ASP A 1 379 ? 11.305 -11.259 -13.258 1.00 88.62 379 ASP A N 1
ATOM 2989 C CA . ASP A 1 379 ? 12.664 -11.363 -13.805 1.00 88.62 379 ASP A CA 1
ATOM 2990 C C . ASP A 1 379 ? 12.977 -10.231 -14.800 1.00 88.62 379 ASP A C 1
ATOM 2992 O O . ASP A 1 379 ? 14.031 -10.224 -15.438 1.00 88.62 379 ASP A O 1
ATOM 2996 N N . GLY A 1 380 ? 12.046 -9.285 -14.974 1.00 85.81 380 GLY A N 1
ATOM 2997 C CA . GLY A 1 380 ? 12.185 -8.177 -15.912 1.00 85.81 380 GLY A CA 1
ATOM 2998 C C . GLY A 1 380 ? 12.207 -8.617 -17.378 1.00 85.81 380 GLY A C 1
ATOM 2999 O O . GLY A 1 380 ? 12.620 -7.831 -18.239 1.00 85.81 380 GLY A O 1
ATOM 3000 N N . HIS A 1 381 ? 11.825 -9.866 -17.663 1.00 87.38 381 HIS A N 1
ATOM 3001 C CA . HIS A 1 381 ? 11.803 -10.425 -19.007 1.00 87.38 381 HIS A CA 1
ATOM 3002 C C . HIS A 1 381 ? 10.546 -11.247 -19.311 1.00 87.38 381 HIS A C 1
ATOM 3004 O O . HIS A 1 381 ? 9.854 -10.914 -20.267 1.00 87.38 381 HIS A O 1
ATOM 3010 N N . SER A 1 382 ? 10.289 -12.316 -18.558 1.00 87.44 382 SER A N 1
ATOM 3011 C CA . SER A 1 382 ? 9.138 -13.217 -18.715 1.00 87.44 382 SER A CA 1
ATOM 3012 C C . SER A 1 382 ? 7.980 -12.902 -17.761 1.00 87.44 382 SER A C 1
ATOM 3014 O O . SER A 1 382 ? 6.853 -13.359 -17.965 1.00 87.44 382 SER A O 1
ATOM 3016 N N . CYS A 1 383 ? 8.257 -12.143 -16.703 1.00 92.56 383 CYS A N 1
ATOM 3017 C CA . CYS A 1 383 ? 7.279 -11.626 -15.760 1.00 92.56 383 CYS A CA 1
ATOM 3018 C C . CYS A 1 383 ? 7.707 -10.206 -15.393 1.00 92.56 383 CYS A C 1
ATOM 3020 O O . CYS A 1 383 ? 8.576 -10.003 -14.540 1.00 92.56 383 CYS A O 1
ATOM 3022 N N . ASP A 1 384 ? 7.163 -9.227 -16.108 1.00 92.62 384 ASP A N 1
ATOM 3023 C CA . ASP A 1 384 ? 7.600 -7.832 -16.015 1.00 92.62 384 ASP A CA 1
ATOM 3024 C C . ASP A 1 384 ? 6.418 -6.864 -15.780 1.00 92.62 384 ASP A C 1
ATOM 3026 O O . ASP A 1 384 ? 6.600 -5.657 -15.566 1.00 92.62 384 ASP A O 1
ATOM 3030 N N . THR A 1 385 ? 5.200 -7.416 -15.702 1.00 93.00 385 THR A N 1
ATOM 3031 C CA . THR A 1 385 ? 3.950 -6.685 -15.486 1.00 93.00 385 THR A CA 1
ATOM 3032 C C . THR A 1 385 ? 3.152 -7.189 -14.278 1.00 93.00 385 THR A C 1
ATOM 3034 O O . THR A 1 385 ? 3.208 -8.357 -13.898 1.00 93.00 385 THR A O 1
ATOM 3037 N N . TYR A 1 386 ? 2.378 -6.292 -13.660 1.00 91.94 386 TYR A N 1
ATOM 3038 C CA . TYR A 1 386 ? 1.450 -6.626 -12.578 1.00 91.94 386 TYR A CA 1
ATOM 3039 C C . TYR A 1 386 ? 0.370 -7.638 -12.982 1.00 91.94 386 TYR A C 1
ATOM 3041 O O . TYR A 1 386 ? 0.183 -8.576 -12.217 1.00 91.94 386 TYR A O 1
ATOM 3049 N N . PRO A 1 387 ? -0.337 -7.506 -14.126 1.00 93.12 387 PRO A N 1
ATOM 3050 C CA . PRO A 1 387 ? -1.332 -8.495 -14.540 1.00 93.12 387 PRO A CA 1
ATOM 3051 C C . PRO A 1 387 ? -0.755 -9.917 -14.582 1.00 93.12 387 PRO A C 1
ATOM 3053 O O . PRO A 1 387 ? -1.340 -10.846 -14.029 1.00 93.12 387 PRO A O 1
ATOM 3056 N N . GLU A 1 388 ? 0.426 -10.087 -15.179 1.00 92.69 388 GLU A N 1
ATOM 3057 C CA . GLU A 1 388 ? 1.092 -11.390 -15.269 1.00 92.69 388 GLU A CA 1
ATOM 3058 C C . GLU A 1 388 ? 1.558 -11.898 -13.905 1.00 92.69 388 GLU A C 1
ATOM 3060 O O . GLU A 1 388 ? 1.398 -13.075 -13.607 1.00 92.69 388 GLU A O 1
ATOM 3065 N N . ALA A 1 389 ? 2.118 -11.034 -13.056 1.00 94.62 389 ALA A N 1
ATOM 3066 C CA . ALA A 1 389 ? 2.566 -11.439 -11.727 1.00 94.62 389 ALA A CA 1
ATOM 3067 C C . ALA A 1 389 ? 1.391 -11.789 -10.798 1.00 94.62 389 ALA A C 1
ATOM 3069 O O . ALA A 1 389 ? 1.443 -12.783 -10.079 1.00 94.62 389 ALA A O 1
ATOM 3070 N N . MET A 1 390 ? 0.319 -10.995 -10.810 1.00 95.00 390 MET A N 1
ATOM 3071 C CA . MET A 1 390 ? -0.807 -11.143 -9.885 1.00 95.00 390 MET A CA 1
ATOM 3072 C C . MET A 1 390 ? -1.715 -12.322 -10.244 1.00 95.00 390 MET A C 1
ATOM 3074 O O . MET A 1 390 ? -2.176 -13.008 -9.340 1.00 95.00 390 MET A O 1
ATOM 3078 N N . THR A 1 391 ? -1.919 -12.623 -11.533 1.00 94.38 391 THR A N 1
ATOM 3079 C CA . THR A 1 391 ? -2.675 -13.823 -11.974 1.00 94.38 391 THR A CA 1
ATOM 3080 C C . THR A 1 391 ? -1.997 -15.134 -11.559 1.00 94.38 391 THR A C 1
ATOM 3082 O O . THR A 1 391 ? -2.618 -16.192 -11.526 1.00 94.38 391 THR A O 1
ATOM 3085 N N . ARG A 1 392 ? -0.715 -15.046 -11.201 1.00 95.50 392 ARG A N 1
ATOM 3086 C CA . ARG A 1 392 ? 0.164 -16.126 -10.752 1.00 95.50 392 ARG A CA 1
ATOM 3087 C C . ARG A 1 392 ? 0.324 -16.196 -9.226 1.00 95.50 392 ARG A C 1
ATOM 3089 O O . ARG A 1 392 ? 1.075 -17.026 -8.707 1.00 95.50 392 ARG A O 1
ATOM 3096 N N . CYS A 1 393 ? -0.380 -15.333 -8.500 1.00 97.06 393 CYS A N 1
ATOM 3097 C CA . CYS A 1 393 ? -0.416 -15.311 -7.044 1.00 97.06 393 CYS A CA 1
ATOM 3098 C C . CYS A 1 393 ? -1.765 -15.837 -6.551 1.00 97.06 393 CYS A C 1
ATOM 3100 O O . CYS A 1 393 ? -2.788 -15.514 -7.135 1.00 97.06 393 CYS A O 1
ATOM 3102 N N . GLY A 1 394 ? -1.774 -16.626 -5.476 1.00 96.50 394 GLY A N 1
ATOM 3103 C CA . GLY A 1 394 ? -3.004 -17.150 -4.873 1.00 96.50 394 GLY A CA 1
ATOM 3104 C C . GLY A 1 394 ? -3.535 -16.305 -3.713 1.00 96.50 394 GLY A C 1
ATOM 3105 O O . GLY A 1 394 ? -4.717 -16.363 -3.392 1.00 96.50 394 GLY A O 1
ATOM 3106 N N . GLY A 1 395 ? -2.681 -15.513 -3.063 1.00 97.50 395 GLY A N 1
ATOM 3107 C CA . GLY A 1 395 ? -3.087 -14.746 -1.891 1.00 97.50 395 GLY A CA 1
ATOM 3108 C C . GLY A 1 395 ? -1.945 -14.001 -1.225 1.00 97.50 395 GLY A C 1
ATOM 3109 O O . GLY A 1 395 ? -0.813 -13.976 -1.705 1.00 97.50 395 GLY A O 1
ATOM 3110 N N . VAL A 1 396 ? -2.248 -13.411 -0.081 1.00 98.25 396 VAL A N 1
ATOM 3111 C CA . VAL A 1 396 ? -1.302 -12.714 0.785 1.00 98.25 396 VAL A CA 1
ATOM 3112 C C . VAL A 1 396 ? -1.534 -13.113 2.232 1.00 98.25 396 VAL A C 1
ATOM 3114 O O . VAL A 1 396 ? -2.661 -13.378 2.655 1.00 98.25 396 VAL A O 1
ATOM 3117 N N . ILE A 1 397 ? -0.451 -13.153 2.997 1.00 98.25 397 ILE A N 1
ATOM 3118 C CA . ILE A 1 397 ? -0.457 -13.502 4.413 1.00 98.25 397 ILE A CA 1
ATOM 3119 C C . ILE A 1 397 ? 0.084 -12.323 5.215 1.00 98.25 397 ILE A C 1
ATOM 3121 O O . ILE A 1 397 ? 1.105 -11.737 4.854 1.00 98.25 397 ILE A O 1
ATOM 3125 N N . ALA A 1 398 ? -0.574 -12.001 6.326 1.00 98.00 398 ALA A N 1
ATOM 3126 C CA . ALA A 1 398 ? -0.061 -11.084 7.335 1.00 98.00 398 ALA A CA 1
ATOM 3127 C C . ALA A 1 398 ? -0.133 -11.722 8.724 1.00 98.00 398 ALA A C 1
ATOM 3129 O O . ALA A 1 398 ? -1.201 -12.133 9.181 1.00 98.00 398 ALA A O 1
ATOM 3130 N N . GLN A 1 399 ? 1.009 -11.776 9.408 1.00 96.50 399 GLN A N 1
ATOM 3131 C CA . GLN A 1 399 ? 1.085 -12.257 10.784 1.00 96.50 399 GLN A CA 1
ATOM 3132 C C . GLN A 1 399 ? 0.821 -11.114 11.759 1.00 96.50 399 GLN A C 1
ATOM 3134 O O . GLN A 1 399 ? 1.349 -10.007 11.622 1.00 96.50 399 GLN A O 1
ATOM 3139 N N . CYS A 1 400 ? -0.028 -11.384 12.744 1.00 97.94 400 CYS A N 1
ATOM 3140 C CA . CYS A 1 400 ? -0.410 -10.426 13.763 1.00 97.94 400 CYS A CA 1
ATOM 3141 C C . CYS A 1 400 ? -0.302 -11.067 15.150 1.00 97.94 400 CYS A C 1
ATOM 3143 O O . CYS A 1 400 ? -0.939 -12.077 15.438 1.00 97.94 400 CYS A O 1
ATOM 3145 N N . TYR A 1 401 ? 0.477 -10.460 16.036 1.00 97.94 401 TYR A N 1
ATOM 3146 C CA . TYR A 1 401 ? 0.718 -10.942 17.391 1.00 97.94 401 TYR A CA 1
ATOM 3147 C C . TYR A 1 401 ? -0.306 -10.336 18.344 1.00 97.94 401 TYR A C 1
ATOM 3149 O O . TYR A 1 401 ? -0.293 -9.135 18.624 1.00 97.94 401 TYR A O 1
ATOM 3157 N N . LEU A 1 402 ? -1.211 -11.165 18.846 1.00 97.69 402 LEU A N 1
ATOM 3158 C CA . LEU A 1 402 ? -2.182 -10.781 19.854 1.00 97.69 402 LEU A CA 1
ATOM 3159 C C . LEU A 1 402 ? -1.489 -10.668 21.214 1.00 97.69 402 LEU A C 1
ATOM 3161 O O . LEU A 1 402 ? -0.789 -11.579 21.648 1.00 97.69 402 LEU A O 1
ATOM 3165 N N . THR A 1 403 ? -1.686 -9.547 21.900 1.00 97.62 403 THR A N 1
ATOM 3166 C CA . THR A 1 403 ? -0.997 -9.268 23.166 1.00 97.62 403 THR A CA 1
ATOM 3167 C C . THR A 1 403 ? -1.987 -9.170 24.317 1.00 97.62 403 THR A C 1
ATOM 3169 O O . THR A 1 403 ? -3.163 -8.863 24.123 1.00 97.62 403 THR A O 1
ATOM 3172 N N . ASP A 1 404 ? -1.533 -9.422 25.538 1.00 97.50 404 ASP A N 1
ATOM 3173 C CA . ASP A 1 404 ? -2.341 -9.236 26.750 1.00 97.50 404 ASP A CA 1
ATOM 3174 C C . ASP A 1 404 ? -2.471 -7.763 27.158 1.00 97.50 404 ASP A C 1
ATOM 3176 O O . ASP A 1 404 ? -3.316 -7.428 27.987 1.00 97.50 404 ASP A O 1
ATOM 3180 N N . ALA A 1 405 ? -1.662 -6.877 26.566 1.00 97.44 405 ALA A N 1
ATOM 3181 C CA . ALA A 1 405 ? -1.769 -5.439 26.769 1.00 97.44 405 ALA A CA 1
ATOM 3182 C C . ALA A 1 405 ? -3.110 -4.928 26.231 1.00 97.44 405 ALA A C 1
ATOM 3184 O O . ALA A 1 405 ? -3.518 -5.273 25.118 1.00 97.44 405 ALA A O 1
ATOM 3185 N N . LYS A 1 406 ? -3.796 -4.077 26.992 1.00 97.50 406 LYS A N 1
ATOM 3186 C CA . LYS A 1 406 ? -5.005 -3.398 26.521 1.00 97.50 406 LYS A CA 1
ATOM 3187 C C . LYS A 1 406 ? -4.652 -2.008 26.029 1.00 97.50 406 LYS A C 1
ATOM 3189 O O . LYS A 1 406 ? -3.831 -1.326 26.627 1.00 97.50 406 LYS A O 1
ATOM 3194 N N . GLY A 1 407 ? -5.340 -1.537 24.990 1.00 93.50 407 GLY A N 1
ATOM 3195 C CA . GLY A 1 407 ? -5.113 -0.194 24.429 1.00 93.50 407 GLY A CA 1
ATOM 3196 C C . GLY A 1 407 ? -5.363 0.973 25.401 1.00 93.50 407 GLY A C 1
ATOM 3197 O O . GLY A 1 407 ? -5.084 2.123 25.072 1.00 93.50 407 GLY A O 1
ATOM 3198 N N . THR A 1 408 ? -5.915 0.686 26.581 1.00 96.12 408 THR A N 1
ATOM 3199 C CA . THR A 1 408 ? -6.164 1.631 27.676 1.00 96.12 408 THR A CA 1
ATOM 3200 C C . THR A 1 408 ? -5.081 1.627 28.755 1.00 96.12 408 THR A C 1
ATOM 3202 O O . THR A 1 408 ? -5.115 2.491 29.629 1.00 96.12 408 THR A O 1
ATOM 3205 N N . ASP A 1 409 ? -4.166 0.656 28.741 1.00 96.94 409 ASP A N 1
ATOM 3206 C CA . ASP A 1 409 ? -3.136 0.522 29.771 1.00 96.94 409 ASP A CA 1
ATOM 3207 C C . ASP A 1 409 ? -2.040 1.583 29.584 1.00 96.94 409 ASP A C 1
ATOM 3209 O O . ASP A 1 409 ? -1.786 2.066 28.477 1.00 96.94 409 ASP A O 1
ATOM 3213 N N . CYS A 1 410 ? -1.349 1.951 30.665 1.00 96.06 410 CYS A N 1
ATOM 3214 C CA . CYS A 1 410 ? -0.133 2.752 30.544 1.00 96.06 410 CYS A CA 1
ATOM 3215 C C . CYS A 1 410 ? 0.978 1.922 29.873 1.00 96.06 410 CYS A C 1
ATOM 3217 O O . CYS A 1 410 ? 1.099 0.727 30.125 1.00 96.06 410 CYS A O 1
ATOM 3219 N N . ASP A 1 411 ? 1.778 2.542 28.997 1.00 96.25 411 ASP A N 1
ATOM 3220 C CA . ASP A 1 411 ? 2.827 1.850 28.218 1.00 96.25 411 ASP A CA 1
ATOM 3221 C C . ASP A 1 411 ? 2.329 0.594 27.460 1.00 96.25 411 ASP A C 1
ATOM 3223 O O . ASP A 1 411 ? 3.065 -0.375 27.258 1.00 96.25 411 ASP A O 1
ATOM 3227 N N . TRP A 1 412 ? 1.064 0.569 27.020 1.00 97.56 412 TRP A N 1
ATOM 3228 C CA . TRP A 1 412 ? 0.528 -0.609 26.330 1.00 97.56 412 TRP A CA 1
ATOM 3229 C C . TRP A 1 412 ? 1.317 -0.949 25.056 1.00 97.56 412 TRP A C 1
ATOM 3231 O O . TRP A 1 412 ? 1.523 -2.127 24.774 1.00 97.56 412 TRP A O 1
ATOM 3241 N N . CYS A 1 413 ? 1.827 0.057 24.330 1.00 97.00 413 CYS A N 1
ATOM 3242 C CA . CYS A 1 413 ? 2.681 -0.139 23.153 1.00 97.00 413 CYS A CA 1
ATOM 3243 C C . CYS A 1 413 ? 3.989 -0.859 23.508 1.00 97.00 413 CYS A C 1
ATOM 3245 O O . CYS A 1 413 ? 4.358 -1.826 22.842 1.00 97.00 413 CYS A O 1
ATOM 3247 N N . GLY A 1 414 ? 4.681 -0.416 24.566 1.00 97.19 414 GLY A N 1
ATOM 3248 C CA . GLY A 1 414 ? 5.922 -1.040 25.021 1.00 97.19 414 GLY A CA 1
ATOM 3249 C C . GLY A 1 414 ? 5.690 -2.466 25.515 1.00 97.19 414 GLY A C 1
ATOM 3250 O O . GLY A 1 414 ? 6.455 -3.372 25.181 1.00 97.19 414 GLY A O 1
ATOM 3251 N N . SER A 1 415 ? 4.598 -2.696 26.249 1.00 97.69 415 SER A N 1
ATOM 3252 C CA . SER A 1 415 ? 4.182 -4.036 26.681 1.00 97.69 415 SER A CA 1
ATOM 3253 C C . SER A 1 415 ? 3.888 -4.958 25.494 1.00 97.69 415 SER A C 1
ATOM 3255 O O . SER A 1 415 ? 4.421 -6.068 25.433 1.00 97.69 415 SER A O 1
ATOM 3257 N N . ALA A 1 416 ? 3.118 -4.478 24.514 1.00 97.62 416 ALA A N 1
ATOM 3258 C CA . ALA A 1 416 ? 2.792 -5.227 23.307 1.00 97.62 416 ALA A CA 1
ATOM 3259 C C . ALA A 1 416 ? 4.056 -5.583 22.502 1.00 97.62 416 ALA A C 1
ATOM 3261 O O . ALA A 1 416 ? 4.239 -6.739 22.119 1.00 97.62 416 ALA A O 1
ATOM 3262 N N . GLY A 1 417 ? 4.977 -4.629 22.330 1.00 97.31 417 GLY A N 1
ATOM 3263 C CA . GLY A 1 417 ? 6.259 -4.859 21.660 1.00 97.31 417 GLY A CA 1
ATOM 3264 C C . GLY A 1 417 ? 7.123 -5.916 22.356 1.00 97.31 417 GLY A C 1
ATOM 3265 O O . GLY A 1 417 ? 7.646 -6.815 21.698 1.00 97.31 417 GLY A O 1
ATOM 3266 N N . ARG A 1 418 ? 7.221 -5.882 23.693 1.00 97.75 418 ARG A N 1
ATOM 3267 C CA . ARG A 1 418 ? 7.950 -6.906 24.469 1.00 97.75 418 ARG A CA 1
ATOM 3268 C C . ARG A 1 418 ? 7.340 -8.303 24.301 1.00 97.75 418 ARG A C 1
ATOM 3270 O O . ARG A 1 418 ? 8.079 -9.268 24.121 1.00 97.75 418 ARG A O 1
ATOM 3277 N N . GLN A 1 419 ? 6.011 -8.418 24.330 1.00 96.94 419 GLN A N 1
ATOM 3278 C CA . GLN A 1 419 ? 5.318 -9.700 24.143 1.00 96.94 419 GLN A CA 1
ATOM 3279 C C . GLN A 1 419 ? 5.476 -10.254 22.721 1.00 96.94 419 GLN A C 1
ATOM 3281 O O . GLN A 1 419 ? 5.658 -11.463 22.556 1.00 96.94 419 GLN A O 1
ATOM 3286 N N . MET A 1 420 ? 5.460 -9.389 21.703 1.00 96.69 420 MET A N 1
ATOM 3287 C CA . MET A 1 420 ? 5.761 -9.770 20.320 1.00 96.69 420 MET A CA 1
ATOM 3288 C C . MET A 1 420 ? 7.188 -10.320 20.206 1.00 96.69 420 MET A C 1
ATOM 3290 O O . MET A 1 420 ? 7.371 -11.425 19.701 1.00 96.69 420 MET A O 1
ATOM 3294 N N . LEU A 1 421 ? 8.193 -9.602 20.725 1.00 95.38 421 LEU A N 1
ATOM 3295 C CA . LEU A 1 421 ? 9.591 -10.051 20.687 1.00 95.38 421 LEU A CA 1
ATOM 3296 C C . LEU A 1 421 ? 9.780 -11.405 21.382 1.00 95.38 421 LEU A C 1
ATOM 3298 O O . LEU A 1 421 ? 10.468 -12.277 20.851 1.00 95.38 421 LEU A O 1
ATOM 3302 N N . LEU A 1 422 ? 9.128 -11.612 22.531 1.00 94.75 422 LEU A N 1
ATOM 3303 C CA . LEU A 1 422 ? 9.132 -12.902 23.220 1.00 94.75 422 LEU A CA 1
ATOM 3304 C C . LEU A 1 422 ? 8.480 -14.001 22.369 1.00 94.75 422 LEU A C 1
ATOM 3306 O O . LEU A 1 422 ? 9.033 -15.092 22.244 1.00 94.75 422 LEU A O 1
ATOM 3310 N N . SER A 1 423 ? 7.332 -13.715 21.752 1.00 93.12 423 SER A N 1
ATOM 3311 C CA . SER A 1 423 ? 6.624 -14.669 20.889 1.00 93.12 423 SER A CA 1
ATOM 3312 C C . SER A 1 423 ? 7.464 -15.066 19.672 1.00 93.12 423 SER A C 1
ATOM 3314 O O . SER A 1 423 ? 7.549 -16.251 19.353 1.00 93.12 423 SER A O 1
ATOM 3316 N N . ARG A 1 424 ? 8.150 -14.103 19.042 1.00 91.94 424 ARG A N 1
ATOM 3317 C CA . ARG A 1 424 ? 9.076 -14.333 17.922 1.00 91.94 424 ARG A CA 1
ATOM 3318 C C . ARG A 1 424 ? 10.279 -15.176 18.351 1.00 91.94 424 ARG A C 1
ATOM 3320 O O . ARG A 1 424 ? 10.604 -16.161 17.695 1.00 91.94 424 ARG A O 1
ATOM 3327 N N . ALA A 1 425 ? 10.890 -14.863 19.495 1.00 91.44 425 ALA A N 1
ATOM 3328 C CA . ALA A 1 425 ? 12.006 -15.642 20.035 1.00 91.44 425 ALA A CA 1
ATOM 3329 C C . ALA A 1 425 ? 11.624 -17.108 20.316 1.00 91.44 425 ALA A C 1
ATOM 3331 O O . ALA A 1 425 ? 12.412 -18.014 20.053 1.00 91.44 425 ALA A O 1
ATOM 3332 N N . LEU A 1 426 ? 10.403 -17.353 20.803 1.00 89.44 426 LEU A N 1
ATOM 3333 C CA . LEU A 1 426 ? 9.892 -18.705 21.050 1.00 89.44 426 LEU A CA 1
ATOM 3334 C C . LEU A 1 426 ? 9.540 -19.463 19.759 1.00 89.44 426 LEU A C 1
ATOM 3336 O O . LEU A 1 426 ? 9.638 -20.693 19.739 1.00 89.44 426 LEU A O 1
ATOM 3340 N N . ALA A 1 427 ? 9.157 -18.755 18.693 1.00 87.56 427 ALA A N 1
ATOM 3341 C CA . ALA A 1 427 ? 8.860 -19.350 17.390 1.00 87.56 427 ALA A CA 1
ATOM 3342 C C . ALA A 1 427 ? 10.116 -19.923 16.711 1.00 87.56 427 ALA A C 1
ATOM 3344 O O . ALA A 1 427 ? 10.048 -20.984 16.096 1.00 87.56 427 ALA A O 1
ATOM 3345 N N . HIS A 1 428 ? 11.282 -19.291 16.890 1.00 78.88 428 HIS A N 1
ATOM 3346 C CA . HIS A 1 428 ? 12.541 -19.705 16.251 1.00 78.88 428 HIS A CA 1
ATOM 3347 C C . HIS A 1 428 ? 13.062 -21.105 16.645 1.00 78.88 428 HIS A C 1
ATOM 3349 O O . HIS A 1 428 ? 14.045 -21.563 16.069 1.00 78.88 428 HIS A O 1
ATOM 3355 N N . GLY A 1 429 ? 12.420 -21.811 17.584 1.00 72.06 429 GLY A N 1
ATOM 3356 C CA . GLY A 1 429 ? 12.823 -23.157 18.010 1.00 72.06 429 GLY A CA 1
ATOM 3357 C C . GLY A 1 429 ? 11.737 -24.232 17.938 1.00 72.06 429 GLY A C 1
ATOM 3358 O O . GLY A 1 429 ? 11.991 -25.358 18.368 1.00 72.06 429 GLY A O 1
ATOM 3359 N N . ARG A 1 430 ? 10.523 -23.925 17.460 1.00 72.00 430 ARG A N 1
ATOM 3360 C CA . ARG A 1 430 ? 9.400 -24.878 17.460 1.00 72.00 430 ARG A CA 1
ATOM 3361 C C . ARG A 1 430 ? 8.748 -24.978 16.087 1.00 72.00 430 ARG A C 1
ATOM 3363 O O . ARG A 1 430 ? 8.483 -23.975 15.440 1.00 72.00 430 ARG A O 1
ATOM 3370 N N . ALA A 1 431 ? 8.424 -26.205 15.683 1.00 73.75 431 ALA A N 1
ATOM 3371 C CA . ALA A 1 431 ? 7.542 -26.466 14.551 1.00 73.75 431 ALA A CA 1
ATOM 3372 C C . ALA A 1 431 ? 6.097 -26.117 14.954 1.00 73.75 431 ALA A C 1
ATOM 3374 O O . ALA A 1 431 ? 5.342 -26.977 15.401 1.00 73.75 431 ALA A O 1
ATOM 3375 N N . GLY A 1 432 ? 5.743 -24.835 14.901 1.00 82.00 432 GLY A N 1
ATOM 3376 C CA . GLY A 1 432 ? 4.389 -24.365 15.180 1.00 82.00 432 GLY A CA 1
ATOM 3377 C C . GLY A 1 432 ? 4.318 -22.860 15.416 1.00 82.00 432 GLY A C 1
ATOM 3378 O O . GLY A 1 432 ? 5.247 -22.259 15.954 1.00 82.00 432 GLY A O 1
ATOM 3379 N N . LEU A 1 433 ? 3.192 -22.260 15.030 1.00 84.75 433 LEU A N 1
ATOM 3380 C CA . LEU A 1 433 ? 2.897 -20.864 15.335 1.00 84.75 433 LEU A CA 1
ATOM 3381 C C . LEU A 1 433 ? 2.679 -20.697 16.850 1.00 84.75 433 LEU A C 1
ATOM 3383 O O . LEU A 1 433 ? 2.045 -21.556 17.474 1.00 84.75 433 LEU A O 1
ATOM 3387 N N . PRO A 1 434 ? 3.175 -19.612 17.469 1.00 88.06 434 PRO A N 1
ATOM 3388 C CA . PRO A 1 434 ? 2.830 -19.299 18.849 1.00 88.06 434 PRO A CA 1
ATOM 3389 C C . PRO A 1 434 ? 1.303 -19.173 19.013 1.00 88.06 434 PRO A C 1
ATOM 3391 O O . PRO A 1 434 ? 0.635 -18.665 18.114 1.00 88.06 434 PRO A O 1
ATOM 3394 N N . PRO A 1 435 ? 0.731 -19.560 20.170 1.00 88.44 435 PRO A N 1
ATOM 3395 C CA . PRO A 1 435 ? -0.724 -19.602 20.382 1.00 88.44 435 PRO A CA 1
ATOM 3396 C C . PRO A 1 435 ? -1.418 -18.233 20.295 1.00 88.44 435 PRO A C 1
ATOM 3398 O O . PRO A 1 435 ? -2.639 -18.166 20.224 1.00 88.44 435 PRO A O 1
ATOM 3401 N N . ASN A 1 436 ? -0.646 -17.146 20.311 1.00 93.56 436 ASN A N 1
ATOM 3402 C CA . ASN A 1 436 ? -1.131 -15.772 20.249 1.00 93.56 436 ASN A CA 1
ATOM 3403 C C . ASN A 1 436 ? -0.839 -15.110 18.891 1.00 93.56 436 ASN A C 1
ATOM 3405 O O . ASN A 1 436 ? -0.697 -13.891 18.825 1.00 93.56 436 ASN A O 1
ATOM 3409 N N . VAL A 1 437 ? -0.705 -15.885 17.815 1.00 96.25 437 VAL A N 1
ATOM 3410 C CA . VAL A 1 437 ? -0.545 -15.348 16.457 1.00 96.25 437 VAL A CA 1
ATOM 3411 C C . VAL A 1 437 ? -1.831 -15.565 15.672 1.00 96.25 437 VAL A C 1
ATOM 3413 O O . VAL A 1 437 ? -2.291 -16.691 15.525 1.00 96.25 437 VAL A O 1
ATOM 3416 N N . ILE A 1 438 ? -2.388 -14.472 15.160 1.00 97.12 438 ILE A N 1
ATOM 3417 C CA . ILE A 1 438 ? -3.458 -14.467 14.164 1.00 97.12 438 ILE A CA 1
ATOM 3418 C C . ILE A 1 438 ? -2.779 -14.379 12.797 1.00 97.12 438 ILE A C 1
ATOM 3420 O O . ILE A 1 438 ? -1.959 -13.483 12.573 1.00 97.12 438 ILE A O 1
ATOM 3424 N N . VAL A 1 439 ? -3.097 -15.301 11.892 1.00 97.19 439 VAL A N 1
ATOM 3425 C CA . VAL A 1 439 ? -2.528 -15.332 10.540 1.00 97.19 439 VAL A CA 1
ATOM 3426 C C . VAL A 1 439 ? -3.616 -14.968 9.547 1.00 97.19 439 VAL A C 1
ATOM 3428 O O . VAL A 1 439 ? -4.394 -15.810 9.117 1.00 97.19 439 VAL A O 1
ATOM 3431 N N . LEU A 1 440 ? -3.644 -13.701 9.145 1.00 98.06 440 LEU A N 1
ATOM 3432 C CA . LEU A 1 440 ? -4.601 -13.228 8.156 1.00 98.06 440 LEU A CA 1
ATOM 3433 C C . LEU A 1 440 ? -4.182 -13.726 6.776 1.00 98.06 440 LEU A C 1
ATOM 3435 O O . LEU A 1 440 ? -3.208 -13.227 6.214 1.00 98.06 440 LEU A O 1
ATOM 3439 N N . ARG A 1 441 ? -4.925 -14.689 6.230 1.00 98.06 441 ARG A N 1
ATOM 3440 C CA . ARG A 1 441 ? -4.769 -15.174 4.854 1.00 98.06 441 ARG A CA 1
ATOM 3441 C C . ARG A 1 441 ? -5.865 -14.580 3.974 1.00 98.06 441 ARG A C 1
ATOM 3443 O O . ARG A 1 441 ? -7.023 -14.978 4.074 1.00 98.06 441 ARG A O 1
ATOM 3450 N N . ALA A 1 442 ? -5.502 -13.603 3.151 1.00 98.25 442 ALA A N 1
ATOM 3451 C CA . ALA A 1 442 ? -6.403 -13.008 2.172 1.00 98.25 442 ALA A CA 1
ATOM 3452 C C . ALA A 1 442 ? -6.105 -13.603 0.797 1.00 98.25 442 ALA A C 1
ATOM 3454 O O . ALA A 1 442 ? -5.046 -13.343 0.226 1.00 98.25 442 ALA A O 1
ATOM 3455 N N . ASP A 1 443 ? -7.028 -14.401 0.276 1.00 98.19 443 ASP A N 1
ATOM 3456 C CA . ASP A 1 443 ? -6.907 -14.937 -1.076 1.00 98.19 443 ASP A CA 1
ATOM 3457 C C . ASP A 1 443 ? -7.154 -13.826 -2.108 1.00 98.19 443 ASP A C 1
ATOM 3459 O O . ASP A 1 443 ? -7.889 -12.864 -1.849 1.00 98.19 443 ASP A O 1
ATOM 3463 N N . ILE A 1 444 ? -6.496 -13.934 -3.263 1.00 97.69 444 ILE A N 1
ATOM 3464 C CA . ILE A 1 444 ? -6.705 -13.003 -4.373 1.00 97.69 444 ILE A CA 1
ATOM 3465 C C . ILE A 1 444 ? -8.055 -13.310 -5.027 1.00 97.69 444 ILE A C 1
ATOM 3467 O O . ILE A 1 444 ? -8.341 -14.446 -5.401 1.00 97.69 444 ILE A O 1
ATOM 3471 N N . ASP A 1 445 ? -8.872 -12.275 -5.191 1.00 97.81 445 ASP A N 1
ATOM 3472 C CA . ASP A 1 445 ? -10.099 -12.310 -5.977 1.00 97.81 445 ASP A CA 1
ATOM 3473 C C . ASP A 1 445 ? -9.727 -12.337 -7.464 1.00 97.81 445 ASP A C 1
ATOM 3475 O O . ASP A 1 445 ? -9.556 -11.300 -8.109 1.00 97.81 445 ASP A O 1
ATOM 3479 N N . HIS A 1 446 ? -9.509 -13.548 -7.981 1.00 96.44 446 HIS A N 1
ATOM 3480 C CA . HIS A 1 446 ? -9.118 -13.771 -9.370 1.00 96.44 446 HIS A CA 1
ATOM 3481 C C . HIS A 1 446 ? -10.191 -13.315 -10.361 1.00 96.44 446 HIS A C 1
ATOM 3483 O O . HIS A 1 446 ? -9.833 -12.790 -11.410 1.00 96.44 446 HIS A O 1
ATOM 3489 N N . ASP A 1 447 ? -11.476 -13.427 -10.016 1.00 97.44 447 ASP A N 1
ATOM 3490 C CA . ASP A 1 447 ? -12.565 -12.966 -10.881 1.00 97.44 447 ASP A CA 1
ATOM 3491 C C . ASP A 1 447 ? -12.505 -11.439 -11.038 1.00 97.44 447 ASP A C 1
ATOM 3493 O O . ASP A 1 447 ? -12.536 -10.910 -12.154 1.00 97.44 447 ASP A O 1
ATOM 3497 N N . TYR A 1 448 ? -12.337 -10.717 -9.924 1.00 96.06 448 TYR A N 1
ATOM 3498 C CA . TYR A 1 448 ? -12.162 -9.267 -9.952 1.00 96.06 448 TYR A CA 1
ATOM 3499 C C . TYR A 1 448 ? -10.841 -8.855 -10.611 1.00 96.06 448 TYR A C 1
ATOM 3501 O O . TYR A 1 448 ? -10.800 -7.865 -11.345 1.00 96.06 448 TYR A O 1
ATOM 3509 N N . LEU A 1 449 ? -9.755 -9.598 -10.381 1.00 94.81 449 LEU A N 1
ATOM 3510 C CA . LEU A 1 449 ? -8.457 -9.366 -11.015 1.00 94.81 449 LEU A CA 1
ATOM 3511 C C . LEU A 1 449 ? -8.552 -9.502 -12.541 1.00 94.81 449 LEU A C 1
ATOM 3513 O O . LEU A 1 449 ? -8.062 -8.627 -13.260 1.00 94.81 449 LEU A O 1
ATOM 3517 N N . ASP A 1 450 ? -9.208 -10.554 -13.025 1.00 95.25 450 ASP A N 1
ATOM 3518 C CA . ASP A 1 450 ? -9.418 -10.816 -14.446 1.00 95.25 450 ASP A CA 1
ATOM 3519 C C . ASP A 1 450 ? -10.284 -9.723 -15.069 1.00 95.25 450 ASP A C 1
ATOM 3521 O O . ASP A 1 450 ? -9.906 -9.154 -16.092 1.00 95.25 450 ASP A O 1
ATOM 3525 N N . GLU A 1 451 ? -11.389 -9.326 -14.433 1.00 95.75 451 GLU A N 1
ATOM 3526 C CA . GLU A 1 451 ? -12.215 -8.207 -14.903 1.00 95.75 451 GLU A CA 1
ATOM 3527 C C . GLU A 1 451 ? -11.433 -6.877 -14.904 1.00 95.75 451 GLU A C 1
ATOM 3529 O O . GLU A 1 451 ? -11.533 -6.054 -15.828 1.00 95.75 451 GLU A O 1
ATOM 3534 N N . TYR A 1 452 ? -10.597 -6.666 -13.885 1.00 94.00 452 TYR A N 1
ATOM 3535 C CA . TYR A 1 452 ? -9.762 -5.480 -13.759 1.00 94.00 452 TYR A CA 1
ATOM 3536 C C . TYR A 1 452 ? -8.658 -5.435 -14.829 1.00 94.00 452 TYR A C 1
ATOM 3538 O O . TYR A 1 452 ? -8.349 -4.372 -15.368 1.00 94.00 452 TYR A O 1
ATOM 3546 N N . TYR A 1 453 ? -8.055 -6.557 -15.199 1.00 94.38 453 TYR A N 1
ATOM 3547 C CA . TYR A 1 453 ? -6.988 -6.581 -16.203 1.00 94.38 453 TYR A CA 1
ATOM 3548 C C . TYR A 1 453 ? -7.450 -7.018 -17.594 1.00 94.38 453 TYR A C 1
ATOM 3550 O O . TYR A 1 453 ? -6.663 -6.957 -18.536 1.00 94.38 453 TYR A O 1
ATOM 3558 N N . LYS A 1 454 ? -8.735 -7.322 -17.788 1.00 95.06 454 LYS A N 1
ATOM 3559 C CA . LYS A 1 454 ? -9.309 -7.697 -19.086 1.00 95.06 454 LYS A CA 1
ATOM 3560 C C . LYS A 1 454 ? -8.912 -6.757 -20.237 1.00 95.06 454 LYS A C 1
ATOM 3562 O O . LYS A 1 454 ? -8.381 -7.256 -21.227 1.00 95.06 454 LYS A O 1
ATOM 3567 N N . PRO A 1 455 ? -9.012 -5.413 -20.120 1.00 94.00 455 PRO A N 1
ATOM 3568 C CA . PRO A 1 455 ? -8.587 -4.522 -21.204 1.00 94.00 455 PRO A CA 1
ATOM 3569 C C . PRO A 1 455 ? -7.085 -4.589 -21.503 1.00 94.00 455 PRO A C 1
ATOM 3571 O O . PRO A 1 455 ? -6.664 -4.287 -22.613 1.00 94.00 455 PRO A O 1
ATOM 3574 N N . TYR A 1 456 ? -6.257 -4.957 -20.520 1.00 93.44 456 TYR A N 1
ATOM 3575 C CA . TYR A 1 456 ? -4.822 -5.132 -20.733 1.00 93.44 456 TYR A CA 1
ATOM 3576 C C . TYR A 1 456 ? -4.552 -6.359 -21.606 1.00 93.44 456 TYR A C 1
ATOM 3578 O O . TYR A 1 456 ? -3.792 -6.252 -22.565 1.00 93.44 456 TYR A O 1
ATOM 3586 N N . PHE A 1 457 ? -5.200 -7.487 -21.309 1.00 92.62 457 PHE A N 1
ATOM 3587 C CA . PHE A 1 457 ? -5.016 -8.728 -22.061 1.00 92.62 457 PHE A CA 1
ATOM 3588 C C . PHE A 1 457 ? -5.692 -8.703 -23.439 1.00 92.62 457 PHE A C 1
ATOM 3590 O O . PHE A 1 457 ? -5.128 -9.224 -24.397 1.00 92.62 457 PHE A O 1
ATOM 3597 N N . GLU A 1 458 ? -6.869 -8.084 -23.561 1.00 95.50 458 GLU A N 1
ATOM 3598 C CA . GLU A 1 458 ? -7.648 -8.078 -24.810 1.00 95.50 458 GLU A CA 1
ATOM 3599 C C . GLU A 1 458 ? -7.271 -6.934 -25.762 1.00 95.50 458 GLU A C 1
ATOM 3601 O O . GLU A 1 458 ? -7.232 -7.122 -26.976 1.00 95.50 458 GLU A O 1
ATOM 3606 N N . GLU A 1 459 ? -6.997 -5.739 -25.229 1.00 94.81 459 GLU A N 1
ATOM 3607 C CA . GLU A 1 459 ? -6.809 -4.515 -26.025 1.00 94.81 459 GLU A CA 1
ATOM 3608 C C . GLU A 1 459 ? -5.396 -3.909 -25.878 1.00 94.81 459 GLU A C 1
ATOM 3610 O O . GLU A 1 459 ? -5.028 -2.960 -26.582 1.00 94.81 459 GLU A O 1
ATOM 3615 N N . GLY A 1 460 ? -4.583 -4.439 -24.961 1.00 91.19 460 GLY A N 1
ATOM 3616 C CA . GLY A 1 460 ? -3.229 -3.978 -24.678 1.00 91.19 460 GLY A CA 1
ATOM 3617 C C . GLY A 1 460 ? -3.142 -2.804 -23.693 1.00 91.19 460 GLY A C 1
ATOM 3618 O O . GLY A 1 460 ? -4.117 -2.156 -23.303 1.00 91.19 460 GLY A O 1
ATOM 3619 N N . LEU A 1 461 ? -1.906 -2.473 -23.308 1.00 88.19 461 LEU A N 1
ATOM 3620 C CA . LEU A 1 461 ? -1.593 -1.472 -22.278 1.00 88.19 461 LEU A CA 1
ATOM 3621 C C . LEU A 1 461 ? -2.217 -0.091 -22.518 1.00 88.19 461 LEU A C 1
ATOM 3623 O O . LEU A 1 461 ? -2.623 0.563 -21.565 1.00 88.19 461 LEU A O 1
ATOM 3627 N N . ASN A 1 462 ? -2.294 0.386 -23.763 1.00 87.06 462 ASN A N 1
ATOM 3628 C CA . ASN A 1 462 ? -2.826 1.728 -24.032 1.00 87.06 462 ASN A CA 1
ATOM 3629 C C . ASN A 1 462 ? -4.321 1.828 -23.728 1.00 87.06 462 ASN A C 1
ATOM 3631 O O . ASN A 1 462 ? -4.766 2.821 -23.148 1.00 87.06 462 ASN A O 1
ATOM 3635 N N . ALA A 1 463 ? -5.079 0.804 -24.118 1.00 91.12 463 ALA A N 1
ATOM 3636 C CA . ALA A 1 463 ? -6.499 0.715 -23.830 1.00 91.12 463 ALA A CA 1
ATOM 3637 C C . ALA A 1 463 ? -6.726 0.570 -22.327 1.00 91.12 463 ALA A C 1
ATOM 3639 O O . ALA A 1 463 ? -7.485 1.349 -21.750 1.00 91.12 463 ALA A O 1
ATOM 3640 N N . PHE A 1 464 ? -5.971 -0.319 -21.676 1.00 91.00 464 PHE A N 1
ATOM 3641 C CA . PHE A 1 464 ? -5.964 -0.435 -20.222 1.00 91.00 464 PHE A CA 1
ATOM 3642 C C . PHE A 1 464 ? -5.703 0.913 -19.543 1.00 91.00 464 PHE A C 1
ATOM 3644 O O . PHE A 1 464 ? -6.529 1.374 -18.758 1.00 91.00 464 PHE A O 1
ATOM 3651 N N . SER A 1 465 ? -4.623 1.617 -19.891 1.00 88.56 465 SER A N 1
ATOM 3652 C CA . SER A 1 465 ? -4.319 2.913 -19.286 1.00 88.56 465 SER A CA 1
ATOM 3653 C C . SER A 1 465 ? -5.443 3.932 -19.514 1.00 88.56 465 SER A C 1
ATOM 3655 O O . SER A 1 465 ? -5.814 4.648 -18.588 1.00 88.56 465 SER A O 1
ATOM 3657 N N . ALA A 1 466 ? -6.028 3.994 -20.711 1.00 89.44 466 ALA A N 1
ATOM 3658 C CA . ALA A 1 466 ? -7.140 4.900 -20.995 1.00 89.44 466 ALA A CA 1
ATOM 3659 C C . ALA A 1 466 ? -8.397 4.569 -20.169 1.00 89.44 466 ALA A C 1
ATOM 3661 O O . ALA A 1 466 ? -9.028 5.479 -19.630 1.00 89.44 466 ALA A O 1
ATOM 3662 N N . GLN A 1 467 ? -8.746 3.288 -20.037 1.00 90.69 467 GLN A N 1
ATOM 3663 C CA . GLN A 1 467 ? -9.922 2.843 -19.285 1.00 90.69 467 GLN A CA 1
ATOM 3664 C C . GLN A 1 467 ? -9.739 2.961 -17.765 1.00 90.69 467 GLN A C 1
ATOM 3666 O O . GLN A 1 467 ? -10.714 3.187 -17.053 1.00 90.69 467 GLN A O 1
ATOM 3671 N N . ARG A 1 468 ? -8.509 2.834 -17.252 1.00 87.94 468 ARG A N 1
ATOM 3672 C CA . ARG A 1 468 ? -8.216 2.875 -15.805 1.00 87.94 468 ARG A CA 1
ATOM 3673 C C . ARG A 1 468 ? -7.914 4.262 -15.293 1.00 87.94 468 ARG A C 1
ATOM 3675 O O . ARG A 1 468 ? -8.271 4.623 -14.177 1.00 87.94 468 ARG A O 1
ATOM 3682 N N . TYR A 1 469 ? -7.252 5.064 -16.103 1.00 84.81 469 TYR A N 1
ATOM 3683 C CA . TYR A 1 469 ? -6.799 6.380 -15.686 1.00 84.81 469 TYR A CA 1
ATOM 3684 C C . TYR A 1 469 ? -7.559 7.517 -16.366 1.00 84.81 469 TYR A C 1
ATOM 3686 O O . TYR A 1 469 ? -7.336 8.686 -16.047 1.00 84.81 469 TYR A O 1
ATOM 3694 N N . GLY A 1 470 ? -8.510 7.177 -17.231 1.00 88.44 470 GLY A N 1
ATOM 3695 C CA . GLY A 1 470 ? -9.485 8.097 -17.783 1.00 88.44 470 GLY A CA 1
ATOM 3696 C C . GLY A 1 470 ? -8.911 8.976 -18.885 1.00 88.44 470 GLY A C 1
ATOM 3697 O O . GLY A 1 470 ? -7.940 8.648 -19.578 1.00 88.44 470 GLY A O 1
ATOM 3698 N N . LYS A 1 471 ? -9.534 10.143 -19.060 1.00 85.69 471 LYS A N 1
ATOM 3699 C CA . LYS A 1 471 ? -9.250 11.042 -20.190 1.00 85.69 471 LYS A CA 1
ATOM 3700 C C . LYS A 1 471 ? -7.803 11.536 -20.214 1.00 85.69 471 LYS A C 1
ATOM 3702 O O . LYS A 1 471 ? -7.274 11.757 -21.298 1.00 85.69 471 LYS A O 1
ATOM 3707 N N . ALA A 1 472 ? -7.159 11.689 -19.055 1.00 81.88 472 ALA A N 1
ATOM 3708 C CA . ALA A 1 472 ? -5.772 12.146 -18.969 1.00 81.88 472 ALA A CA 1
ATOM 3709 C C . ALA A 1 472 ? -4.793 11.129 -19.576 1.00 81.88 472 ALA A C 1
ATOM 3711 O O . ALA A 1 472 ? -3.944 11.501 -20.385 1.00 81.88 472 ALA A O 1
ATOM 3712 N N . ALA A 1 473 ? -4.951 9.843 -19.255 1.00 84.88 473 ALA A N 1
ATOM 3713 C CA . ALA A 1 473 ? -4.127 8.787 -19.837 1.00 84.88 473 ALA A CA 1
ATOM 3714 C C . ALA A 1 473 ? -4.399 8.586 -21.319 1.00 84.88 473 ALA A C 1
ATOM 3716 O O . ALA A 1 473 ? -3.458 8.421 -22.094 1.00 84.88 473 ALA A O 1
ATOM 3717 N N . LYS A 1 474 ? -5.671 8.670 -21.726 1.00 87.69 474 LYS A N 1
ATOM 3718 C CA . LYS A 1 474 ? -6.031 8.656 -23.143 1.00 87.69 474 LYS A CA 1
ATOM 3719 C C . LYS A 1 474 ? -5.342 9.799 -23.891 1.00 87.69 474 LYS A C 1
ATOM 3721 O O . LYS A 1 474 ? -4.649 9.548 -24.866 1.00 87.69 474 LYS A O 1
ATOM 3726 N N . ALA A 1 475 ? -5.433 11.027 -23.378 1.00 85.94 475 ALA A N 1
ATOM 3727 C CA . ALA A 1 475 ? -4.774 12.188 -23.971 1.00 85.94 475 ALA A CA 1
ATOM 3728 C C . ALA A 1 475 ? -3.243 12.042 -24.013 1.00 85.94 475 ALA A C 1
ATOM 3730 O O . ALA A 1 475 ? -2.616 12.468 -24.980 1.00 85.94 475 ALA A O 1
ATOM 3731 N N . GLN A 1 476 ? -2.631 11.428 -22.995 1.00 82.94 476 GLN A N 1
ATOM 3732 C CA . GLN A 1 476 ? -1.199 11.130 -22.994 1.00 82.94 476 GLN A CA 1
ATOM 3733 C C . GLN A 1 476 ? -0.831 10.077 -24.049 1.00 82.94 476 GLN A C 1
ATOM 3735 O O . GLN A 1 476 ? 0.151 10.269 -24.763 1.00 82.94 476 GLN A O 1
ATOM 3740 N N . SER A 1 477 ? -1.609 9.000 -24.176 1.00 84.88 477 SER A N 1
ATOM 3741 C CA . SER A 1 477 ? -1.401 7.966 -25.198 1.00 84.88 477 SER A CA 1
ATOM 3742 C C . SER A 1 477 ? -1.585 8.538 -26.605 1.00 84.88 477 SER A C 1
ATOM 3744 O O . SER A 1 477 ? -0.698 8.390 -27.440 1.00 84.88 477 SER A O 1
ATOM 3746 N N . ASP A 1 478 ? -2.666 9.283 -26.847 1.00 87.44 478 ASP A N 1
ATOM 3747 C CA . ASP A 1 478 ? -2.947 9.945 -28.127 1.00 87.44 478 ASP A CA 1
ATOM 3748 C C . ASP A 1 478 ? -1.842 10.946 -28.496 1.00 87.44 478 ASP A C 1
ATOM 3750 O O . ASP A 1 478 ? -1.449 11.061 -29.658 1.00 87.44 478 ASP A O 1
ATOM 3754 N N . ARG A 1 479 ? -1.287 11.643 -27.498 1.00 83.62 479 ARG A N 1
ATOM 3755 C CA . ARG A 1 479 ? -0.137 12.526 -27.691 1.00 83.62 479 ARG A CA 1
ATOM 3756 C C . ARG A 1 479 ? 1.113 11.748 -28.075 1.00 83.62 479 ARG A C 1
ATOM 3758 O O . ARG A 1 479 ? 1.718 12.113 -29.070 1.00 83.62 479 ARG A O 1
ATOM 3765 N N . LEU A 1 480 ? 1.477 10.701 -27.333 1.00 82.44 480 LEU A N 1
ATOM 3766 C CA . LEU A 1 480 ? 2.645 9.866 -27.647 1.00 82.44 480 LEU A CA 1
ATOM 3767 C C . LEU A 1 480 ? 2.517 9.218 -29.030 1.00 82.44 480 LEU A C 1
ATOM 3769 O O . LEU A 1 480 ? 3.498 9.145 -29.759 1.00 82.44 480 LEU A O 1
ATOM 3773 N N . LYS A 1 481 ? 1.306 8.814 -29.426 1.00 85.88 481 LYS A N 1
ATOM 3774 C CA . LYS A 1 481 ? 1.008 8.331 -30.782 1.00 85.88 481 LYS A CA 1
ATOM 3775 C C . LYS A 1 481 ? 1.271 9.391 -31.845 1.00 85.88 481 LYS A C 1
ATOM 3777 O O . LYS A 1 481 ? 1.805 9.076 -32.899 1.00 85.88 481 LYS A O 1
ATOM 3782 N N . LYS A 1 482 ? 0.881 10.638 -31.575 1.00 89.31 482 LYS A N 1
ATOM 3783 C CA . LYS A 1 482 ? 1.020 11.741 -32.529 1.00 89.31 482 LYS A CA 1
ATOM 3784 C C . LYS A 1 482 ? 2.445 12.294 -32.597 1.00 89.31 482 LYS A C 1
ATOM 3786 O O . LYS A 1 482 ? 2.932 12.534 -33.692 1.00 89.31 482 LYS A O 1
ATOM 3791 N N . SER A 1 483 ? 3.086 12.536 -31.454 1.00 85.44 483 SER A N 1
ATOM 3792 C CA . SER A 1 483 ? 4.398 13.191 -31.385 1.00 85.44 483 SER A CA 1
ATOM 3793 C C . SER A 1 483 ? 5.569 12.214 -31.383 1.00 85.44 483 SER A C 1
ATOM 3795 O O . SER A 1 483 ? 6.659 12.606 -31.777 1.00 85.44 483 SER A O 1
ATOM 3797 N N . GLY A 1 484 ? 5.357 10.950 -31.005 1.00 85.31 484 GLY A N 1
ATOM 3798 C CA . GLY A 1 484 ? 6.410 9.936 -30.922 1.00 85.31 484 GLY A CA 1
ATOM 3799 C C . GLY A 1 484 ? 7.199 9.754 -32.223 1.00 85.31 484 GLY A C 1
ATOM 3800 O O . GLY A 1 484 ? 8.423 9.851 -32.172 1.00 85.31 484 GLY A O 1
ATOM 3801 N N . PRO A 1 485 ? 6.550 9.559 -33.390 1.00 88.12 485 PRO A N 1
ATOM 3802 C CA . PRO A 1 485 ? 7.261 9.455 -34.666 1.00 88.12 485 PRO A CA 1
ATOM 3803 C C . PRO A 1 485 ? 8.060 10.720 -35.009 1.00 88.12 485 PRO A C 1
ATOM 3805 O O . PRO A 1 485 ? 9.237 10.630 -35.340 1.00 88.12 485 PRO A O 1
ATOM 3808 N N . GLU A 1 486 ? 7.465 11.907 -34.838 1.00 84.88 486 GLU A N 1
ATOM 3809 C CA . GLU A 1 486 ? 8.134 13.193 -35.101 1.00 84.88 486 GLU A CA 1
ATOM 3810 C C . GLU A 1 486 ? 9.320 13.445 -34.152 1.00 84.88 486 GLU A C 1
ATOM 3812 O O . GLU A 1 486 ? 10.288 14.120 -34.504 1.00 84.88 486 GLU A O 1
ATOM 3817 N N . GLU A 1 487 ? 9.232 12.976 -32.907 1.00 79.12 487 GLU A N 1
ATOM 3818 C CA . GLU A 1 487 ? 10.314 13.039 -31.919 1.00 79.12 487 GLU A CA 1
ATOM 3819 C C . GLU A 1 487 ? 11.432 12.060 -32.271 1.00 79.12 487 GLU A C 1
ATOM 3821 O O . GLU A 1 487 ? 12.609 12.422 -32.214 1.00 79.12 487 GLU A O 1
ATOM 3826 N N . PHE A 1 488 ? 11.068 10.846 -32.681 1.00 82.94 488 PHE A N 1
ATOM 3827 C CA . PHE A 1 488 ? 12.013 9.824 -33.101 1.00 82.94 488 PHE A CA 1
ATOM 3828 C C . PHE A 1 488 ? 12.788 10.260 -34.348 1.00 82.94 488 PHE A C 1
ATOM 3830 O O . PHE A 1 488 ? 14.016 10.199 -34.347 1.00 82.94 488 PHE A O 1
ATOM 3837 N N . GLU A 1 489 ? 12.105 10.783 -35.368 1.00 86.25 489 GLU A N 1
ATOM 3838 C CA . GLU A 1 489 ? 12.739 11.343 -36.567 1.00 86.25 489 GLU A CA 1
ATOM 3839 C C . GLU A 1 489 ? 13.676 12.504 -36.224 1.00 86.25 489 GLU A C 1
ATOM 3841 O O . GLU A 1 489 ? 14.838 12.493 -36.629 1.00 86.25 489 GLU A O 1
ATOM 3846 N N . ARG A 1 490 ? 13.227 13.465 -35.402 1.00 81.81 490 ARG A N 1
ATOM 3847 C CA . ARG A 1 490 ? 14.075 14.589 -34.967 1.00 81.81 490 ARG A CA 1
ATOM 3848 C C . ARG A 1 490 ? 15.326 14.127 -34.229 1.00 81.81 490 ARG A C 1
ATOM 3850 O O . ARG A 1 490 ? 16.398 14.687 -34.442 1.00 81.81 490 ARG A O 1
ATOM 3857 N N . MET A 1 491 ? 15.206 13.115 -33.377 1.00 82.50 491 MET A N 1
ATOM 3858 C CA . MET A 1 491 ? 16.344 12.519 -32.682 1.00 82.50 491 MET A CA 1
ATOM 3859 C C . MET A 1 491 ? 17.292 11.825 -33.669 1.00 82.50 491 MET A C 1
ATOM 3861 O O . MET A 1 491 ? 18.493 12.092 -33.624 1.00 82.50 491 MET A O 1
ATOM 3865 N N . LEU A 1 492 ? 16.786 11.005 -34.599 1.00 84.69 492 LEU A N 1
ATOM 3866 C CA . LEU A 1 492 ? 17.614 10.396 -35.649 1.00 84.69 492 LEU A CA 1
ATOM 3867 C C . LEU A 1 492 ? 18.340 11.454 -36.487 1.00 84.69 492 LEU A C 1
ATOM 3869 O O . LEU A 1 492 ? 19.501 11.258 -36.848 1.00 84.69 492 LEU A O 1
ATOM 3873 N N . ASP A 1 493 ? 17.690 12.588 -36.746 1.00 87.19 493 ASP A N 1
ATOM 3874 C CA . ASP A 1 493 ? 18.266 13.712 -37.480 1.00 87.19 493 ASP A CA 1
ATOM 3875 C C . ASP A 1 493 ? 19.404 14.425 -36.758 1.00 87.19 493 ASP A C 1
ATOM 3877 O O . ASP A 1 493 ? 20.251 15.035 -37.413 1.00 87.19 493 ASP A O 1
ATOM 3881 N N . THR A 1 494 ? 19.485 14.295 -35.434 1.00 81.75 494 THR A N 1
ATOM 3882 C CA . THR A 1 494 ? 20.640 14.775 -34.662 1.00 81.75 494 THR A CA 1
ATOM 3883 C C . THR A 1 494 ? 21.794 13.783 -34.589 1.00 81.75 494 THR A C 1
ATOM 3885 O O . THR A 1 494 ? 22.897 14.173 -34.216 1.00 81.75 494 THR A O 1
ATOM 3888 N N . LEU A 1 495 ? 21.586 12.516 -34.952 1.00 80.69 495 LEU A N 1
ATOM 3889 C CA . LEU A 1 495 ? 22.648 11.515 -34.915 1.00 80.69 495 LEU A CA 1
ATOM 3890 C C . LEU A 1 495 ? 23.475 11.543 -36.216 1.00 80.69 495 LEU A C 1
ATOM 3892 O O . LEU A 1 495 ? 22.895 11.581 -37.310 1.00 80.69 495 LEU A O 1
ATOM 3896 N N . PRO A 1 496 ? 24.821 11.457 -36.130 1.00 86.44 496 PRO A N 1
ATOM 3897 C CA . PRO A 1 496 ? 25.673 11.205 -37.290 1.00 86.44 496 PRO A CA 1
ATOM 3898 C C . PRO A 1 496 ? 25.211 9.961 -38.070 1.00 86.44 496 PRO A C 1
ATOM 3900 O O . PRO A 1 496 ? 24.679 9.039 -37.450 1.00 86.44 496 PRO A O 1
ATOM 3903 N N . PRO A 1 497 ? 25.440 9.867 -39.395 1.00 87.88 497 PRO A N 1
ATOM 3904 C CA . PRO A 1 497 ? 24.944 8.753 -40.213 1.00 87.88 497 PRO A CA 1
ATOM 3905 C C . PRO A 1 497 ? 25.299 7.356 -39.680 1.00 87.88 497 PRO A C 1
ATOM 3907 O O . PRO A 1 497 ? 24.480 6.440 -39.759 1.00 87.88 497 PRO A O 1
ATOM 3910 N N . ASP A 1 498 ? 26.488 7.190 -39.100 1.00 79.62 498 ASP A N 1
ATOM 3911 C CA . ASP A 1 498 ? 26.935 5.912 -38.533 1.00 79.62 498 ASP A CA 1
ATOM 3912 C C . ASP A 1 498 ? 26.211 5.581 -37.225 1.00 79.62 498 ASP A C 1
ATOM 3914 O O . ASP A 1 498 ? 25.688 4.477 -37.073 1.00 79.62 498 ASP A O 1
ATOM 3918 N N . ALA A 1 499 ? 26.067 6.562 -36.330 1.00 79.12 499 ALA A N 1
ATOM 3919 C CA . ALA A 1 499 ? 25.283 6.418 -35.106 1.00 79.12 499 ALA A CA 1
ATOM 3920 C C . ALA A 1 499 ? 23.797 6.185 -35.415 1.00 79.12 499 ALA A C 1
ATOM 3922 O O . ALA A 1 499 ? 23.167 5.354 -34.771 1.00 79.12 499 ALA A O 1
ATOM 3923 N N . ARG A 1 500 ? 23.245 6.845 -36.442 1.00 85.88 500 ARG A N 1
ATOM 3924 C CA . ARG A 1 500 ? 21.876 6.622 -36.924 1.00 85.88 500 ARG A CA 1
ATOM 3925 C C . ARG A 1 500 ? 21.695 5.192 -37.426 1.00 85.88 500 ARG A C 1
ATOM 3927 O O . ARG A 1 500 ? 20.718 4.552 -37.058 1.00 85.88 500 ARG A O 1
ATOM 3934 N N . ARG A 1 501 ? 22.633 4.670 -38.226 1.00 79.44 501 ARG A N 1
ATOM 3935 C CA . ARG A 1 501 ? 22.601 3.274 -38.701 1.00 79.44 501 ARG A CA 1
ATOM 3936 C C . ARG A 1 501 ? 22.691 2.277 -37.550 1.00 79.44 501 ARG A C 1
ATOM 3938 O O . ARG A 1 501 ? 21.887 1.351 -37.509 1.00 79.44 501 ARG A O 1
ATOM 3945 N N . MET A 1 502 ? 23.604 2.489 -36.601 1.00 74.00 502 MET A N 1
ATOM 3946 C CA . MET A 1 502 ? 23.696 1.663 -35.391 1.00 74.00 502 MET A CA 1
ATOM 3947 C C . MET A 1 502 ? 22.400 1.707 -34.586 1.00 74.00 502 MET A C 1
ATOM 3949 O O . MET A 1 502 ? 21.892 0.674 -34.167 1.00 74.00 502 MET A O 1
ATOM 3953 N N . PHE A 1 503 ? 21.838 2.897 -34.414 1.00 77.44 503 PHE A N 1
ATOM 3954 C CA . PHE A 1 503 ? 20.631 3.114 -33.640 1.00 77.44 503 PHE A CA 1
ATOM 3955 C C . PHE A 1 503 ? 19.393 2.493 -34.285 1.00 77.44 503 PHE A C 1
ATOM 3957 O O . PHE A 1 503 ? 18.630 1.814 -33.607 1.00 77.44 503 PHE A O 1
ATOM 3964 N N . VAL A 1 504 ? 19.209 2.667 -35.596 1.00 77.19 504 VAL A N 1
ATOM 3965 C CA . VAL A 1 504 ? 18.137 2.009 -36.356 1.00 77.19 504 VAL A CA 1
ATOM 3966 C C . VAL A 1 504 ? 18.333 0.495 -36.341 1.00 77.19 504 VAL A C 1
ATOM 3968 O O . VAL A 1 504 ? 17.356 -0.228 -36.178 1.00 77.19 504 VAL A O 1
ATOM 3971 N N . GLY A 1 505 ? 19.573 0.006 -36.438 1.00 74.00 505 GLY A N 1
ATOM 3972 C CA . GLY A 1 505 ? 19.896 -1.416 -36.303 1.00 74.00 505 GLY A CA 1
ATOM 3973 C C . GLY A 1 505 ? 19.518 -1.976 -34.931 1.00 74.00 505 GLY A C 1
ATOM 3974 O O . GLY A 1 505 ? 18.854 -3.003 -34.857 1.00 74.00 505 GLY A O 1
ATOM 3975 N N . MET A 1 506 ? 19.854 -1.261 -33.856 1.00 70.69 506 MET A N 1
ATOM 3976 C CA . MET A 1 506 ? 19.525 -1.631 -32.477 1.00 70.69 506 MET A CA 1
ATOM 3977 C C . MET A 1 506 ? 18.018 -1.542 -32.196 1.00 70.69 506 MET A C 1
ATOM 3979 O O . MET A 1 506 ? 17.445 -2.411 -31.549 1.00 70.69 506 MET A O 1
ATOM 3983 N N . TYR A 1 507 ? 17.342 -0.520 -32.723 1.00 71.62 507 TYR A N 1
ATOM 3984 C CA . TYR A 1 507 ? 15.887 -0.397 -32.634 1.00 71.62 507 TYR A CA 1
ATOM 3985 C C . TYR A 1 507 ? 15.187 -1.529 -33.392 1.00 71.62 507 TYR A C 1
ATOM 3987 O O . TYR A 1 507 ? 14.240 -2.125 -32.877 1.00 71.62 507 TYR A O 1
ATOM 3995 N N . SER A 1 508 ? 15.683 -1.862 -34.588 1.00 67.94 508 SER A N 1
ATOM 3996 C CA . SER A 1 508 ? 15.182 -2.968 -35.411 1.00 67.94 508 SER A CA 1
ATOM 3997 C C . SER A 1 508 ? 15.421 -4.317 -34.732 1.00 67.94 508 SER A C 1
ATOM 3999 O O . SER A 1 508 ? 14.526 -5.154 -34.716 1.00 67.94 508 SER A O 1
ATOM 4001 N N . SER A 1 509 ? 16.578 -4.532 -34.096 1.00 51.00 509 SER A N 1
ATOM 4002 C CA . SER A 1 509 ? 16.846 -5.768 -33.350 1.00 51.00 509 SER A CA 1
ATOM 4003 C C . SER A 1 509 ? 15.964 -5.885 -32.106 1.00 51.00 509 SER A C 1
ATOM 4005 O O . SER A 1 509 ? 15.422 -6.954 -31.846 1.00 51.00 509 SER A O 1
ATOM 4007 N N . MET A 1 510 ? 15.731 -4.783 -31.384 1.00 50.00 510 MET A N 1
ATOM 4008 C CA . MET A 1 510 ? 14.811 -4.753 -30.241 1.00 50.00 510 MET A CA 1
ATOM 4009 C C . MET A 1 510 ? 13.356 -5.010 -30.651 1.00 50.00 510 MET A C 1
ATOM 4011 O O . MET A 1 510 ? 12.634 -5.702 -29.938 1.00 50.00 510 MET A O 1
ATOM 4015 N N . THR A 1 511 ? 12.908 -4.477 -31.792 1.00 50.22 511 THR A N 1
ATOM 4016 C CA . THR A 1 511 ? 11.553 -4.749 -32.305 1.00 50.22 511 THR A CA 1
ATOM 4017 C C . THR A 1 511 ? 11.412 -6.190 -32.786 1.00 50.22 511 THR A C 1
ATOM 4019 O O . THR A 1 511 ? 10.391 -6.811 -32.506 1.00 50.22 511 THR A O 1
ATOM 4022 N N . VAL A 1 512 ? 12.437 -6.761 -33.425 1.00 40.16 512 VAL A N 1
ATOM 4023 C CA . VAL A 1 512 ? 12.454 -8.175 -33.832 1.00 40.16 512 VAL A CA 1
ATOM 4024 C C . VAL A 1 512 ? 12.444 -9.111 -32.617 1.00 40.16 512 VAL A C 1
ATOM 4026 O O . VAL A 1 512 ? 11.661 -10.059 -32.608 1.00 40.16 512 VAL A O 1
ATOM 4029 N N . GLU A 1 513 ? 13.219 -8.832 -31.564 1.00 39.12 513 GLU A N 1
ATOM 4030 C CA . GLU A 1 513 ? 13.180 -9.595 -30.303 1.00 39.12 513 GLU A CA 1
ATOM 4031 C C . GLU A 1 513 ? 11.809 -9.510 -29.615 1.00 39.12 513 GLU A C 1
ATOM 4033 O O . GLU A 1 513 ? 11.291 -10.526 -29.149 1.00 39.12 513 GLU A O 1
ATOM 4038 N N . CYS A 1 514 ? 11.177 -8.330 -29.602 1.00 37.94 514 CYS A N 1
ATOM 4039 C CA . CYS A 1 514 ? 9.816 -8.174 -29.086 1.00 37.94 514 CYS A CA 1
ATOM 4040 C C . CYS A 1 514 ? 8.783 -8.973 -29.899 1.00 37.94 514 CYS A C 1
ATOM 4042 O O . CYS A 1 514 ? 7.861 -9.526 -29.309 1.00 37.94 514 CYS A O 1
ATOM 4044 N N . MET A 1 515 ? 8.945 -9.088 -31.222 1.00 34.12 515 MET A N 1
ATOM 4045 C CA . MET A 1 515 ? 8.056 -9.903 -32.065 1.00 34.12 515 MET A CA 1
ATOM 4046 C C . MET A 1 515 ? 8.258 -11.415 -31.877 1.00 34.12 515 MET A C 1
ATOM 4048 O O . MET A 1 515 ? 7.306 -12.176 -32.028 1.00 34.12 515 MET A O 1
ATOM 4052 N N . HIS A 1 516 ? 9.468 -11.867 -31.532 1.00 35.56 516 HIS A N 1
ATOM 4053 C CA . HIS A 1 516 ? 9.752 -13.290 -31.294 1.00 35.56 516 HIS A CA 1
ATOM 4054 C C . HIS A 1 516 ? 9.284 -13.773 -29.911 1.00 35.56 516 HIS A C 1
ATOM 4056 O O . HIS A 1 516 ? 9.074 -14.969 -29.726 1.00 35.56 516 HIS A O 1
ATOM 4062 N N . ALA A 1 517 ? 9.048 -12.863 -28.961 1.00 37.03 517 ALA A N 1
ATOM 4063 C CA . ALA A 1 517 ? 8.552 -13.172 -27.616 1.00 37.03 517 ALA A CA 1
ATOM 4064 C C . ALA A 1 517 ? 7.046 -13.534 -27.547 1.00 37.03 517 ALA A C 1
ATOM 4066 O O . ALA A 1 517 ? 6.463 -13.538 -26.468 1.00 37.03 517 ALA A O 1
ATOM 4067 N N . GLY A 1 518 ? 6.396 -13.853 -28.674 1.00 29.95 518 GLY A N 1
ATOM 4068 C CA . GLY A 1 518 ? 5.071 -14.490 -28.686 1.00 29.95 518 GLY A CA 1
ATOM 4069 C C . GLY A 1 518 ? 3.870 -13.587 -28.379 1.00 29.95 518 GLY A C 1
ATOM 4070 O O . GLY A 1 518 ? 2.750 -14.084 -28.295 1.00 29.95 518 GLY A O 1
ATOM 4071 N N . SER A 1 519 ? 4.051 -12.270 -28.277 1.00 31.50 519 SER A N 1
ATOM 4072 C CA . SER A 1 519 ? 2.937 -11.314 -28.315 1.00 31.50 519 SER A CA 1
ATOM 4073 C C . SER A 1 519 ? 2.576 -11.038 -29.783 1.00 31.50 519 SER A C 1
ATOM 4075 O O . SER A 1 519 ? 3.278 -10.312 -30.480 1.00 31.50 519 SER A O 1
ATOM 4077 N N . ALA A 1 520 ? 1.516 -11.667 -30.299 1.00 35.16 520 ALA A N 1
ATOM 4078 C CA . ALA A 1 520 ? 1.137 -11.602 -31.719 1.00 35.16 520 ALA A CA 1
ATOM 4079 C C . ALA A 1 520 ? -0.249 -10.945 -31.946 1.00 35.16 520 ALA A C 1
ATOM 4081 O O . ALA A 1 520 ? -1.060 -10.976 -31.020 1.00 35.16 520 ALA A O 1
ATOM 4082 N N . PRO A 1 521 ? -0.588 -10.448 -33.168 1.00 48.62 521 PRO A N 1
ATOM 4083 C CA . PRO A 1 521 ? 0.243 -10.388 -34.380 1.00 48.62 521 PRO A CA 1
ATOM 4084 C C . PRO A 1 521 ? 0.328 -9.008 -35.080 1.00 48.62 521 PRO A C 1
ATOM 4086 O O . PRO A 1 521 ? -0.588 -8.191 -35.033 1.00 48.62 521 PRO A O 1
ATOM 4089 N N . GLY A 1 522 ? 1.395 -8.835 -35.877 1.00 31.03 522 GLY A N 1
ATOM 4090 C CA . GLY A 1 522 ? 1.309 -8.132 -37.165 1.00 31.03 522 GLY A CA 1
ATOM 4091 C C . GLY A 1 522 ? 2.017 -6.780 -37.296 1.00 31.03 522 GLY A C 1
ATOM 4092 O O . GLY A 1 522 ? 1.362 -5.774 -37.542 1.00 31.03 522 GLY A O 1
ATOM 4093 N N . ILE A 1 523 ? 3.352 -6.753 -37.261 1.00 34.56 523 ILE A N 1
ATOM 4094 C CA . ILE A 1 523 ? 4.125 -5.673 -37.895 1.00 34.56 523 ILE A CA 1
ATOM 4095 C C . ILE A 1 523 ? 4.932 -6.304 -39.034 1.00 34.56 523 ILE A C 1
ATOM 4097 O O . ILE A 1 523 ? 5.852 -7.080 -38.796 1.00 34.56 523 ILE A O 1
ATOM 4101 N N . CYS A 1 524 ? 4.589 -5.979 -40.282 1.00 27.81 524 CYS A N 1
ATOM 4102 C CA . CYS A 1 524 ? 5.495 -6.187 -41.410 1.00 27.81 524 CYS A CA 1
ATOM 4103 C C . CYS A 1 524 ? 6.502 -5.034 -41.414 1.00 27.81 524 CYS A C 1
ATOM 4105 O O . CYS A 1 524 ? 6.123 -3.891 -41.662 1.00 27.81 524 CYS A O 1
ATOM 4107 N N . VAL A 1 525 ? 7.776 -5.317 -41.141 1.00 32.28 525 VAL A N 1
ATOM 4108 C CA . VAL A 1 525 ? 8.853 -4.352 -41.389 1.00 32.28 525 VAL A CA 1
ATOM 4109 C C . VAL A 1 525 ? 9.246 -4.482 -42.857 1.00 32.28 525 VAL A C 1
ATOM 4111 O O . VAL A 1 525 ? 9.950 -5.415 -43.237 1.00 32.28 525 VAL A O 1
ATOM 4114 N N . ASN A 1 526 ? 8.773 -3.559 -43.695 1.00 31.69 526 ASN A N 1
ATOM 4115 C CA . ASN A 1 526 ? 9.311 -3.407 -45.043 1.00 31.69 526 ASN A CA 1
ATOM 4116 C C . ASN A 1 526 ? 10.740 -2.863 -44.944 1.00 31.69 526 ASN A C 1
ATOM 4118 O O . ASN A 1 526 ? 10.993 -1.843 -44.302 1.00 31.69 526 ASN A O 1
ATOM 4122 N N . THR A 1 527 ? 11.678 -3.545 -45.595 1.00 32.03 527 THR A N 1
ATOM 4123 C CA . THR A 1 527 ? 13.055 -3.084 -45.777 1.00 32.03 527 THR A CA 1
ATOM 4124 C C . THR A 1 527 ? 13.065 -1.740 -46.501 1.00 32.03 527 THR A C 1
ATOM 4126 O O . THR A 1 527 ? 12.551 -1.621 -47.612 1.00 32.03 527 THR A O 1
ATOM 4129 N N . TRP A 1 528 ? 13.669 -0.729 -45.881 1.00 33.34 528 TRP A N 1
ATOM 4130 C CA . TRP A 1 528 ? 13.866 0.592 -46.469 1.00 33.34 528 TRP A CA 1
ATOM 4131 C C . TRP A 1 528 ? 14.903 0.490 -47.603 1.00 33.34 528 TRP A C 1
ATOM 4133 O O . TRP A 1 528 ? 16.090 0.304 -47.342 1.00 33.34 528 TRP A O 1
ATOM 4143 N N . SER A 1 529 ? 14.459 0.570 -48.862 1.00 30.83 529 SER A N 1
ATOM 4144 C CA . SER A 1 529 ? 15.337 0.722 -50.030 1.00 30.83 529 SER A CA 1
ATOM 4145 C C . SER A 1 529 ? 15.196 2.142 -50.585 1.00 30.83 529 SER A C 1
ATOM 4147 O O . SER A 1 529 ? 14.082 2.549 -50.924 1.00 30.83 529 SER A O 1
ATOM 4149 N N . PRO A 1 530 ? 16.282 2.923 -50.709 1.00 30.78 530 PRO A N 1
ATOM 4150 C CA . PRO A 1 530 ? 16.216 4.279 -51.229 1.00 30.78 530 PRO A CA 1
ATOM 4151 C C . PRO A 1 530 ? 16.274 4.249 -52.763 1.00 30.78 530 PRO A C 1
ATOM 4153 O O . PRO A 1 530 ? 17.292 4.622 -53.335 1.00 30.78 530 PRO A O 1
ATOM 4156 N N . SER A 1 531 ? 15.239 3.745 -53.450 1.00 34.03 531 SER A N 1
ATOM 4157 C CA . SER A 1 531 ? 15.170 3.830 -54.927 1.00 34.03 531 SER A CA 1
ATOM 4158 C C . SER A 1 531 ? 13.825 3.428 -55.568 1.00 34.03 531 SER A C 1
ATOM 4160 O O . SER A 1 531 ? 13.817 2.538 -56.405 1.00 34.03 531 SER A O 1
ATOM 4162 N N . ASN A 1 532 ? 12.690 4.079 -55.260 1.00 36.69 532 ASN A N 1
ATOM 4163 C CA . ASN A 1 532 ? 11.647 4.329 -56.285 1.00 36.69 532 ASN A CA 1
ATOM 4164 C C . ASN A 1 532 ? 10.509 5.261 -55.798 1.00 36.69 532 ASN A C 1
ATOM 4166 O O . ASN A 1 532 ? 9.999 5.033 -54.702 1.00 36.69 532 ASN A O 1
ATOM 4170 N N . PRO A 1 533 ? 10.047 6.266 -56.574 1.00 33.69 533 PRO A N 1
ATOM 4171 C CA . PRO A 1 533 ? 8.944 7.147 -56.165 1.00 33.69 533 PRO A CA 1
ATOM 4172 C C . PRO A 1 533 ? 7.512 6.618 -56.393 1.00 33.69 533 PRO A C 1
ATOM 4174 O O . PRO A 1 533 ? 6.577 7.312 -55.997 1.00 33.69 533 PRO A O 1
ATOM 4177 N N . GLU A 1 534 ? 7.300 5.453 -57.022 1.00 34.03 534 GLU A N 1
ATOM 4178 C CA . GLU A 1 534 ? 5.968 5.082 -57.554 1.00 34.03 534 GLU A CA 1
ATOM 4179 C C . GLU A 1 534 ? 5.142 4.052 -56.752 1.00 34.03 534 GLU A C 1
ATOM 4181 O O . GLU A 1 534 ? 3.951 3.910 -57.019 1.00 34.03 534 GLU A O 1
ATOM 4186 N N . ASP A 1 535 ? 5.661 3.431 -55.688 1.00 34.09 535 ASP A N 1
ATOM 4187 C CA . ASP A 1 535 ? 4.885 2.464 -54.881 1.00 34.09 535 ASP A CA 1
ATOM 4188 C C . ASP A 1 535 ? 4.089 3.129 -53.742 1.00 34.09 535 ASP A C 1
ATOM 4190 O O . ASP A 1 535 ? 4.247 2.832 -52.556 1.00 34.09 535 ASP A O 1
ATOM 4194 N N . LYS A 1 536 ? 3.209 4.071 -54.097 1.00 34.97 536 LYS A N 1
ATOM 4195 C CA . LYS A 1 536 ? 2.339 4.800 -53.156 1.00 34.97 536 LYS A CA 1
ATOM 4196 C C . LYS A 1 536 ? 0.852 4.533 -53.374 1.00 34.97 536 LYS A C 1
ATOM 4198 O O . LYS A 1 536 ? 0.074 5.475 -53.328 1.00 34.97 536 LYS A O 1
ATOM 4203 N N . LEU A 1 537 ? 0.396 3.299 -53.603 1.00 34.78 537 LEU A N 1
ATOM 4204 C CA . LEU A 1 537 ? -1.058 3.070 -53.586 1.00 34.78 537 LEU A CA 1
ATOM 4205 C C . LEU A 1 537 ? -1.491 1.615 -53.371 1.00 34.78 537 LEU A C 1
ATOM 4207 O O . LEU A 1 537 ? -2.178 1.052 -54.208 1.00 34.78 537 LEU A O 1
ATOM 4211 N N . TRP A 1 538 ? -1.139 1.023 -52.227 1.00 30.16 538 TRP A N 1
ATOM 4212 C CA . TRP A 1 538 ? -1.990 0.095 -51.460 1.00 30.16 538 TRP A CA 1
ATOM 4213 C C . TRP A 1 538 ? -1.237 -0.396 -50.212 1.00 30.16 538 TRP A C 1
ATOM 4215 O O . TRP A 1 538 ? -0.021 -0.514 -50.251 1.00 30.16 538 TRP A O 1
ATOM 4225 N N . GLN A 1 539 ? -1.982 -0.759 -49.159 1.00 26.64 539 GLN A N 1
ATOM 4226 C CA . GLN A 1 539 ? -1.544 -1.408 -47.902 1.00 26.64 539 GLN A CA 1
ATOM 4227 C C . GLN A 1 539 ? -1.123 -0.475 -46.745 1.00 26.64 539 GLN A C 1
ATOM 4229 O O . GLN A 1 539 ? 0.003 -0.000 -46.670 1.00 26.64 539 GLN A O 1
ATOM 4234 N N . CYS A 1 540 ? -2.023 -0.273 -45.771 1.00 30.28 540 CYS A N 1
ATOM 4235 C CA . CYS A 1 540 ? -1.981 -0.956 -44.461 1.00 30.28 540 CYS A CA 1
ATOM 4236 C C . CYS A 1 540 ? -2.803 -0.176 -43.407 1.00 30.28 540 CYS A C 1
ATOM 4238 O O . CYS A 1 540 ? -2.297 0.707 -42.714 1.00 30.28 540 CYS A O 1
ATOM 4240 N N . GLU A 1 541 ? -4.089 -0.514 -43.265 1.00 28.09 541 GLU A N 1
ATOM 4241 C CA . GLU A 1 541 ? -4.954 -0.026 -42.173 1.00 28.09 541 GLU A CA 1
ATOM 4242 C C . GLU A 1 541 ? -4.777 -0.814 -40.858 1.00 28.09 541 GLU A C 1
ATOM 4244 O O . GLU A 1 541 ? -5.350 -0.453 -39.833 1.00 28.09 541 GLU A O 1
ATOM 4249 N N . THR A 1 542 ? -3.918 -1.836 -40.839 1.00 31.25 542 THR A N 1
ATOM 4250 C CA . THR A 1 542 ? -3.676 -2.719 -39.683 1.00 31.25 542 THR A CA 1
ATOM 4251 C C . THR A 1 542 ? -2.422 -2.382 -38.861 1.00 31.25 542 THR A C 1
ATOM 4253 O O . THR A 1 542 ? -2.253 -2.926 -37.776 1.00 31.25 542 THR A O 1
ATOM 4256 N N . ALA A 1 543 ? -1.580 -1.430 -39.285 1.00 33.19 543 ALA A N 1
ATOM 4257 C CA . ALA A 1 543 ? -0.325 -1.080 -38.593 1.00 33.19 543 ALA A CA 1
ATOM 4258 C C . ALA A 1 543 ? -0.465 -0.069 -37.428 1.00 33.19 543 ALA A C 1
ATOM 4260 O O . ALA A 1 543 ? 0.468 0.129 -36.655 1.00 33.19 543 ALA A O 1
ATOM 4261 N N . LYS A 1 544 ? -1.630 0.568 -37.245 1.00 34.16 544 LYS A N 1
ATOM 4262 C CA . LYS A 1 544 ? -1.780 1.720 -36.325 1.00 34.16 544 LYS A CA 1
ATOM 4263 C C . LYS A 1 544 ? -1.872 1.386 -34.826 1.00 34.16 544 LYS A C 1
ATOM 4265 O O . LYS A 1 544 ? -1.899 2.309 -34.014 1.00 34.16 544 LYS A O 1
ATOM 4270 N N . HIS A 1 545 ? -1.940 0.111 -34.432 1.00 34.75 545 HIS A N 1
ATOM 4271 C CA . HIS A 1 545 ? -2.156 -0.271 -33.025 1.00 34.75 545 HIS A CA 1
ATOM 4272 C C . HIS A 1 545 ? -0.903 -0.766 -32.277 1.00 34.75 545 HIS A C 1
ATOM 4274 O O . HIS A 1 545 ? -0.869 -0.658 -31.051 1.00 34.75 545 HIS A O 1
ATOM 4280 N N . ALA A 1 546 ? 0.143 -1.226 -32.973 1.00 34.53 546 ALA A N 1
ATOM 4281 C CA . ALA A 1 546 ? 1.295 -1.889 -32.346 1.00 34.53 546 ALA A CA 1
ATOM 4282 C C . ALA A 1 546 ? 2.484 -0.956 -32.001 1.00 34.53 546 ALA A C 1
ATOM 4284 O O . ALA A 1 546 ? 3.291 -1.282 -31.132 1.00 34.53 546 ALA A O 1
ATOM 4285 N N . GLU A 1 547 ? 2.580 0.237 -32.600 1.00 40.06 547 GLU A N 1
ATOM 4286 C CA . GLU A 1 547 ? 3.742 1.136 -32.434 1.00 40.06 547 GLU A CA 1
ATOM 4287 C C . GLU A 1 547 ? 3.873 1.746 -31.025 1.00 40.06 547 GLU A C 1
ATOM 4289 O O . GLU A 1 547 ? 4.966 2.042 -30.551 1.00 40.06 547 GLU A O 1
ATOM 4294 N N . THR A 1 548 ? 2.775 1.930 -30.292 1.00 41.16 548 THR A N 1
ATOM 4295 C CA . THR A 1 548 ? 2.785 2.790 -29.091 1.00 41.16 548 THR A CA 1
ATOM 4296 C C . THR A 1 548 ? 3.308 2.095 -27.827 1.00 41.16 548 THR A C 1
ATOM 4298 O O . THR A 1 548 ? 3.914 2.741 -26.972 1.00 41.16 548 THR A O 1
ATOM 4301 N N . LEU A 1 549 ? 3.077 0.783 -27.698 1.00 36.44 549 LEU A N 1
ATOM 4302 C CA . LEU A 1 549 ? 3.552 -0.038 -26.571 1.00 36.44 549 LEU A CA 1
ATOM 4303 C C . LEU A 1 549 ? 5.076 -0.190 -26.602 1.00 36.44 549 LEU A C 1
ATOM 4305 O O . LEU A 1 549 ? 5.747 -0.004 -25.585 1.00 36.44 549 LEU A O 1
ATOM 4309 N N . ALA A 1 550 ? 5.606 -0.433 -27.802 1.00 41.78 550 ALA A N 1
ATOM 4310 C CA . ALA A 1 550 ? 7.028 -0.450 -28.080 1.00 41.78 550 ALA A CA 1
ATOM 4311 C C . ALA A 1 550 ? 7.633 0.927 -27.771 1.00 41.78 550 ALA A C 1
ATOM 4313 O O . ALA A 1 550 ? 8.521 1.016 -26.931 1.00 41.78 550 ALA A O 1
ATOM 4314 N N . CYS A 1 551 ? 7.082 2.016 -28.318 1.00 38.16 551 CYS A N 1
ATOM 4315 C CA . CYS A 1 551 ? 7.662 3.352 -28.180 1.00 38.16 551 CYS A CA 1
ATOM 4316 C C . CYS A 1 551 ? 7.873 3.830 -26.737 1.00 38.16 551 CYS A C 1
ATOM 4318 O O . CYS A 1 551 ? 8.898 4.442 -26.487 1.00 38.16 551 CYS A O 1
ATOM 4320 N N . ARG A 1 552 ? 6.998 3.557 -25.757 1.00 37.62 552 ARG A N 1
ATOM 4321 C CA . ARG A 1 552 ? 7.192 4.088 -24.384 1.00 37.62 552 ARG A CA 1
ATOM 4322 C C . ARG A 1 552 ? 8.240 3.312 -23.573 1.00 37.62 552 ARG A C 1
ATOM 4324 O O . ARG A 1 552 ? 9.066 3.926 -22.899 1.00 37.62 552 ARG A O 1
ATOM 4331 N N . SER A 1 553 ? 8.232 1.978 -23.663 1.00 40.03 553 SER A N 1
ATOM 4332 C CA . SER A 1 553 ? 9.264 1.119 -23.057 1.00 40.03 553 SER A CA 1
ATOM 4333 C C . SER A 1 553 ? 10.606 1.305 -23.770 1.00 40.03 553 SER A C 1
ATOM 4335 O O . SER A 1 553 ? 11.637 1.456 -23.116 1.00 40.03 553 SER A O 1
ATOM 4337 N N . LEU A 1 554 ? 10.595 1.376 -25.108 1.00 45.16 554 LEU A N 1
ATOM 4338 C CA . LEU A 1 554 ? 11.782 1.650 -25.910 1.00 45.16 554 LEU A CA 1
ATOM 4339 C C . LEU A 1 554 ? 12.323 3.059 -25.671 1.00 45.16 554 LEU A C 1
ATOM 4341 O O . LEU A 1 554 ? 13.513 3.171 -25.450 1.00 45.16 554 LEU A O 1
ATOM 4345 N N . PHE A 1 555 ? 11.515 4.118 -25.599 1.00 41.16 555 PHE A N 1
ATOM 4346 C CA . PHE A 1 555 ? 12.019 5.481 -25.371 1.00 41.16 555 PHE A CA 1
ATOM 4347 C C . PHE A 1 555 ? 12.801 5.606 -24.050 1.00 41.16 555 PHE A C 1
ATOM 4349 O O . PHE A 1 555 ? 13.895 6.172 -24.035 1.00 41.16 555 PHE A O 1
ATOM 4356 N N . HIS A 1 556 ? 12.322 4.983 -22.964 1.00 41.41 556 HIS A N 1
ATOM 4357 C CA . HIS A 1 556 ? 13.093 4.872 -21.716 1.00 41.41 556 HIS A CA 1
ATOM 4358 C C . HIS A 1 556 ? 14.356 4.000 -21.875 1.00 41.41 556 HIS A C 1
ATOM 4360 O O . HIS A 1 556 ? 15.427 4.400 -21.418 1.00 41.41 556 HIS A O 1
ATOM 4366 N N . LYS A 1 557 ? 14.269 2.859 -22.579 1.00 44.62 557 LYS A N 1
ATOM 4367 C CA . LYS A 1 557 ? 15.422 1.989 -22.916 1.00 44.62 557 LYS A CA 1
ATOM 4368 C C . LYS A 1 557 ? 16.431 2.641 -23.881 1.00 44.62 557 LYS A C 1
ATOM 4370 O O . LYS A 1 557 ? 17.571 2.198 -23.962 1.00 44.62 557 LYS A O 1
ATOM 4375 N N . MET A 1 558 ? 16.034 3.668 -24.624 1.00 46.56 558 MET A N 1
ATOM 4376 C CA . MET A 1 558 ? 16.825 4.316 -25.675 1.00 46.56 558 MET A CA 1
ATOM 4377 C C . MET A 1 558 ? 17.520 5.580 -25.178 1.00 46.56 558 MET A C 1
ATOM 4379 O O . MET A 1 558 ? 18.688 5.784 -25.504 1.00 46.56 558 MET A O 1
ATOM 4383 N N . SER A 1 559 ? 16.855 6.369 -24.326 1.00 39.19 559 SER A N 1
ATOM 4384 C CA . SER A 1 559 ? 17.500 7.442 -23.552 1.00 39.19 559 SER A CA 1
ATOM 4385 C C . SER A 1 559 ? 18.723 6.901 -22.785 1.00 39.19 559 SER A C 1
ATOM 4387 O O . SER A 1 559 ? 19.802 7.487 -22.818 1.00 39.19 559 SER A O 1
ATOM 4389 N N . TYR A 1 560 ? 18.590 5.684 -22.240 1.00 41.28 560 TYR A N 1
ATOM 4390 C CA . TYR A 1 560 ? 19.646 4.894 -21.594 1.00 41.28 560 TYR A CA 1
ATOM 4391 C C . TYR A 1 560 ? 20.883 4.619 -22.485 1.00 41.28 560 TYR A C 1
ATOM 4393 O O . TYR A 1 560 ? 22.024 4.742 -22.046 1.00 41.28 560 TYR A O 1
ATOM 4401 N N . GLN A 1 561 ? 20.683 4.235 -23.750 1.00 43.50 561 GLN A N 1
ATOM 4402 C CA . GLN A 1 561 ? 21.768 3.861 -24.675 1.00 43.50 561 GLN A CA 1
ATOM 4403 C C . GLN A 1 561 ? 22.507 5.090 -25.233 1.00 43.50 561 GLN A C 1
ATOM 4405 O O . GLN A 1 561 ? 23.730 5.074 -25.369 1.00 43.50 561 GLN A O 1
ATOM 4410 N N . ILE A 1 562 ? 21.776 6.177 -25.508 1.00 42.41 562 ILE A N 1
ATOM 4411 C CA . ILE A 1 562 ? 22.338 7.429 -26.038 1.00 42.41 562 ILE A CA 1
ATOM 4412 C C . ILE A 1 562 ? 23.261 8.094 -25.009 1.00 42.41 562 ILE A C 1
ATOM 4414 O O . ILE A 1 562 ? 24.363 8.510 -25.362 1.00 42.41 562 ILE A O 1
ATOM 4418 N N . SER A 1 563 ? 22.870 8.145 -23.731 1.00 41.19 563 SER A N 1
ATOM 4419 C CA . SER A 1 563 ? 23.721 8.701 -22.669 1.00 41.19 563 SER A CA 1
ATOM 4420 C C . SER A 1 563 ? 25.038 7.935 -22.490 1.00 41.19 563 SER A C 1
ATOM 4422 O O . SER A 1 563 ? 26.062 8.563 -22.238 1.00 41.19 563 SER A O 1
ATOM 4424 N N . ASN A 1 564 ? 25.047 6.610 -22.680 1.00 39.06 564 ASN A N 1
ATOM 4425 C CA . ASN A 1 564 ? 26.275 5.806 -22.639 1.00 39.06 564 ASN A CA 1
ATOM 4426 C C . ASN A 1 564 ? 27.179 6.054 -23.852 1.00 39.06 564 ASN A C 1
ATOM 4428 O O . ASN A 1 564 ? 28.392 6.142 -23.690 1.00 39.06 564 ASN A O 1
ATOM 4432 N N . LEU A 1 565 ? 26.608 6.206 -25.053 1.00 38.44 565 LEU A N 1
ATOM 4433 C CA . LEU A 1 565 ? 27.382 6.526 -26.256 1.00 38.44 565 LEU A CA 1
ATOM 4434 C C . LEU A 1 565 ? 28.032 7.917 -26.157 1.00 38.44 565 LEU A C 1
ATOM 4436 O O . LEU A 1 565 ? 29.163 8.095 -26.595 1.00 38.44 565 LEU A O 1
ATOM 4440 N N . ILE A 1 566 ? 27.333 8.882 -25.550 1.00 40.88 566 ILE A N 1
ATOM 4441 C CA . ILE A 1 566 ? 27.839 10.243 -25.310 1.00 40.88 566 ILE A CA 1
ATOM 4442 C C . ILE A 1 566 ? 28.900 10.242 -24.196 1.00 40.88 566 ILE A C 1
ATOM 4444 O O . ILE A 1 566 ? 29.975 10.806 -24.377 1.00 40.88 566 ILE A O 1
ATOM 4448 N N . GLY A 1 567 ? 28.665 9.530 -23.087 1.00 38.69 567 GLY A N 1
ATOM 4449 C CA . GLY A 1 567 ? 29.638 9.402 -21.993 1.00 38.69 567 GLY A CA 1
ATOM 4450 C C . GLY A 1 567 ? 30.941 8.692 -22.391 1.00 38.69 567 GLY A C 1
ATOM 4451 O O . GLY A 1 567 ? 31.999 8.998 -21.845 1.00 38.69 567 GLY A O 1
ATOM 4452 N N . PHE A 1 568 ? 30.898 7.792 -23.379 1.00 36.56 568 PHE A N 1
ATOM 4453 C CA . PHE A 1 568 ? 32.088 7.128 -23.929 1.00 36.56 568 PHE A CA 1
ATOM 4454 C C . PHE A 1 568 ? 32.965 8.067 -24.778 1.00 36.56 568 PHE A C 1
ATOM 4456 O O . PHE A 1 568 ? 34.161 7.822 -24.922 1.00 36.56 568 PHE A O 1
ATOM 4463 N N . VAL A 1 569 ? 32.385 9.137 -25.334 1.00 38.38 569 VAL A N 1
ATOM 4464 C CA . VAL A 1 569 ? 33.100 10.142 -26.140 1.00 38.38 569 VAL A CA 1
ATOM 4465 C C . VAL A 1 569 ? 33.731 11.221 -25.253 1.00 38.38 569 VAL A C 1
ATOM 4467 O O . VAL A 1 569 ? 34.838 11.667 -25.546 1.00 38.38 569 VAL A O 1
ATOM 4470 N N . ASP A 1 570 ? 33.085 11.584 -24.141 1.00 35.38 570 ASP A N 1
ATOM 4471 C CA . ASP A 1 570 ? 33.585 12.619 -23.221 1.00 35.38 570 ASP A CA 1
ATOM 4472 C C . ASP A 1 570 ? 34.570 12.087 -22.155 1.00 35.38 570 ASP A C 1
ATOM 4474 O O . ASP A 1 570 ? 35.374 12.849 -21.621 1.00 35.38 570 ASP A O 1
ATOM 4478 N N . GLY A 1 571 ? 34.604 10.776 -21.879 1.00 33.97 571 GLY A N 1
ATOM 4479 C CA . GLY A 1 571 ? 35.460 10.165 -20.844 1.00 33.97 571 GLY A CA 1
ATOM 4480 C C . GLY A 1 571 ? 36.969 10.089 -21.142 1.00 33.97 571 GLY A C 1
ATOM 4481 O O . GLY A 1 571 ? 37.697 9.415 -20.416 1.00 33.97 571 GLY A O 1
ATOM 4482 N N . GLY A 1 572 ? 37.455 10.730 -22.210 1.00 34.53 572 GLY A N 1
ATOM 4483 C CA . GLY A 1 572 ? 38.844 10.619 -22.672 1.00 34.53 572 GLY A CA 1
ATOM 4484 C C . GLY A 1 572 ? 39.841 11.630 -22.094 1.00 34.53 572 GLY A C 1
ATOM 4485 O O . GLY A 1 572 ? 41.042 11.449 -22.287 1.00 34.53 572 GLY A O 1
ATOM 4486 N N . ARG A 1 573 ? 39.403 12.698 -21.417 1.00 39.03 573 ARG A N 1
ATOM 4487 C CA . ARG A 1 573 ? 40.301 13.723 -20.854 1.00 39.03 573 ARG A CA 1
ATOM 4488 C C . ARG A 1 573 ? 39.622 14.479 -19.720 1.00 39.03 573 ARG A C 1
ATOM 4490 O O . ARG A 1 573 ? 38.853 15.381 -20.006 1.00 39.03 573 ARG A O 1
ATOM 4497 N N . GLU A 1 574 ? 39.973 14.166 -18.476 1.00 28.97 574 GLU A N 1
ATOM 4498 C CA . GLU A 1 574 ? 40.074 15.153 -17.389 1.00 28.97 574 GLU A CA 1
ATOM 4499 C C . GLU A 1 574 ? 40.692 14.498 -16.144 1.00 28.97 574 GLU A C 1
ATOM 4501 O O . GLU A 1 574 ? 40.062 13.723 -15.430 1.00 28.97 574 GLU A O 1
ATOM 4506 N N . GLU A 1 575 ? 41.969 14.801 -15.907 1.00 35.25 575 GLU A N 1
ATOM 4507 C CA . GLU A 1 575 ? 42.656 14.579 -14.637 1.00 35.25 575 GLU A CA 1
ATOM 4508 C C . GLU A 1 575 ? 42.488 15.876 -13.831 1.00 35.25 575 GLU A C 1
ATOM 4510 O O . GLU A 1 575 ? 42.987 16.925 -14.240 1.00 35.25 575 GLU A O 1
ATOM 4515 N N . VAL A 1 576 ? 41.734 15.840 -12.729 1.00 30.81 576 VAL A N 1
ATOM 4516 C CA . VAL A 1 576 ? 41.579 16.991 -11.827 1.00 30.81 576 VAL A CA 1
ATOM 4517 C C . VAL A 1 576 ? 41.781 16.538 -10.387 1.00 30.81 576 VAL A C 1
ATOM 4519 O O . VAL A 1 576 ? 40.966 15.824 -9.803 1.00 30.81 576 VAL A O 1
ATOM 4522 N N . THR A 1 577 ? 42.891 17.004 -9.826 1.00 31.94 577 THR A N 1
ATOM 4523 C CA . THR A 1 577 ? 43.189 17.107 -8.400 1.00 31.94 577 THR A CA 1
ATOM 4524 C C . THR A 1 577 ? 42.168 18.013 -7.703 1.00 31.94 577 THR A C 1
ATOM 4526 O O . THR A 1 577 ? 41.832 19.088 -8.199 1.00 31.94 577 THR A O 1
ATOM 4529 N N . ARG A 1 578 ? 41.670 17.601 -6.531 1.00 30.09 578 ARG A N 1
ATOM 4530 C CA . ARG A 1 578 ? 40.891 18.467 -5.632 1.00 30.09 578 ARG A CA 1
ATOM 4531 C C . ARG A 1 578 ? 41.525 18.510 -4.249 1.00 30.09 578 ARG A C 1
ATOM 4533 O O . ARG A 1 578 ? 41.660 17.480 -3.595 1.00 30.09 578 ARG A O 1
ATOM 4540 N N . ASP A 1 579 ? 41.845 19.732 -3.839 1.00 27.92 579 ASP A N 1
ATOM 4541 C CA . ASP A 1 579 ? 42.205 20.130 -2.485 1.00 27.92 579 ASP A CA 1
ATOM 4542 C C . ASP A 1 579 ? 40.999 20.030 -1.540 1.00 27.92 579 ASP A C 1
ATOM 4544 O O . ASP A 1 579 ? 39.870 20.382 -1.897 1.00 27.92 579 ASP A O 1
ATOM 4548 N N . ILE A 1 580 ? 41.253 19.566 -0.315 1.00 31.16 580 ILE A N 1
ATOM 4549 C CA . ILE A 1 580 ? 40.291 19.529 0.789 1.00 31.16 580 ILE A CA 1
ATOM 4550 C C . ILE A 1 580 ? 40.649 20.656 1.762 1.00 31.16 580 ILE A C 1
ATOM 4552 O O . ILE A 1 580 ? 41.747 20.689 2.311 1.00 31.16 580 ILE A O 1
ATOM 4556 N N . VAL A 1 581 ? 39.697 21.562 1.988 1.00 30.47 581 VAL A N 1
ATOM 4557 C CA . VAL A 1 581 ? 39.714 22.557 3.067 1.00 30.47 581 VAL A CA 1
ATOM 4558 C C . VAL A 1 581 ? 38.970 21.965 4.265 1.00 30.47 581 VAL A C 1
ATOM 4560 O O . VAL A 1 581 ? 37.807 21.588 4.141 1.00 30.47 581 VAL A O 1
ATOM 4563 N N . SER A 1 582 ? 39.626 21.896 5.420 1.00 30.20 582 SER A N 1
ATOM 4564 C CA . SER A 1 582 ? 39.044 21.503 6.710 1.00 30.20 582 SER A CA 1
ATOM 4565 C C . SER A 1 582 ? 38.986 22.704 7.661 1.00 30.20 582 SER A C 1
ATOM 4567 O O . SER A 1 582 ? 39.998 23.380 7.844 1.00 30.20 582 SER A O 1
ATOM 4569 N N . SER A 1 583 ? 37.823 22.955 8.275 1.00 29.64 583 SER A N 1
ATOM 4570 C CA . SER A 1 583 ? 37.657 23.859 9.426 1.00 29.64 583 SER A CA 1
ATOM 4571 C C . SER A 1 583 ? 37.675 23.072 10.747 1.00 29.64 583 SER A C 1
ATOM 4573 O O . SER A 1 583 ? 37.326 21.888 10.725 1.00 29.64 583 SER A O 1
ATOM 4575 N N . PRO A 1 584 ? 38.032 23.696 11.885 1.00 38.88 584 PRO A N 1
ATOM 4576 C CA . PRO A 1 584 ? 38.084 23.024 13.180 1.00 38.88 584 PRO A CA 1
ATOM 4577 C C . PRO A 1 584 ? 36.892 23.361 14.104 1.00 38.88 584 PRO A C 1
ATOM 4579 O O . PRO A 1 584 ? 36.148 24.306 13.848 1.00 38.88 584 PRO A O 1
ATOM 4582 N N . ASP A 1 585 ? 36.827 22.577 15.187 1.00 33.41 585 ASP A N 1
ATOM 4583 C CA . ASP A 1 585 ? 36.187 22.804 16.497 1.00 33.41 585 ASP A CA 1
ATOM 4584 C C . ASP A 1 585 ? 34.734 22.327 16.711 1.00 33.41 585 ASP A C 1
ATOM 4586 O O . ASP A 1 585 ? 33.785 22.913 16.205 1.00 33.41 585 ASP A O 1
ATOM 4590 N N . ASP A 1 586 ? 34.581 21.249 17.501 1.00 30.31 586 ASP A N 1
ATOM 4591 C CA . ASP A 1 586 ? 33.781 21.244 18.743 1.00 30.31 586 ASP A CA 1
ATOM 4592 C C . ASP A 1 586 ? 34.015 19.953 19.575 1.00 30.31 586 ASP A C 1
ATOM 4594 O O . ASP A 1 586 ? 34.177 18.852 19.042 1.00 30.31 586 ASP A O 1
ATOM 4598 N N . GLU A 1 587 ? 34.098 20.126 20.900 1.00 40.09 587 GLU A N 1
ATOM 4599 C CA . GLU A 1 587 ? 34.503 19.159 21.939 1.00 40.09 587 GLU A CA 1
ATOM 4600 C C . GLU A 1 587 ? 33.531 17.976 22.175 1.00 40.09 587 GLU A C 1
ATOM 4602 O O . GLU A 1 587 ? 32.321 18.120 21.987 1.00 40.09 587 GLU A O 1
ATOM 4607 N N . PRO A 1 588 ? 33.999 16.824 22.710 1.00 34.84 588 PRO A N 1
ATOM 4608 C CA . PRO A 1 588 ? 33.118 15.755 23.167 1.00 34.84 588 PRO A CA 1
ATOM 4609 C C . PRO A 1 588 ? 32.769 15.879 24.659 1.00 34.84 588 PRO A C 1
ATOM 4611 O O . PRO A 1 588 ? 33.636 15.970 25.526 1.00 34.84 588 PRO A O 1
ATOM 4614 N N . THR A 1 589 ? 31.471 15.810 24.956 1.00 31.94 589 THR A N 1
ATOM 4615 C CA . THR A 1 589 ? 30.920 15.719 26.314 1.00 31.94 589 THR A CA 1
ATOM 4616 C C . THR A 1 589 ? 30.858 14.262 26.786 1.00 31.94 589 THR A C 1
ATOM 4618 O O . THR A 1 589 ? 30.393 13.381 26.062 1.00 31.94 589 THR A O 1
ATOM 4621 N N . ASP A 1 590 ? 31.297 14.033 28.024 1.00 31.86 590 ASP A N 1
ATOM 4622 C CA . ASP A 1 590 ? 31.259 12.769 28.762 1.00 31.86 590 ASP A CA 1
ATOM 4623 C C . ASP A 1 590 ? 29.847 12.169 28.899 1.00 31.86 590 ASP A C 1
ATOM 4625 O O . ASP A 1 590 ? 28.922 12.830 29.380 1.00 31.86 590 ASP A O 1
ATOM 4629 N N . ILE A 1 591 ? 29.698 10.869 28.605 1.00 31.78 591 ILE A N 1
ATOM 4630 C CA . ILE A 1 591 ? 28.586 10.043 29.102 1.00 31.78 591 ILE A CA 1
ATOM 4631 C C . ILE A 1 591 ? 29.138 8.732 29.676 1.00 31.78 591 ILE A C 1
ATOM 4633 O O . ILE A 1 591 ? 29.796 7.941 29.002 1.00 31.78 591 ILE A O 1
ATOM 4637 N N . ALA A 1 592 ? 28.835 8.530 30.957 1.00 30.66 592 ALA A N 1
ATOM 4638 C CA . ALA A 1 592 ? 29.229 7.409 31.793 1.00 30.66 592 ALA A CA 1
ATOM 4639 C C . ALA A 1 592 ? 28.613 6.065 31.356 1.00 30.66 592 ALA A C 1
ATOM 4641 O O . ALA A 1 592 ? 27.413 5.963 31.099 1.00 30.66 592 ALA A O 1
ATOM 4642 N N . LEU A 1 593 ? 29.432 5.008 31.374 1.00 28.94 593 LEU A N 1
ATOM 4643 C CA . LEU A 1 593 ? 29.010 3.610 31.261 1.00 28.94 593 LEU A CA 1
ATOM 4644 C C . LEU A 1 593 ? 28.857 2.989 32.661 1.00 28.94 593 LEU A C 1
ATOM 4646 O O . LEU A 1 593 ? 29.791 2.990 33.460 1.00 28.94 593 LEU A O 1
ATOM 4650 N N . LEU A 1 594 ? 27.673 2.438 32.943 1.00 31.69 594 LEU A N 1
ATOM 4651 C CA . LEU A 1 594 ? 27.391 1.579 34.102 1.00 31.69 594 LEU A CA 1
ATOM 4652 C C . LEU A 1 594 ? 27.930 0.152 33.865 1.00 31.69 594 LEU A C 1
ATOM 4654 O O . LEU A 1 594 ? 27.850 -0.337 32.737 1.00 31.69 594 LEU A O 1
ATOM 4658 N N . PRO A 1 595 ? 28.422 -0.560 34.899 1.00 34.72 595 PRO A N 1
ATOM 4659 C CA . PRO A 1 595 ? 28.970 -1.901 34.732 1.00 34.72 595 PRO A CA 1
ATOM 4660 C C . PRO A 1 595 ? 27.878 -2.982 34.797 1.00 34.72 595 PRO A C 1
ATOM 4662 O O . PRO A 1 595 ? 27.075 -3.037 35.730 1.00 34.72 595 PRO A O 1
ATOM 4665 N N . ILE A 1 596 ? 27.892 -3.885 33.816 1.00 30.62 596 ILE A N 1
ATOM 4666 C CA . ILE A 1 596 ? 27.106 -5.123 33.804 1.00 30.62 596 ILE A CA 1
ATOM 4667 C C . ILE A 1 596 ? 27.853 -6.170 34.642 1.00 30.62 596 ILE A C 1
ATOM 4669 O O . ILE A 1 596 ? 28.949 -6.599 34.288 1.00 30.62 596 ILE A O 1
ATOM 4673 N N . LEU A 1 597 ? 27.253 -6.581 35.761 1.00 31.80 597 LEU A N 1
ATOM 4674 C CA . LEU A 1 597 ? 27.715 -7.700 36.583 1.00 31.80 597 LEU A CA 1
ATOM 4675 C C . LEU A 1 597 ? 27.328 -9.032 35.928 1.00 31.80 597 LEU A C 1
ATOM 4677 O O . LEU A 1 597 ? 26.146 -9.325 35.742 1.00 31.80 597 LEU A O 1
ATOM 4681 N N . ALA A 1 598 ? 28.333 -9.854 35.630 1.00 31.58 598 ALA A N 1
ATOM 4682 C CA . ALA A 1 598 ? 28.168 -11.261 35.292 1.00 31.58 598 ALA A CA 1
ATOM 4683 C C . ALA A 1 598 ? 27.716 -12.054 36.534 1.00 31.58 598 ALA A C 1
ATOM 4685 O O . ALA A 1 598 ? 28.273 -11.891 37.620 1.00 31.58 598 ALA A O 1
ATOM 4686 N N . ARG A 1 599 ? 26.708 -12.920 36.378 1.00 33.97 599 ARG A N 1
ATOM 4687 C CA . ARG A 1 599 ? 26.324 -13.928 37.376 1.00 33.97 599 ARG A CA 1
ATOM 4688 C C . ARG A 1 599 ? 26.636 -15.318 36.835 1.00 33.97 599 ARG A C 1
ATOM 4690 O O . ARG A 1 599 ? 26.156 -15.688 35.768 1.00 33.97 599 ARG A O 1
ATOM 4697 N N . GLU A 1 600 ? 27.421 -16.064 37.603 1.00 34.91 600 GLU A N 1
ATOM 4698 C CA . GLU A 1 600 ? 27.661 -17.497 37.433 1.00 34.91 600 GLU A CA 1
ATOM 4699 C C . GLU A 1 600 ? 26.417 -18.328 37.806 1.00 34.91 600 GLU A C 1
ATOM 4701 O O . GLU A 1 600 ? 25.605 -17.888 38.631 1.00 34.91 600 GLU A O 1
ATOM 4706 N N . PRO A 1 601 ? 26.252 -19.540 37.242 1.00 42.09 601 PRO A N 1
ATOM 4707 C CA . PRO A 1 601 ? 25.170 -20.437 37.614 1.00 42.09 601 PRO A CA 1
ATOM 4708 C C . PRO A 1 601 ? 25.522 -21.242 38.874 1.00 42.09 601 PRO A C 1
ATOM 4710 O O . PRO A 1 601 ? 26.502 -21.984 38.914 1.00 42.09 601 PRO A O 1
ATOM 4713 N N . VAL A 1 602 ? 24.665 -21.139 39.892 1.00 41.62 602 VAL A N 1
ATOM 4714 C CA . VAL A 1 602 ? 24.675 -22.022 41.063 1.00 41.62 602 VAL A CA 1
ATOM 4715 C C . VAL A 1 602 ? 23.975 -23.331 40.702 1.00 41.62 602 VAL A C 1
ATOM 4717 O O . VAL A 1 602 ? 22.780 -23.356 40.412 1.00 41.62 602 VAL A O 1
ATOM 4720 N N . VAL A 1 603 ? 24.738 -24.419 40.747 1.00 46.91 603 VAL A N 1
ATOM 4721 C CA . VAL A 1 603 ? 24.245 -25.797 40.804 1.00 46.91 603 VAL A CA 1
ATOM 4722 C C . VAL A 1 603 ? 23.728 -26.049 42.218 1.00 46.91 603 VAL A C 1
ATOM 4724 O O . VAL A 1 603 ? 24.486 -25.905 43.170 1.00 46.91 603 VAL A O 1
ATOM 4727 N N . ASN A 1 604 ? 22.471 -26.465 42.362 1.00 42.94 604 ASN A N 1
ATOM 4728 C CA . ASN A 1 604 ? 21.995 -27.125 43.575 1.00 42.94 604 ASN A CA 1
ATOM 4729 C C . ASN A 1 604 ? 21.248 -28.396 43.183 1.00 42.94 604 ASN A C 1
ATOM 4731 O O . ASN A 1 604 ? 20.273 -28.350 42.437 1.00 42.94 604 ASN A O 1
ATOM 4735 N N . GLY A 1 605 ? 21.745 -29.520 43.695 1.00 46.41 605 GLY A N 1
ATOM 4736 C CA . GLY A 1 605 ? 21.038 -30.788 43.707 1.00 46.41 605 GLY A CA 1
ATOM 4737 C C . GLY A 1 605 ? 20.142 -30.903 44.937 1.00 46.41 605 GLY A C 1
ATOM 4738 O O . GLY A 1 605 ? 20.491 -30.450 46.027 1.00 46.41 605 GLY A O 1
ATOM 4739 N N . THR A 1 606 ? 18.985 -31.521 44.748 1.00 46.38 606 THR A N 1
ATOM 4740 C CA . THR A 1 606 ? 18.489 -32.675 45.515 1.00 46.38 606 THR A CA 1
ATOM 4741 C C . THR A 1 606 ? 17.390 -33.340 44.706 1.00 46.38 606 THR A C 1
ATOM 4743 O O . THR A 1 606 ? 16.599 -32.597 44.083 1.00 46.38 606 THR A O 1
#

Sequence (606 aa):
MNEPLLRELERGFAELLLNSSRVANAPQTAANDPDTRTFPSNCNQESTTTLDATAQINPTACVRERLPQIANYIDQLDHRGKKLARDDRNTRRKQERENRTLCVSCKQRKPPGTAMFTCSLCKSVNYCSKQCQRDDWTSVHRQECTTFAHPPLAKSFDTSHRLDVPWPIDPVFASTHEDGVGIWVSVSTSEDMSALLQTACTPPEGLKTGPQPYGPPSFLRWAGLRPDSPQKREWGIEVKKYIGPTLANLRFVIQNRRRDGRALVVTGAETALVAFDHLKGCILLEDLSEVMFETIGEGKQLMHVLPWRDYNKRFRVSILEINGTLASHGHFSPTTDEYVCADRPTGPPWERVVNWDMADIALAPGDFVVFCAQYRVGDGHSCDTYPEAMTRCGGVIAQCYLTDAKGTDCDWCGSAGRQMLLSRALAHGRAGLPPNVIVLRADIDHDYLDEYYKPYFEEGLNAFSAQRYGKAAKAQSDRLKKSGPEEFERMLDTLPPDARRMFVGMYSSMTVECMHAGSAPGICVNTWSPSNPEDKLWQCETAKHAETLACRSLFHKMSYQISNLIGFVDGGREEVTRDIVSSPDDEPTDIALLPILAREPVVNGT

InterPro domains:
  IPR002893 Zinc finger, MYND-type [PF01753] (103-145)
  IPR002893 Zinc finger, MYND-type [PS01360] (103-145)
  IPR002893 Zinc finger, MYND-type [PS50865] (103-145)
  IPR024119 Transcription factor DEAF-1 [PTHR10237] (64-146)

Organism: Schizophyllum commune (strain H4-8 / FGSC 9210) (NCBI:txid578458)

pLDDT: mean 77.31, std 24.17, range [26.64, 98.69]

Radius of gyration: 31.62 Å; chains: 1; bounding box: 98×75×103 Å